Protein AF-A0A819ADG0-F1 (afdb_monomer_lite)

Foldseek 3Di:
DDDDDPPDPDDDDDPQLVVLQVLLCVLLVNVGDDQPDFVVVSPDDVNSLVSSVVVCCVPPAVPDDSVLCVVQRGSVSSSVSCVVRNVVPPPPDPPPPDDDPQLEAEDAQEAEDEQEAEAQWDQDPVRDIDGAHAAHAHNEYEEHNEYAHHCFHHHALEYEYHVEYTDNVNHDNDHQWYWFFVPTDTDPDGPPPPPPPPVPPVPPPDPDPVVVVLLVVLLVVLVCVLCVLVVPDDPVVSLVVLLVVLLVLLVVLPPPPDPDQKAAPDRNPDPSNSSSVSSLVCCQVPVFVVPAQDPVLVVSLVSNQAAEEACETHRGNQQEVRSNQEYYEYQEYADALHHEEQWDQDSNMIGGAHEYHYELEYHDHNEYHYHLEYEPYLEYEYHVEYDDHNHYHDYNWYWDTTDTDTDD

Structure (mmCIF, N/CA/C/O backbone):
data_AF-A0A819ADG0-F1
#
_entry.id   AF-A0A819ADG0-F1
#
loop_
_atom_site.group_PDB
_atom_site.id
_atom_site.type_symbol
_atom_site.label_atom_id
_atom_site.label_alt_id
_atom_site.label_comp_id
_atom_site.label_asym_id
_atom_site.label_entity_id
_atom_site.label_seq_id
_atom_site.pdbx_PDB_ins_code
_atom_site.Cartn_x
_atom_site.Cartn_y
_atom_site.Cartn_z
_atom_site.occupancy
_atom_site.B_iso_or_equiv
_atom_site.auth_seq_id
_atom_site.auth_comp_id
_atom_site.auth_asym_id
_atom_site.auth_atom_id
_atom_site.pdbx_PDB_model_num
ATOM 1 N N . MET A 1 1 ? 52.823 -15.948 -71.869 1.00 34.47 1 MET A N 1
ATOM 2 C CA . MET A 1 1 ? 52.557 -14.508 -72.041 1.00 34.47 1 MET A CA 1
ATOM 3 C C . MET A 1 1 ? 51.142 -14.263 -71.578 1.00 34.47 1 MET A C 1
ATOM 5 O O . MET A 1 1 ? 50.235 -14.921 -72.066 1.00 34.47 1 MET A O 1
ATOM 9 N N . LEU A 1 2 ? 51.031 -13.433 -70.546 1.00 35.59 2 LEU A N 1
ATOM 10 C CA . LEU A 1 2 ? 49.797 -12.909 -69.977 1.00 35.59 2 LEU A CA 1
ATOM 11 C C . LEU A 1 2 ? 49.056 -12.072 -71.021 1.00 35.59 2 LEU A C 1
ATOM 13 O O . LEU A 1 2 ? 49.707 -11.311 -71.734 1.00 35.59 2 LEU A O 1
ATOM 17 N N . ASN A 1 3 ? 47.736 -12.214 -71.078 1.00 30.67 3 ASN A N 1
ATOM 18 C CA . ASN A 1 3 ? 46.770 -11.114 -71.036 1.00 30.67 3 ASN A CA 1
ATOM 19 C C . ASN A 1 3 ? 45.404 -11.669 -71.416 1.00 30.67 3 ASN A C 1
ATOM 21 O O . ASN A 1 3 ? 45.211 -12.023 -72.568 1.00 30.67 3 ASN A O 1
ATOM 25 N N . ASP A 1 4 ? 44.504 -11.749 -70.439 1.00 34.53 4 ASP A N 1
ATOM 26 C CA . ASP A 1 4 ? 43.068 -11.536 -70.630 1.00 34.53 4 ASP A CA 1
ATOM 27 C C . ASP A 1 4 ? 42.390 -11.588 -69.259 1.00 34.53 4 ASP A C 1
ATOM 29 O O . ASP A 1 4 ? 42.002 -12.653 -68.798 1.00 34.53 4 ASP A O 1
ATOM 33 N N . THR A 1 5 ? 42.333 -10.433 -68.590 1.00 33.94 5 THR A N 1
ATOM 34 C CA . THR A 1 5 ? 41.220 -9.963 -67.739 1.00 33.94 5 THR A CA 1
ATOM 35 C C . THR A 1 5 ? 41.628 -8.617 -67.145 1.00 33.94 5 THR A C 1
ATOM 37 O O . THR A 1 5 ? 42.074 -8.545 -66.003 1.00 33.94 5 THR A O 1
ATOM 40 N N . ASP A 1 6 ? 41.507 -7.549 -67.927 1.00 38.16 6 ASP A N 1
ATOM 41 C CA . ASP A 1 6 ? 41.667 -6.184 -67.423 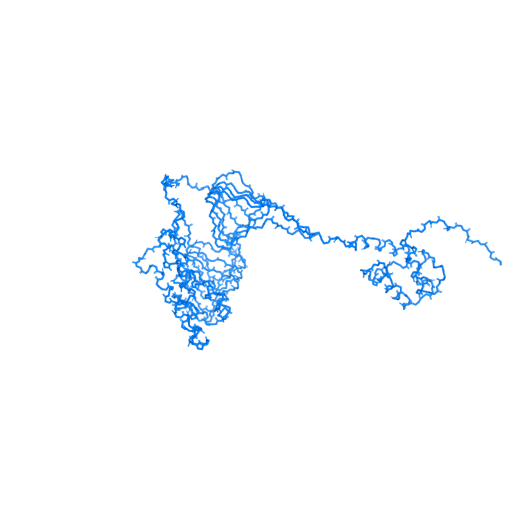1.00 38.16 6 ASP A CA 1
ATOM 42 C C . ASP A 1 6 ? 40.557 -5.323 -68.038 1.00 38.16 6 ASP A C 1
ATOM 44 O O . ASP A 1 6 ? 40.731 -4.724 -69.095 1.00 38.16 6 ASP A O 1
ATOM 48 N N . ASN A 1 7 ? 39.351 -5.397 -67.453 1.00 37.69 7 ASN A N 1
ATOM 49 C CA . ASN A 1 7 ? 38.287 -4.395 -67.629 1.00 37.69 7 ASN A CA 1
ATOM 50 C C . ASN A 1 7 ? 37.068 -4.650 -66.719 1.00 37.69 7 ASN A C 1
ATOM 52 O O . ASN A 1 7 ? 35.964 -4.942 -67.180 1.00 37.69 7 ASN A O 1
ATOM 56 N N . SER A 1 8 ? 37.239 -4.509 -65.401 1.00 38.22 8 SER A N 1
ATOM 57 C CA . SER A 1 8 ? 36.089 -4.301 -64.502 1.00 38.22 8 SER A CA 1
ATOM 58 C C . SER A 1 8 ? 36.382 -3.426 -63.276 1.00 38.22 8 SER A C 1
ATOM 60 O O . SER A 1 8 ? 35.664 -3.525 -62.284 1.00 38.22 8 SER A O 1
ATOM 62 N N . ASP A 1 9 ? 37.400 -2.562 -63.323 1.00 44.41 9 ASP A N 1
ATOM 63 C CA . ASP A 1 9 ? 37.755 -1.667 -62.212 1.00 44.41 9 ASP A CA 1
ATOM 64 C C . ASP A 1 9 ? 37.524 -0.194 -62.581 1.00 44.41 9 ASP A C 1
ATOM 66 O O . ASP A 1 9 ? 38.439 0.581 -62.843 1.00 44.41 9 ASP A O 1
ATOM 70 N N . SER A 1 10 ? 36.256 0.221 -62.563 1.00 46.66 10 SER A N 1
ATOM 71 C CA . SER A 1 10 ? 35.903 1.631 -62.345 1.00 46.66 10 SER A CA 1
ATOM 72 C C . SER A 1 10 ? 34.588 1.775 -61.569 1.00 46.66 10 SER A C 1
ATOM 74 O O . SER A 1 10 ? 33.711 2.559 -61.930 1.00 46.66 10 SER A O 1
ATOM 76 N N . MET A 1 11 ? 34.418 1.006 -60.490 1.00 57.78 11 MET A N 1
ATOM 77 C CA . MET A 1 11 ? 33.435 1.372 -59.468 1.00 57.78 11 MET A CA 1
ATOM 78 C C . MET A 1 11 ? 34.104 2.305 -58.463 1.00 57.78 11 MET A C 1
ATOM 80 O O . MET A 1 11 ? 35.020 1.902 -57.751 1.00 57.78 11 MET A O 1
ATOM 84 N N . THR A 1 12 ? 33.645 3.555 -58.422 1.00 72.56 12 THR A N 1
ATOM 85 C CA . THR A 1 12 ? 34.018 4.542 -57.403 1.00 72.56 12 THR A CA 1
ATOM 86 C C . THR A 1 12 ? 33.858 3.937 -56.012 1.00 72.56 12 THR A C 1
ATOM 88 O O . THR A 1 12 ? 32.757 3.529 -55.639 1.00 72.56 12 THR A O 1
ATOM 91 N N . LEU A 1 13 ? 34.957 3.863 -55.264 1.00 79.00 13 LEU A N 1
ATOM 92 C CA . LEU A 1 13 ? 34.956 3.381 -53.887 1.00 79.00 13 LEU A CA 1
ATOM 93 C C . LEU A 1 13 ? 34.221 4.375 -52.994 1.00 79.00 13 LEU A C 1
ATOM 95 O O . LEU A 1 13 ? 34.388 5.588 -53.121 1.00 79.00 13 LEU A O 1
ATOM 99 N N . THR A 1 14 ? 33.418 3.863 -52.070 1.00 87.19 14 THR A N 1
ATOM 100 C CA . THR A 1 14 ? 32.825 4.705 -51.030 1.00 87.19 14 THR A CA 1
ATOM 101 C C . THR A 1 14 ? 33.889 5.116 -49.999 1.00 87.19 14 THR A C 1
ATOM 103 O O . THR A 1 14 ? 34.841 4.364 -49.763 1.00 87.19 14 THR A O 1
ATOM 106 N N . PRO A 1 15 ? 33.723 6.256 -49.300 1.00 86.06 15 PRO A N 1
ATOM 107 C CA . PRO A 1 15 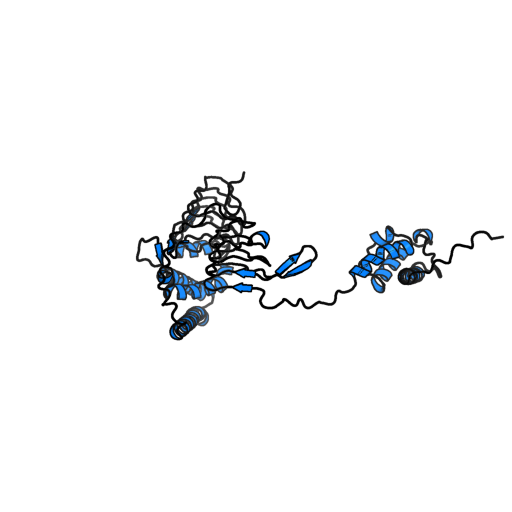? 34.666 6.684 -48.260 1.00 86.06 15 PRO A CA 1
ATOM 108 C C . PRO A 1 15 ? 34.867 5.646 -47.141 1.00 86.06 15 PRO A C 1
ATOM 110 O O . PRO A 1 15 ? 35.938 5.563 -46.538 1.00 86.06 15 PRO A O 1
ATOM 113 N N . LEU A 1 16 ? 33.841 4.834 -46.850 1.00 88.00 16 LEU A N 1
ATOM 114 C CA . LEU A 1 16 ? 33.926 3.751 -45.870 1.00 88.00 16 LEU A CA 1
ATOM 115 C C . LEU A 1 16 ? 34.746 2.566 -46.398 1.00 88.00 16 LEU A C 1
ATOM 117 O O . LEU A 1 16 ? 35.612 2.063 -45.681 1.00 88.00 16 LEU A O 1
ATOM 121 N N . GLU A 1 17 ? 34.519 2.151 -47.648 1.00 90.06 17 GLU A N 1
ATOM 122 C CA . GLU A 1 17 ? 35.314 1.102 -48.299 1.00 90.06 17 GLU A CA 1
ATOM 123 C C . GLU A 1 17 ? 36.797 1.492 -48.370 1.00 90.06 17 GLU A C 1
ATOM 125 O O . GLU A 1 17 ? 37.653 0.653 -48.102 1.00 90.06 17 GLU A O 1
ATOM 130 N N . GLU A 1 18 ? 37.129 2.758 -48.648 1.00 89.00 18 GLU A N 1
ATOM 131 C CA . GLU A 1 18 ? 38.523 3.226 -48.658 1.00 89.00 18 GLU A CA 1
ATOM 132 C C . GLU A 1 18 ? 39.193 3.124 -47.285 1.00 89.00 18 GLU A C 1
ATOM 134 O O . GLU A 1 18 ? 40.336 2.665 -47.182 1.00 89.00 18 GLU A O 1
ATOM 139 N N . ARG A 1 19 ? 38.476 3.498 -46.219 1.00 89.88 19 ARG A N 1
ATOM 140 C CA . ARG A 1 19 ? 38.974 3.389 -44.840 1.00 89.88 19 ARG A CA 1
ATOM 141 C C . ARG A 1 19 ? 39.201 1.935 -44.446 1.00 89.88 19 ARG A C 1
ATOM 143 O O . ARG A 1 19 ? 40.277 1.614 -43.941 1.00 89.88 19 ARG A O 1
ATOM 150 N N . ILE A 1 20 ? 38.248 1.046 -44.724 1.00 89.75 20 ILE A N 1
ATOM 151 C CA . ILE A 1 20 ? 38.396 -0.390 -44.437 1.00 89.75 20 ILE A CA 1
ATOM 152 C C . ILE A 1 20 ? 39.538 -0.985 -45.271 1.00 89.75 20 ILE A C 1
ATOM 154 O O . ILE A 1 20 ? 40.381 -1.696 -44.726 1.00 89.75 20 ILE A O 1
ATOM 158 N N . ARG A 1 21 ? 39.644 -0.625 -46.556 1.00 90.69 21 ARG A N 1
ATOM 159 C CA . ARG A 1 21 ? 40.744 -1.042 -47.439 1.00 90.69 21 ARG A CA 1
ATOM 160 C C . ARG A 1 21 ? 42.108 -0.626 -46.889 1.00 90.69 21 ARG A C 1
ATOM 162 O O . ARG A 1 21 ? 43.039 -1.422 -46.930 1.00 90.69 21 ARG A O 1
ATOM 169 N N . SER A 1 22 ? 42.224 0.578 -46.322 1.00 88.69 22 SER A N 1
ATOM 170 C CA . SER A 1 22 ? 43.467 1.052 -45.693 1.00 88.69 22 SER A CA 1
ATOM 171 C C . SER A 1 22 ? 43.853 0.251 -44.442 1.00 88.69 22 SER A C 1
ATOM 173 O O . SER A 1 22 ? 45.036 0.023 -44.190 1.00 88.69 22 SER A O 1
ATOM 175 N N . ILE A 1 23 ? 42.863 -0.210 -43.670 1.00 89.88 23 ILE A N 1
ATOM 176 C CA . ILE A 1 23 ? 43.079 -1.066 -42.498 1.00 89.88 23 ILE A CA 1
ATOM 177 C C . ILE A 1 23 ? 43.500 -2.464 -42.945 1.00 89.88 23 ILE A C 1
ATOM 179 O O . ILE A 1 23 ? 44.455 -3.014 -42.402 1.00 89.88 23 ILE A O 1
ATOM 183 N N . TYR A 1 24 ? 42.837 -3.010 -43.964 1.00 87.31 24 TYR A N 1
ATOM 184 C CA . TYR A 1 24 ? 43.177 -4.312 -44.532 1.00 87.31 24 TYR A CA 1
ATOM 185 C C . TYR A 1 24 ? 44.579 -4.304 -45.144 1.00 87.31 24 TYR A C 1
ATOM 187 O O . TYR A 1 24 ? 45.334 -5.243 -44.929 1.00 87.31 24 TYR A O 1
ATOM 195 N N . ALA A 1 25 ? 44.974 -3.223 -45.820 1.00 87.81 25 ALA A N 1
ATOM 196 C CA . ALA A 1 25 ? 46.323 -3.087 -46.363 1.00 87.81 25 ALA A CA 1
ATOM 197 C C . ALA A 1 25 ? 47.402 -3.170 -45.268 1.00 87.81 25 ALA A C 1
ATOM 199 O O . ALA A 1 25 ? 48.441 -3.802 -45.453 1.00 87.81 25 ALA A O 1
ATOM 200 N N . LYS A 1 26 ? 47.126 -2.580 -44.096 1.00 85.44 26 LYS A N 1
ATOM 201 C CA . LYS A 1 26 ? 48.015 -2.630 -42.926 1.00 85.44 26 LYS A CA 1
ATOM 202 C C . LYS A 1 26 ? 48.019 -3.993 -42.234 1.00 85.44 26 LYS A C 1
ATOM 204 O O . LYS A 1 26 ? 49.077 -4.424 -41.797 1.00 85.44 26 LYS A O 1
ATOM 209 N N . ALA A 1 27 ? 46.856 -4.629 -42.098 1.00 86.31 27 ALA A N 1
ATOM 210 C CA . ALA A 1 27 ? 46.709 -5.888 -41.367 1.00 86.31 27 ALA A CA 1
ATOM 211 C C . ALA A 1 27 ? 47.174 -7.108 -42.176 1.00 86.31 27 ALA A C 1
ATOM 213 O O . ALA A 1 27 ? 47.784 -8.003 -41.617 1.00 86.31 27 ALA A O 1
ATOM 214 N N . PHE A 1 28 ? 46.923 -7.127 -43.487 1.00 84.44 28 PHE A N 1
ATOM 215 C CA . PHE A 1 28 ? 47.256 -8.248 -44.375 1.00 84.44 28 PHE A CA 1
ATOM 216 C C . PHE A 1 28 ? 48.547 -8.023 -45.180 1.00 84.44 28 PHE A C 1
ATOM 218 O O . PHE A 1 28 ? 48.828 -8.781 -46.103 1.00 84.44 28 PHE A O 1
ATOM 225 N N . HIS A 1 29 ? 49.311 -6.966 -44.870 1.00 81.25 29 HIS A N 1
ATOM 226 C CA . HIS A 1 29 ? 50.566 -6.610 -45.547 1.00 81.25 29 HIS A CA 1
ATOM 227 C C . HIS A 1 29 ? 50.462 -6.565 -47.086 1.00 81.25 29 HIS A C 1
ATOM 229 O O . HIS A 1 29 ? 51.395 -6.930 -47.798 1.00 81.25 29 HIS A O 1
ATOM 235 N N . ASN A 1 30 ? 49.318 -6.111 -47.603 1.00 78.06 30 ASN A N 1
ATOM 236 C CA . ASN A 1 30 ? 49.023 -6.048 -49.032 1.00 78.06 30 ASN A CA 1
ATOM 237 C C . ASN A 1 30 ? 48.837 -4.586 -49.457 1.00 78.06 30 ASN A C 1
ATOM 239 O O . ASN A 1 30 ? 47.991 -3.887 -48.906 1.00 78.06 30 ASN A O 1
ATOM 243 N N . GLU A 1 31 ? 49.603 -4.115 -50.443 1.00 69.56 31 GLU A N 1
ATOM 244 C CA . GLU A 1 31 ? 49.590 -2.705 -50.858 1.00 69.56 31 GLU A CA 1
ATOM 245 C C . GLU A 1 31 ? 48.244 -2.257 -51.452 1.00 69.56 31 GLU A C 1
ATOM 247 O O . GLU A 1 31 ? 47.874 -1.086 -51.321 1.00 69.56 31 GLU A O 1
ATOM 252 N N . ARG A 1 32 ? 47.488 -3.166 -52.091 1.00 77.75 32 ARG A N 1
ATOM 253 C CA . ARG A 1 32 ? 46.190 -2.864 -52.725 1.00 77.75 32 ARG A CA 1
ATOM 254 C C . ARG A 1 32 ? 45.212 -4.046 -52.630 1.00 77.75 32 ARG A C 1
ATOM 256 O O . ARG A 1 32 ? 44.998 -4.744 -53.621 1.00 77.75 32 ARG A O 1
ATOM 263 N N . PRO A 1 33 ? 44.575 -4.273 -51.467 1.00 81.38 33 PRO A N 1
ATOM 264 C CA . PRO A 1 33 ? 43.619 -5.362 -51.321 1.00 81.38 33 PRO A CA 1
ATOM 265 C C . PRO A 1 33 ? 42.364 -5.111 -52.171 1.00 81.38 33 PRO A C 1
ATOM 267 O O . PRO A 1 33 ? 41.777 -4.024 -52.138 1.00 81.38 33 PRO A O 1
ATOM 270 N N . ASN A 1 34 ? 41.958 -6.128 -52.938 1.00 83.81 34 ASN A N 1
ATOM 271 C CA . ASN A 1 34 ? 40.769 -6.075 -53.788 1.00 83.81 34 ASN A CA 1
ATOM 272 C C . ASN A 1 34 ? 39.504 -6.080 -52.921 1.00 83.81 34 ASN A C 1
ATOM 274 O O . ASN A 1 34 ? 39.329 -6.940 -52.061 1.00 83.81 34 ASN A O 1
ATOM 278 N N . VAL A 1 35 ? 38.602 -5.129 -53.163 1.00 83.88 35 VAL A N 1
ATOM 279 C CA . VAL A 1 35 ? 37.441 -4.911 -52.293 1.00 83.88 35 VAL A CA 1
ATOM 280 C C . VAL A 1 35 ? 36.362 -5.990 -52.368 1.00 83.88 35 VAL A C 1
ATOM 282 O O . VAL A 1 35 ? 35.558 -6.091 -51.442 1.00 83.88 35 VAL A O 1
ATOM 285 N N . ASN A 1 36 ? 36.348 -6.790 -53.437 1.00 84.56 36 ASN A N 1
ATOM 286 C CA . ASN A 1 36 ? 35.389 -7.881 -53.635 1.00 84.56 36 ASN A CA 1
ATOM 287 C C . ASN A 1 36 ? 35.949 -9.248 -53.216 1.00 84.56 36 ASN A C 1
ATOM 289 O O . ASN A 1 36 ? 35.209 -10.226 -53.189 1.00 84.56 36 ASN A O 1
ATOM 293 N N . VAL A 1 37 ? 37.247 -9.335 -52.914 1.00 84.25 37 VAL A N 1
ATOM 294 C CA . VAL A 1 37 ? 37.891 -10.598 -52.543 1.00 84.25 37 VAL A CA 1
ATOM 295 C C . VAL A 1 37 ? 37.744 -10.818 -51.041 1.00 84.25 37 VAL A C 1
ATOM 297 O O . VAL A 1 37 ? 37.918 -9.897 -50.243 1.00 84.25 37 VAL A O 1
ATOM 300 N N . ALA A 1 38 ? 37.411 -12.046 -50.652 1.00 83.50 38 ALA A N 1
ATOM 301 C CA . ALA A 1 38 ? 37.348 -12.451 -49.255 1.00 83.50 38 ALA A CA 1
ATOM 302 C C . ALA A 1 38 ? 38.752 -12.452 -48.625 1.00 83.50 38 ALA A C 1
ATOM 304 O O . ALA A 1 38 ? 39.690 -12.961 -49.236 1.00 83.50 38 ALA A O 1
ATOM 305 N N . PHE A 1 39 ? 38.917 -11.980 -47.384 1.00 77.88 39 PHE A N 1
ATOM 306 C CA . PHE A 1 39 ? 40.242 -11.944 -46.739 1.00 77.88 39 PHE A CA 1
ATOM 307 C C . PHE A 1 39 ? 40.906 -13.328 -46.617 1.00 77.88 39 PHE A C 1
ATOM 309 O O . PHE A 1 39 ? 42.127 -13.432 -46.705 1.00 77.88 39 PHE A O 1
ATOM 316 N N . GLY A 1 40 ? 40.122 -14.408 -46.501 1.00 75.56 40 GLY A N 1
ATOM 317 C CA . GLY A 1 40 ? 40.648 -15.782 -46.500 1.00 75.56 40 GLY A CA 1
ATOM 318 C C . GLY A 1 40 ? 41.298 -16.192 -47.828 1.00 75.56 40 GLY A C 1
ATOM 319 O O . GLY A 1 40 ? 42.159 -17.064 -47.854 1.00 75.56 40 GLY A O 1
ATOM 320 N N . GLN A 1 41 ? 40.929 -15.533 -48.928 1.00 76.62 41 GLN A N 1
ATOM 321 C CA . GLN A 1 41 ? 41.527 -15.718 -50.253 1.00 76.62 41 GLN A CA 1
ATOM 322 C C . GLN A 1 41 ? 42.682 -14.738 -50.515 1.00 76.62 41 GLN A C 1
ATOM 324 O O . GLN A 1 41 ? 43.397 -14.892 -51.500 1.00 76.62 41 GLN A O 1
ATOM 329 N N . MET A 1 42 ? 42.903 -13.756 -49.631 1.00 72.31 42 MET A N 1
ATOM 330 C CA . MET A 1 42 ? 44.022 -12.807 -49.714 1.00 72.31 42 MET A CA 1
ATOM 331 C C . MET A 1 42 ? 45.337 -13.372 -49.149 1.00 72.31 42 MET A C 1
ATOM 333 O O . MET A 1 42 ? 46.329 -12.652 -49.098 1.00 72.31 42 MET A O 1
ATOM 337 N N . GLY A 1 43 ? 45.354 -14.640 -48.717 1.00 68.00 43 GLY A N 1
ATOM 338 C CA . GLY A 1 43 ? 46.531 -15.289 -48.125 1.00 68.00 43 GLY A CA 1
ATOM 339 C C . GLY A 1 43 ? 46.782 -14.934 -46.655 1.00 68.00 43 GLY A C 1
ATOM 340 O O . GLY A 1 43 ? 47.852 -15.236 -46.137 1.00 68.00 43 GLY A O 1
ATOM 341 N N . GLY A 1 44 ? 45.814 -14.297 -45.989 1.00 68.56 44 GLY A N 1
ATOM 342 C CA . GLY A 1 44 ? 45.903 -13.904 -44.584 1.00 68.56 44 GLY A CA 1
ATOM 343 C C . GLY A 1 44 ? 45.597 -15.028 -43.595 1.00 68.56 44 GLY A C 1
ATOM 344 O O . GLY A 1 44 ? 44.846 -15.960 -43.882 1.00 68.56 44 GLY A O 1
ATOM 345 N N . THR A 1 45 ? 46.143 -14.903 -42.392 1.00 79.50 45 THR A N 1
ATOM 346 C CA . THR A 1 45 ? 45.856 -15.766 -41.245 1.00 79.50 45 THR A CA 1
ATOM 347 C C . THR A 1 45 ? 44.668 -15.243 -40.430 1.00 79.50 45 THR A C 1
ATOM 349 O O . THR A 1 45 ? 44.265 -14.082 -40.530 1.00 79.50 45 THR A O 1
ATOM 352 N N . SER A 1 46 ? 44.121 -16.078 -39.540 1.00 78.75 46 SER A N 1
ATOM 353 C CA . SER A 1 46 ? 43.112 -15.632 -38.568 1.00 78.75 46 SER A CA 1
ATOM 354 C C . SER A 1 46 ? 43.631 -14.522 -37.643 1.00 78.75 46 SER A C 1
ATOM 356 O O . SER A 1 46 ? 42.831 -13.744 -37.130 1.00 78.75 46 SER A O 1
ATOM 358 N N . LEU A 1 47 ? 44.952 -14.419 -37.436 1.00 81.94 47 LEU A N 1
ATOM 359 C CA . LEU A 1 47 ? 45.560 -13.350 -36.641 1.00 81.94 47 LEU A CA 1
ATOM 360 C C . LEU A 1 47 ? 45.421 -11.991 -37.344 1.00 81.94 47 LEU A C 1
ATOM 362 O O . LEU A 1 47 ? 45.030 -11.017 -36.702 1.00 81.94 47 LEU A O 1
ATOM 366 N N . ASP A 1 48 ? 45.626 -11.956 -38.660 1.00 85.00 48 ASP A N 1
ATOM 367 C CA . ASP A 1 48 ? 45.495 -10.746 -39.484 1.00 85.00 48 ASP A CA 1
ATOM 368 C C . ASP A 1 48 ? 44.041 -10.252 -39.511 1.00 85.00 48 ASP A C 1
ATOM 370 O O . ASP A 1 48 ? 43.769 -9.056 -39.388 1.00 85.00 48 ASP A O 1
ATOM 374 N N . ALA A 1 49 ? 43.080 -11.183 -39.558 1.00 85.00 49 ALA A N 1
ATOM 375 C CA . ALA A 1 49 ? 41.655 -10.871 -39.454 1.00 85.00 49 ALA A CA 1
ATOM 376 C C . ALA A 1 49 ? 41.295 -10.247 -38.091 1.00 85.00 49 ALA A C 1
ATOM 378 O O . ALA A 1 49 ? 40.574 -9.250 -38.025 1.00 85.00 49 ALA A O 1
ATOM 379 N N . ILE A 1 50 ? 41.835 -10.779 -36.990 1.00 87.12 50 ILE A N 1
ATOM 380 C CA . ILE A 1 50 ? 41.623 -10.215 -35.648 1.00 87.12 50 ILE A CA 1
ATOM 381 C C . ILE A 1 50 ? 42.327 -8.858 -35.486 1.00 87.12 50 ILE A C 1
ATOM 383 O O . ILE A 1 50 ? 41.783 -7.951 -34.848 1.00 87.12 50 ILE A O 1
ATOM 387 N N . GLN A 1 51 ? 43.493 -8.665 -36.103 1.00 86.62 51 GLN A N 1
ATOM 388 C CA . GLN A 1 51 ? 44.179 -7.374 -36.125 1.00 86.62 51 GLN A CA 1
ATOM 389 C C . GLN A 1 51 ? 43.382 -6.328 -36.919 1.00 86.62 51 GLN A C 1
ATOM 391 O O . GLN A 1 51 ? 43.201 -5.204 -36.442 1.00 86.62 51 GLN A O 1
ATOM 396 N N . ALA A 1 52 ? 42.825 -6.707 -38.073 1.00 88.12 52 ALA A N 1
ATOM 397 C CA . ALA A 1 52 ? 41.910 -5.866 -38.838 1.00 88.12 52 ALA A CA 1
ATOM 398 C C . ALA A 1 52 ? 40.656 -5.512 -38.021 1.00 88.12 52 ALA A C 1
ATOM 400 O O . ALA A 1 52 ? 40.275 -4.342 -37.975 1.00 88.12 52 ALA A O 1
ATOM 401 N N . LEU A 1 53 ? 40.061 -6.478 -37.306 1.00 90.19 53 LEU A N 1
ATOM 402 C CA . LEU A 1 53 ? 38.925 -6.237 -36.406 1.00 90.19 53 LEU A CA 1
ATOM 403 C C . LEU A 1 53 ? 39.258 -5.205 -35.323 1.00 90.19 53 LEU A C 1
ATOM 405 O O . LEU A 1 53 ? 38.475 -4.290 -35.071 1.00 90.19 53 LEU A O 1
ATOM 409 N N . SER A 1 54 ? 40.422 -5.343 -34.686 1.00 88.88 54 SER A N 1
ATOM 410 C CA . SER A 1 54 ? 40.888 -4.421 -33.646 1.00 88.88 54 SER A CA 1
ATOM 411 C C . SER A 1 54 ? 41.033 -2.995 -34.187 1.00 88.88 54 SER A C 1
ATOM 413 O O . SER A 1 54 ? 40.517 -2.042 -33.599 1.00 88.88 54 SER A O 1
ATOM 415 N N . LEU A 1 55 ? 41.648 -2.845 -35.362 1.00 88.94 55 LEU A N 1
ATOM 416 C CA . LEU A 1 55 ? 41.819 -1.550 -36.020 1.00 88.94 55 LEU A CA 1
ATOM 417 C C . LEU A 1 55 ? 40.483 -0.948 -36.481 1.00 88.94 55 LEU A C 1
ATOM 419 O O . LEU A 1 55 ? 40.278 0.255 -36.333 1.00 88.94 55 LEU A O 1
ATOM 423 N N . ILE A 1 56 ? 39.544 -1.765 -36.969 1.00 90.06 56 ILE A N 1
ATOM 424 C CA . ILE A 1 56 ? 38.183 -1.325 -37.317 1.00 90.06 56 ILE A CA 1
ATOM 425 C C . ILE A 1 56 ? 37.450 -0.810 -36.078 1.00 90.06 56 ILE A C 1
ATOM 427 O O . ILE A 1 56 ? 36.834 0.255 -36.137 1.00 90.06 56 ILE A O 1
ATOM 431 N N . ARG A 1 57 ? 37.555 -1.507 -34.941 1.00 88.12 57 ARG A N 1
ATOM 432 C CA . ARG A 1 57 ? 36.960 -1.061 -33.672 1.00 88.12 57 ARG A CA 1
ATOM 433 C C . ARG A 1 57 ? 37.528 0.268 -33.190 1.00 88.12 57 ARG A C 1
ATOM 435 O O . ARG A 1 57 ? 36.785 1.086 -32.655 1.00 88.12 57 ARG A O 1
ATOM 442 N N . GLN A 1 58 ? 38.830 0.479 -33.376 1.00 85.75 58 GLN A N 1
ATOM 443 C CA . GLN A 1 58 ? 39.513 1.707 -32.969 1.00 85.75 58 GLN A CA 1
ATOM 444 C C . GLN A 1 58 ? 39.209 2.890 -33.890 1.00 85.75 58 GLN A C 1
ATOM 446 O O . GLN A 1 58 ? 39.039 4.007 -33.409 1.00 85.75 58 GLN A O 1
ATOM 451 N N . GLN A 1 59 ? 39.174 2.660 -35.204 1.00 87.12 59 GLN A N 1
ATOM 452 C CA . GLN A 1 59 ? 39.212 3.739 -36.194 1.00 87.12 59 GLN A CA 1
ATOM 453 C C . GLN A 1 59 ? 37.885 3.976 -36.903 1.00 87.12 59 GLN A C 1
ATOM 455 O O . GLN A 1 59 ? 37.735 5.024 -37.527 1.00 87.12 59 GLN A O 1
ATOM 460 N N . ILE A 1 60 ? 36.954 3.019 -36.879 1.00 87.62 60 ILE A N 1
ATOM 461 C CA . ILE A 1 60 ? 35.709 3.081 -37.653 1.00 87.62 60 ILE A CA 1
ATOM 462 C C . ILE A 1 60 ? 34.500 2.896 -36.744 1.00 87.62 60 ILE A C 1
ATOM 464 O O . ILE A 1 60 ? 33.732 3.838 -36.593 1.00 87.62 60 ILE A O 1
ATOM 468 N N . CYS A 1 61 ? 34.320 1.713 -36.153 1.00 83.31 61 CYS A N 1
ATOM 469 C CA . CYS A 1 61 ? 33.093 1.377 -35.439 1.00 83.31 61 CYS A CA 1
ATOM 470 C C . CYS A 1 61 ? 33.348 0.427 -34.261 1.00 83.31 61 CYS A C 1
ATOM 472 O O . CYS A 1 61 ? 33.639 -0.755 -34.447 1.00 83.31 61 CYS A O 1
ATOM 474 N N . LYS A 1 62 ? 33.213 0.934 -33.025 1.00 83.75 62 LYS A N 1
ATOM 475 C CA . LYS A 1 62 ? 33.460 0.158 -31.786 1.00 83.75 62 LYS A CA 1
ATOM 476 C C . LYS A 1 62 ? 32.571 -1.087 -31.619 1.00 83.75 62 LYS A C 1
ATOM 478 O O . LYS A 1 62 ? 32.979 -2.014 -30.928 1.00 83.75 62 LYS A O 1
ATOM 483 N N . SER A 1 63 ? 31.373 -1.106 -32.206 1.00 80.88 63 SER A N 1
ATOM 484 C CA . SER A 1 63 ? 30.363 -2.161 -32.012 1.00 80.88 63 SER A CA 1
ATOM 485 C C . SER A 1 63 ? 30.498 -3.354 -32.963 1.00 80.88 63 SER A C 1
ATOM 487 O O . SER A 1 63 ? 29.701 -4.283 -32.880 1.00 80.88 63 SER A O 1
ATOM 489 N N . VAL A 1 64 ? 31.500 -3.370 -33.846 1.00 85.75 64 VAL A N 1
ATOM 490 C CA . VAL A 1 64 ? 31.732 -4.505 -34.751 1.00 85.75 64 VAL A CA 1
ATOM 491 C C . VAL A 1 64 ? 32.265 -5.696 -33.958 1.00 85.75 64 VAL A C 1
ATOM 493 O O . VAL A 1 64 ? 33.274 -5.587 -33.259 1.00 85.75 64 VAL A O 1
ATOM 496 N N . ASP A 1 65 ? 31.612 -6.850 -34.054 1.00 86.81 65 ASP A N 1
ATOM 497 C CA . ASP A 1 65 ? 32.081 -8.104 -33.469 1.00 86.81 65 ASP A CA 1
ATOM 498 C C . ASP A 1 65 ? 32.767 -9.021 -34.493 1.00 86.81 65 ASP A C 1
ATOM 500 O O . ASP A 1 65 ? 32.789 -8.753 -35.696 1.00 86.81 65 ASP A O 1
ATOM 504 N N . ALA A 1 66 ? 33.404 -10.085 -33.997 1.00 85.56 66 ALA A N 1
ATOM 505 C CA . ALA A 1 66 ? 34.099 -11.040 -34.855 1.00 85.56 66 ALA A CA 1
ATOM 506 C C . ALA A 1 66 ? 33.124 -11.771 -35.788 1.00 85.56 66 ALA A C 1
ATOM 508 O O . ALA A 1 66 ? 33.466 -12.040 -36.935 1.00 85.56 66 ALA A O 1
ATOM 509 N N . THR A 1 67 ? 31.899 -12.039 -35.334 1.00 88.62 67 THR A N 1
ATOM 510 C CA . THR A 1 67 ? 30.864 -12.703 -36.131 1.00 88.62 67 THR A CA 1
ATOM 511 C C . THR A 1 67 ? 30.534 -11.902 -37.386 1.00 88.62 67 THR A C 1
ATOM 513 O O . THR A 1 67 ? 30.477 -12.472 -38.473 1.00 88.62 67 THR A O 1
ATOM 516 N N . ILE A 1 68 ? 30.395 -10.579 -37.266 1.00 86.81 68 ILE A N 1
ATOM 517 C CA . ILE A 1 68 ? 30.142 -9.679 -38.397 1.00 86.81 68 ILE A CA 1
ATOM 518 C C . ILE A 1 68 ? 31.305 -9.703 -39.392 1.00 86.81 68 ILE A C 1
ATOM 520 O O . ILE A 1 68 ? 31.063 -9.743 -40.598 1.00 86.81 68 ILE A O 1
ATOM 524 N N . LEU A 1 69 ? 32.551 -9.719 -38.907 1.00 87.12 69 LEU A N 1
ATOM 525 C CA . LEU A 1 69 ? 33.735 -9.804 -39.766 1.00 87.12 69 LEU A CA 1
ATOM 526 C C . LEU A 1 69 ? 33.772 -11.119 -40.559 1.00 87.12 69 LEU A C 1
ATOM 528 O O . LEU A 1 69 ? 33.980 -11.101 -41.768 1.00 87.12 69 LEU A O 1
ATOM 532 N N . PHE A 1 70 ? 33.562 -12.258 -39.895 1.00 87.00 70 PHE A N 1
ATOM 533 C CA . PHE A 1 70 ? 33.626 -13.570 -40.547 1.00 87.00 70 PHE A CA 1
ATOM 534 C C . PHE A 1 70 ? 32.422 -13.848 -41.458 1.00 87.00 70 PHE A C 1
ATOM 536 O O . PHE A 1 70 ? 32.567 -14.559 -42.449 1.00 87.00 70 PHE A O 1
ATOM 543 N N . ALA A 1 71 ? 31.254 -13.270 -41.162 1.00 87.12 71 ALA A N 1
ATOM 544 C CA . ALA A 1 71 ? 30.067 -13.374 -42.009 1.00 87.12 71 ALA A CA 1
ATOM 545 C C . ALA A 1 71 ? 30.138 -12.495 -43.273 1.00 87.12 71 ALA A C 1
ATOM 547 O O . ALA A 1 71 ? 29.408 -12.755 -44.225 1.00 87.12 71 ALA A O 1
ATOM 548 N N . ASN A 1 72 ? 31.001 -11.472 -43.288 1.00 90.31 72 ASN A N 1
ATOM 549 C CA . ASN A 1 72 ? 31.145 -10.515 -44.389 1.00 90.31 72 ASN A CA 1
ATOM 550 C C . ASN A 1 72 ? 32.625 -10.411 -44.800 1.00 90.31 72 ASN A C 1
ATOM 552 O O . ASN A 1 72 ? 33.300 -9.440 -44.447 1.00 90.31 72 ASN A O 1
ATOM 556 N N . PRO A 1 73 ? 33.163 -11.429 -45.491 1.00 83.00 73 PRO A N 1
ATOM 557 C CA . PRO A 1 73 ? 34.602 -11.606 -45.630 1.00 83.00 73 PRO A CA 1
ATOM 558 C C . PRO A 1 73 ? 35.267 -10.664 -46.645 1.00 83.00 73 PRO A C 1
ATOM 560 O O . PRO A 1 73 ? 36.496 -10.565 -46.647 1.00 83.00 73 PRO A O 1
ATOM 563 N N . SER A 1 74 ? 34.512 -9.984 -47.514 1.00 88.50 74 SER A N 1
ATOM 564 C CA . SER A 1 74 ? 35.054 -8.953 -48.411 1.00 88.50 74 SER A CA 1
ATOM 565 C C . SER A 1 74 ? 34.923 -7.542 -47.822 1.00 88.50 74 SER A C 1
ATOM 567 O O . SER A 1 74 ? 34.012 -7.249 -47.047 1.00 88.50 74 SER A O 1
ATOM 569 N N . ILE A 1 75 ? 35.808 -6.624 -48.229 1.00 88.44 75 ILE A N 1
ATOM 570 C CA . ILE A 1 75 ? 35.786 -5.218 -47.774 1.00 88.44 75 ILE A CA 1
ATOM 571 C C . ILE A 1 75 ? 34.436 -4.561 -48.089 1.00 88.44 75 ILE A C 1
ATOM 573 O O . ILE A 1 75 ? 33.910 -3.805 -47.272 1.00 88.44 75 ILE A O 1
ATOM 577 N N . ARG A 1 76 ? 33.862 -4.859 -49.259 1.00 90.00 76 ARG A N 1
ATOM 578 C CA . ARG A 1 76 ? 32.577 -4.309 -49.703 1.00 90.00 76 ARG A CA 1
ATOM 579 C C . ARG A 1 76 ? 31.395 -4.832 -48.890 1.00 90.00 76 ARG A C 1
ATOM 581 O O . ARG A 1 76 ? 30.520 -4.051 -48.517 1.00 90.00 76 ARG A O 1
ATOM 588 N N . GLU A 1 77 ? 31.348 -6.130 -48.607 1.00 88.19 77 GLU A N 1
ATOM 589 C CA . GLU A 1 77 ? 30.302 -6.710 -47.753 1.00 88.19 77 GLU A CA 1
ATOM 590 C C . GLU A 1 77 ? 30.410 -6.174 -46.328 1.00 88.19 77 GLU A C 1
ATOM 592 O O . GLU A 1 77 ? 29.409 -5.760 -45.740 1.00 88.19 77 GLU A O 1
ATOM 597 N N . LEU A 1 78 ? 31.634 -6.083 -45.807 1.00 89.00 78 LEU A N 1
ATOM 598 C CA . LEU A 1 78 ? 31.885 -5.546 -44.481 1.00 89.00 78 LEU A CA 1
ATOM 599 C C . LEU A 1 78 ? 31.494 -4.067 -44.382 1.00 89.00 78 LEU A C 1
ATOM 601 O O . LEU A 1 78 ? 30.860 -3.667 -43.410 1.00 89.00 78 LEU A O 1
ATOM 605 N N . ALA A 1 79 ? 31.797 -3.256 -45.401 1.00 89.88 79 ALA A N 1
ATOM 606 C CA . ALA A 1 79 ? 31.362 -1.863 -45.462 1.00 89.88 79 ALA A CA 1
ATOM 607 C C . ALA A 1 79 ? 29.830 -1.747 -45.406 1.00 89.88 79 ALA A C 1
ATOM 609 O O . ALA A 1 79 ? 29.308 -0.949 -44.628 1.00 89.88 79 ALA A O 1
ATOM 610 N N . ARG A 1 80 ? 29.098 -2.584 -46.158 1.00 89.00 80 ARG A N 1
ATOM 611 C CA . ARG A 1 80 ? 27.624 -2.611 -46.112 1.00 89.00 80 ARG A CA 1
ATOM 612 C C . ARG A 1 80 ? 27.087 -3.034 -44.746 1.00 89.00 80 ARG A C 1
ATOM 614 O O . ARG A 1 80 ? 26.099 -2.462 -44.298 1.00 89.00 80 ARG A O 1
ATOM 621 N N . ALA A 1 81 ? 27.726 -4.001 -44.090 1.00 87.62 81 ALA A N 1
ATOM 622 C CA . ALA A 1 81 ? 27.324 -4.472 -42.766 1.00 87.62 81 ALA A CA 1
ATOM 623 C C . ALA A 1 81 ? 27.608 -3.440 -41.657 1.00 87.62 81 ALA A C 1
ATOM 625 O O . ALA A 1 81 ? 26.834 -3.320 -40.709 1.00 87.62 81 ALA A O 1
ATOM 626 N N . ILE A 1 82 ? 28.690 -2.665 -41.785 1.00 89.38 82 ILE A N 1
ATOM 627 C CA . ILE A 1 82 ? 29.091 -1.637 -40.812 1.00 89.38 82 ILE A CA 1
ATOM 628 C C . ILE A 1 82 ? 28.315 -0.326 -41.002 1.00 89.38 82 ILE A C 1
ATOM 630 O O . ILE A 1 82 ? 28.057 0.371 -40.021 1.00 89.38 82 ILE A O 1
ATOM 634 N N . GLN A 1 83 ? 27.901 0.013 -42.226 1.00 87.38 83 GLN A N 1
ATOM 635 C CA . GLN A 1 83 ? 27.168 1.248 -42.534 1.00 87.38 83 GLN A CA 1
ATOM 636 C C . GLN A 1 83 ? 25.981 1.541 -41.582 1.00 87.38 83 GLN A C 1
ATOM 638 O O . GLN A 1 83 ? 25.922 2.652 -41.052 1.00 87.38 83 GLN A O 1
ATOM 643 N N . PRO A 1 84 ? 25.057 0.599 -41.294 1.00 83.31 84 PRO A N 1
ATOM 644 C CA . PRO A 1 84 ? 23.969 0.843 -40.342 1.00 83.31 84 PRO A CA 1
ATOM 645 C C . PRO A 1 84 ? 24.443 0.962 -38.884 1.00 83.31 84 PRO A C 1
ATOM 647 O O . PRO A 1 84 ? 23.814 1.664 -38.097 1.00 83.31 84 PRO A O 1
ATOM 650 N N . LEU A 1 85 ? 25.558 0.324 -38.509 1.00 83.12 85 LEU A N 1
ATOM 651 C CA . LEU A 1 85 ? 26.126 0.422 -37.157 1.00 83.12 85 LEU A CA 1
ATOM 652 C C . LEU A 1 85 ? 26.747 1.797 -36.893 1.00 83.12 85 LEU A C 1
ATOM 654 O O . LEU A 1 85 ? 26.686 2.286 -35.768 1.00 83.12 85 LEU A O 1
ATOM 658 N N . LEU A 1 86 ? 27.301 2.436 -37.926 1.00 79.00 86 LEU A N 1
ATOM 659 C CA . LEU A 1 86 ? 27.814 3.806 -37.846 1.00 79.00 86 LEU A CA 1
ATOM 660 C C . LEU A 1 86 ? 26.694 4.823 -37.605 1.00 79.00 86 LEU A C 1
ATOM 662 O O . LEU A 1 86 ? 26.872 5.726 -36.795 1.00 79.00 86 LEU A O 1
ATOM 666 N N . ALA A 1 87 ? 25.527 4.637 -38.228 1.00 71.94 87 ALA A N 1
ATOM 667 C CA . ALA A 1 87 ? 24.353 5.483 -37.988 1.00 71.94 87 ALA A CA 1
ATOM 668 C C . ALA A 1 87 ? 23.814 5.361 -36.548 1.00 71.94 87 ALA A C 1
ATOM 670 O O . ALA A 1 87 ? 23.233 6.301 -36.021 1.00 71.94 87 ALA A O 1
ATOM 671 N N . LEU A 1 88 ? 24.028 4.214 -35.895 1.00 67.31 88 LEU A N 1
ATOM 672 C CA . LEU A 1 88 ? 23.683 3.993 -34.485 1.00 67.31 88 LEU A CA 1
ATOM 673 C C . LEU A 1 88 ? 24.756 4.513 -33.509 1.00 67.31 88 LEU A C 1
ATOM 675 O O . LEU A 1 88 ? 24.493 4.595 -32.312 1.00 67.31 88 LEU A O 1
ATOM 679 N N . GLN A 1 89 ? 25.963 4.818 -34.002 1.00 62.34 89 GLN A N 1
ATOM 680 C CA . GLN A 1 89 ? 27.078 5.372 -33.228 1.00 62.34 89 GLN A CA 1
ATOM 681 C C . GLN A 1 89 ? 27.199 6.889 -33.309 1.00 62.34 89 GLN A C 1
ATOM 683 O O . GLN A 1 89 ? 28.043 7.441 -32.601 1.00 62.34 89 GLN A O 1
ATOM 688 N N . GLU A 1 90 ? 26.388 7.564 -34.127 1.00 57.72 90 GLU A N 1
ATOM 689 C CA . GLU A 1 90 ? 26.186 8.994 -33.935 1.00 57.72 90 GLU A CA 1
ATOM 690 C C . GLU A 1 90 ? 25.710 9.182 -32.495 1.00 57.72 90 GLU A C 1
ATOM 692 O O . GLU A 1 90 ? 24.602 8.786 -32.131 1.00 57.72 90 GLU A O 1
ATOM 697 N N . GLU A 1 91 ? 26.603 9.705 -31.649 1.00 51.88 91 GLU A N 1
ATOM 698 C CA . GLU A 1 91 ? 26.256 10.175 -30.320 1.00 51.88 91 GLU A CA 1
ATOM 699 C C . GLU A 1 91 ? 25.120 11.167 -30.524 1.00 51.88 91 GLU A C 1
ATOM 701 O O . GLU A 1 91 ? 25.343 12.308 -30.930 1.00 51.88 91 GLU A O 1
ATOM 706 N N . VAL A 1 92 ? 23.884 10.718 -30.287 1.00 55.38 92 VAL A N 1
ATOM 707 C CA . VAL A 1 92 ? 22.760 11.625 -30.124 1.00 55.38 92 VAL A CA 1
ATOM 708 C C . VAL A 1 92 ? 23.232 12.559 -29.017 1.00 55.38 92 VAL A C 1
ATOM 710 O O . VAL A 1 92 ? 23.469 12.069 -27.905 1.00 55.38 92 VAL A O 1
ATOM 713 N N . PRO A 1 93 ? 23.473 13.855 -29.305 1.00 53.16 93 PRO A N 1
ATOM 714 C CA . PRO A 1 93 ? 23.968 14.771 -28.293 1.00 53.16 93 PRO A CA 1
ATOM 715 C C . PRO A 1 93 ? 23.057 14.618 -27.086 1.00 53.16 93 PRO A C 1
ATOM 717 O O . PRO A 1 93 ? 21.851 14.479 -27.292 1.00 53.16 93 PRO A O 1
ATOM 720 N N . LEU A 1 94 ? 23.624 14.575 -25.871 1.00 50.38 94 LEU A N 1
ATOM 721 C CA . LEU A 1 94 ? 22.881 14.505 -24.608 1.00 50.38 94 LEU A CA 1
ATOM 722 C C . LEU A 1 94 ? 21.796 15.586 -24.627 1.00 50.38 94 LEU A C 1
ATOM 724 O O . LEU A 1 94 ? 22.014 16.734 -24.237 1.00 50.38 94 LEU A O 1
ATOM 728 N N . ALA A 1 95 ? 20.633 15.229 -25.159 1.00 57.47 95 ALA A N 1
ATOM 729 C CA . ALA A 1 95 ? 19.532 16.134 -25.324 1.00 57.47 95 ALA A CA 1
ATOM 730 C C . ALA A 1 95 ? 19.011 16.290 -23.914 1.00 57.47 95 ALA A C 1
ATOM 732 O O . ALA A 1 95 ? 18.449 15.356 -23.343 1.00 57.47 95 ALA A O 1
ATOM 733 N N . ILE A 1 96 ? 19.275 17.452 -23.320 1.00 58.00 96 ILE A N 1
ATOM 734 C CA . ILE A 1 96 ? 18.652 17.831 -22.061 1.00 58.00 96 ILE A CA 1
ATOM 735 C C . ILE A 1 96 ? 17.152 17.661 -22.290 1.00 58.00 96 ILE A C 1
ATOM 737 O O . ILE A 1 96 ? 16.555 18.415 -23.061 1.00 58.00 96 ILE A O 1
ATOM 741 N N . ILE A 1 97 ? 16.565 16.633 -21.671 1.00 62.91 97 ILE A N 1
ATOM 742 C CA . ILE A 1 97 ? 15.138 16.351 -21.776 1.00 62.91 97 ILE A CA 1
ATOM 743 C C . ILE A 1 97 ? 14.430 17.529 -21.115 1.00 62.91 97 ILE A C 1
ATOM 745 O O . ILE A 1 97 ? 14.365 17.639 -19.891 1.00 62.91 97 ILE A O 1
ATOM 749 N N . ARG A 1 98 ? 13.947 18.462 -21.937 1.00 66.88 98 ARG A N 1
ATOM 750 C CA . ARG A 1 98 ? 13.140 19.584 -21.471 1.00 66.88 98 ARG A CA 1
ATOM 751 C C . ARG A 1 98 ? 11.702 19.110 -21.375 1.00 66.88 98 ARG A C 1
ATOM 753 O O . ARG A 1 98 ? 11.020 18.967 -22.386 1.00 66.88 98 ARG A O 1
ATOM 760 N N . PHE A 1 99 ? 11.249 18.872 -20.151 1.00 74.94 99 PHE A N 1
ATOM 761 C CA . PHE A 1 99 ? 9.832 18.664 -19.903 1.00 74.94 99 PHE A CA 1
ATOM 762 C C . PHE A 1 99 ? 9.093 19.994 -20.086 1.00 74.94 99 PHE A C 1
ATOM 764 O O . PHE A 1 99 ? 9.546 21.015 -19.558 1.00 74.94 99 PHE A O 1
ATOM 771 N N . PRO A 1 100 ? 7.977 20.017 -20.831 1.00 77.62 100 PRO A N 1
ATOM 772 C CA . PRO A 1 100 ? 7.120 21.191 -20.861 1.00 77.62 100 PRO A CA 1
ATOM 773 C C . PRO A 1 100 ? 6.600 21.485 -19.447 1.00 77.62 100 PRO A C 1
ATOM 775 O O . PRO A 1 100 ? 6.379 20.578 -18.640 1.00 77.62 100 PRO A O 1
ATOM 778 N N . SER A 1 101 ? 6.430 22.766 -19.130 1.00 81.81 101 SER A N 1
ATOM 779 C CA . SER A 1 101 ? 5.822 23.185 -17.870 1.00 81.81 101 SER A CA 1
ATOM 780 C C . SER A 1 101 ? 4.326 22.845 -17.846 1.00 81.81 101 SER A C 1
ATOM 782 O O . SER A 1 101 ? 3.697 22.665 -18.887 1.00 81.81 101 SER A O 1
ATOM 784 N N . ASN A 1 102 ? 3.745 22.781 -16.644 1.00 86.00 102 ASN A N 1
ATOM 785 C CA . ASN A 1 102 ? 2.297 22.654 -16.426 1.00 86.00 102 ASN A CA 1
ATOM 786 C C . ASN A 1 102 ? 1.645 21.375 -16.982 1.00 86.00 102 ASN A C 1
ATOM 788 O O . ASN A 1 102 ? 0.484 21.387 -17.379 1.00 86.00 102 ASN A O 1
ATOM 792 N N . LEU A 1 103 ? 2.355 20.245 -16.938 1.00 90.25 103 LEU A N 1
ATOM 793 C CA . LEU A 1 103 ? 1.816 18.936 -17.328 1.00 90.25 103 LEU A CA 1
ATOM 794 C C . LEU A 1 103 ? 0.748 18.365 -16.372 1.00 90.25 103 LEU A C 1
ATOM 796 O O . LEU A 1 103 ? 0.254 17.265 -16.606 1.00 90.25 103 LEU A O 1
ATOM 800 N N . LEU A 1 104 ? 0.395 19.076 -15.301 1.00 93.19 104 LEU A N 1
ATOM 801 C CA . LEU A 1 104 ? -0.617 18.663 -14.334 1.00 93.19 104 LEU A CA 1
ATOM 802 C C . LEU A 1 104 ? -1.563 19.832 -14.053 1.00 93.19 104 LEU A C 1
ATOM 804 O O . LEU A 1 104 ? -1.152 20.850 -13.497 1.00 93.19 104 LEU A O 1
ATOM 808 N N . LYS A 1 105 ? -2.834 19.672 -14.426 1.00 92.25 105 LYS A N 1
ATOM 809 C CA . LYS A 1 105 ? -3.922 20.609 -14.134 1.00 92.25 105 LYS A CA 1
ATOM 810 C C . LYS A 1 105 ? -4.898 19.971 -13.158 1.00 92.25 105 LYS A C 1
ATOM 812 O O . LYS A 1 105 ? -5.530 18.966 -13.476 1.00 92.25 105 LYS A O 1
ATOM 817 N N . ILE A 1 106 ? -5.031 20.573 -11.982 1.00 92.50 106 ILE A N 1
ATOM 818 C CA . ILE A 1 106 ? -5.919 20.112 -10.914 1.00 92.50 106 ILE A CA 1
ATOM 819 C C . ILE A 1 106 ? -6.949 21.205 -10.650 1.00 92.50 106 ILE A C 1
ATOM 821 O O . ILE A 1 106 ? -6.585 22.327 -10.301 1.00 92.50 106 ILE A O 1
ATOM 825 N N . GLU A 1 107 ? -8.227 20.893 -10.841 1.00 92.06 107 GLU A N 1
ATOM 826 C CA . GLU A 1 107 ? -9.320 21.808 -10.517 1.00 92.06 107 GLU A CA 1
ATOM 827 C C . GLU A 1 107 ? -9.662 21.811 -9.018 1.00 92.06 107 GLU A C 1
ATOM 829 O O . GLU A 1 107 ? -9.156 21.027 -8.215 1.00 92.06 107 GLU A O 1
ATOM 834 N N . TYR A 1 108 ? -10.558 22.717 -8.625 1.00 86.31 108 TYR A N 1
ATOM 835 C CA . TYR A 1 108 ? -10.980 22.870 -7.239 1.00 86.31 108 TYR A CA 1
ATOM 836 C C . TYR A 1 108 ? -11.645 21.604 -6.668 1.00 86.31 108 TYR A C 1
ATOM 838 O O . TYR A 1 108 ? -12.485 20.967 -7.308 1.00 86.31 108 TYR A O 1
ATOM 846 N N . GLY A 1 109 ? -11.317 21.278 -5.416 1.00 78.00 109 GLY A N 1
ATOM 847 C CA . GLY A 1 109 ? -11.974 20.210 -4.659 1.00 78.00 109 GLY A CA 1
ATOM 848 C C . GLY A 1 109 ? -11.544 18.791 -5.036 1.00 78.00 109 GLY A C 1
ATOM 849 O O . GLY A 1 109 ? -12.229 17.846 -4.654 1.00 78.00 109 GLY A O 1
ATOM 850 N N . VAL A 1 110 ? -10.448 18.623 -5.783 1.00 84.94 110 VAL A N 1
ATOM 851 C CA . VAL A 1 110 ? -9.844 17.302 -6.002 1.00 84.94 110 VAL A CA 1
ATOM 852 C C . VAL A 1 110 ? -9.276 16.776 -4.684 1.00 84.94 110 VAL A C 1
ATOM 854 O O . VAL A 1 110 ? -8.513 17.472 -4.014 1.00 84.94 110 VAL A O 1
ATOM 857 N N . THR A 1 111 ? -9.636 15.548 -4.317 1.00 84.44 111 THR A N 1
ATOM 858 C CA . THR A 1 111 ? -9.092 14.859 -3.144 1.00 84.44 111 THR A CA 1
ATOM 859 C C . THR A 1 111 ? -8.185 13.712 -3.574 1.00 84.44 111 THR A C 1
ATOM 861 O O . THR A 1 111 ? -8.445 13.000 -4.547 1.00 84.44 111 THR A O 1
ATOM 864 N N . ALA A 1 112 ? -7.092 13.556 -2.840 1.00 81.38 112 ALA A N 1
ATOM 865 C CA . ALA A 1 112 ? -6.048 12.582 -3.094 1.00 81.38 112 ALA A CA 1
ATOM 866 C C . ALA A 1 112 ? -5.764 11.826 -1.793 1.00 81.38 112 ALA A C 1
ATOM 868 O O . ALA A 1 112 ? -5.547 12.452 -0.754 1.00 81.38 112 ALA A O 1
ATOM 869 N N . PHE A 1 113 ? -5.783 10.496 -1.848 1.00 81.62 113 PHE A N 1
ATOM 870 C CA . PHE A 1 113 ? -5.381 9.637 -0.737 1.00 81.62 113 PHE A CA 1
ATOM 871 C C . PHE A 1 113 ? -3.942 9.100 -0.926 1.00 81.62 113 PHE A C 1
ATOM 873 O O . PHE A 1 113 ? -3.190 9.559 -1.787 1.00 81.62 113 PHE A O 1
ATOM 880 N N . GLY A 1 114 ? -3.500 8.180 -0.069 1.00 79.69 114 GLY A N 1
ATOM 881 C CA . GLY A 1 114 ? -2.099 7.759 0.017 1.00 79.69 114 GLY A CA 1
ATOM 882 C C . GLY A 1 114 ? -1.574 7.057 -1.242 1.00 79.69 114 GLY A C 1
ATOM 883 O O . GLY A 1 114 ? -2.233 6.190 -1.815 1.00 79.69 114 GLY A O 1
ATOM 884 N N . GLY A 1 115 ? -0.348 7.397 -1.652 1.00 81.62 115 GLY A N 1
ATOM 885 C CA . GLY A 1 115 ? 0.402 6.643 -2.667 1.00 81.62 115 GLY A CA 1
ATOM 886 C C . GLY A 1 115 ? -0.008 6.875 -4.126 1.00 81.62 115 GLY A C 1
ATOM 887 O O . GLY A 1 115 ? 0.338 6.061 -4.978 1.00 81.62 115 GLY A O 1
ATOM 888 N N . ILE A 1 116 ? -0.739 7.950 -4.437 1.00 89.69 116 ILE A N 1
ATOM 889 C CA . ILE A 1 116 ? -1.116 8.290 -5.820 1.00 89.69 116 ILE A CA 1
ATOM 890 C C . ILE A 1 116 ? 0.112 8.685 -6.639 1.00 89.69 116 ILE A C 1
ATOM 892 O O . ILE A 1 116 ? 0.939 9.483 -6.195 1.00 89.69 116 ILE A O 1
ATOM 896 N N . MET A 1 117 ? 0.189 8.180 -7.870 1.00 90.94 117 MET A N 1
ATOM 897 C CA . MET A 1 117 ? 1.251 8.514 -8.813 1.00 90.94 117 MET A CA 1
ATOM 898 C C . MET A 1 117 ? 0.689 9.258 -10.027 1.00 90.94 117 MET A C 1
ATOM 900 O O . MET A 1 117 ? -0.083 8.702 -10.807 1.00 90.94 117 MET A O 1
ATOM 904 N N . PHE A 1 118 ? 1.116 10.508 -10.214 1.00 91.44 118 PHE A N 1
ATOM 905 C CA . PHE A 1 118 ? 0.878 11.271 -11.441 1.00 91.44 118 PHE A CA 1
ATOM 906 C C . PHE A 1 118 ? 2.088 11.128 -12.360 1.00 91.44 118 PHE A C 1
ATOM 908 O O . PHE A 1 118 ? 3.125 11.754 -12.136 1.00 91.44 118 PHE A O 1
ATOM 915 N N . THR A 1 119 ? 1.975 10.296 -13.390 1.00 89.25 119 THR A N 1
ATOM 916 C CA . THR A 1 119 ? 3.046 10.099 -14.369 1.00 89.25 119 THR A CA 1
ATOM 917 C C . THR A 1 119 ? 2.775 10.994 -15.566 1.00 89.25 119 THR A C 1
ATOM 919 O O . THR A 1 119 ? 2.072 10.605 -16.488 1.00 89.25 119 THR A O 1
ATOM 922 N N . SER A 1 120 ? 3.300 12.218 -15.557 1.00 83.44 120 SER A N 1
ATOM 923 C CA . SER A 1 120 ? 3.183 13.160 -16.685 1.00 83.44 120 SER A CA 1
ATOM 924 C C . SER A 1 120 ? 4.059 12.791 -17.892 1.00 83.44 120 SER A C 1
ATOM 926 O O . SER A 1 120 ? 4.006 13.444 -18.939 1.00 83.44 120 SER A O 1
ATOM 928 N N . PHE A 1 121 ? 4.853 11.727 -17.757 1.00 87.06 121 PHE A N 1
ATOM 929 C CA . PHE A 1 121 ? 5.642 11.133 -18.822 1.00 87.06 121 PHE A CA 1
ATOM 930 C C . PHE A 1 121 ? 5.669 9.602 -18.733 1.00 87.06 121 PHE A C 1
ATOM 932 O O . PHE A 1 121 ? 5.490 9.030 -17.659 1.00 87.06 121 PHE A O 1
ATOM 939 N N . GLU A 1 122 ? 5.921 8.949 -19.866 1.00 87.25 122 GLU A N 1
ATOM 940 C CA . GLU A 1 122 ? 6.170 7.512 -19.974 1.00 87.25 122 GLU A CA 1
ATOM 941 C C . GLU A 1 122 ? 7.363 7.247 -20.902 1.00 87.25 122 GLU A C 1
ATOM 943 O O . GLU A 1 122 ? 7.576 7.962 -21.884 1.00 87.25 122 GLU A O 1
ATOM 948 N N . MET A 1 123 ? 8.153 6.214 -20.603 1.00 84.81 123 MET A N 1
ATOM 949 C CA . MET A 1 123 ? 9.193 5.729 -21.509 1.00 84.81 123 MET A CA 1
ATOM 950 C C . MET A 1 123 ? 8.641 4.580 -22.345 1.00 84.81 123 MET A C 1
ATOM 952 O O . MET A 1 123 ? 8.186 3.568 -21.818 1.00 84.81 123 MET A O 1
ATOM 956 N N . THR A 1 124 ? 8.706 4.724 -23.663 1.00 79.50 124 THR A N 1
ATOM 957 C CA . THR A 1 124 ? 8.373 3.639 -24.587 1.00 79.50 124 THR A CA 1
ATOM 958 C C . THR A 1 124 ? 9.478 2.573 -24.582 1.00 79.50 124 THR A C 1
ATOM 960 O O . THR A 1 124 ? 10.637 2.895 -24.306 1.00 79.50 124 THR A O 1
ATOM 963 N N . PRO A 1 125 ? 9.188 1.321 -24.988 1.00 77.12 125 PRO A N 1
ATOM 964 C CA . PRO A 1 125 ? 10.210 0.275 -25.132 1.00 77.12 125 PRO A CA 1
ATOM 965 C C . PRO A 1 125 ? 11.359 0.637 -26.085 1.00 77.12 125 PRO A C 1
ATOM 967 O O . PRO A 1 125 ? 12.431 0.049 -26.019 1.00 77.12 125 PRO A O 1
ATOM 970 N N . LYS A 1 126 ? 11.146 1.618 -26.971 1.00 79.06 126 LYS A N 1
ATOM 971 C CA . LYS A 1 126 ? 12.158 2.154 -27.894 1.00 79.06 126 LYS A CA 1
ATOM 972 C C . LYS A 1 126 ? 13.041 3.239 -27.260 1.00 79.06 126 LYS A C 1
ATOM 974 O O . LYS A 1 126 ? 13.804 3.885 -27.967 1.00 79.06 126 LYS A O 1
ATOM 979 N N . GLY A 1 127 ? 12.892 3.496 -25.960 1.00 74.75 127 GLY A N 1
ATOM 980 C CA . GLY A 1 127 ? 13.621 4.539 -25.236 1.00 74.75 127 GLY A CA 1
ATOM 981 C C . GLY A 1 127 ? 13.104 5.963 -25.471 1.00 74.75 127 GLY A C 1
ATOM 982 O O . GLY A 1 127 ? 13.677 6.903 -24.930 1.00 74.75 127 GLY A O 1
ATOM 983 N N . LEU A 1 128 ? 12.020 6.154 -26.237 1.00 79.50 128 LEU A N 1
ATOM 984 C CA . LEU A 1 128 ? 11.415 7.479 -26.422 1.00 79.50 128 LEU A CA 1
ATOM 985 C C . LEU A 1 128 ? 10.623 7.874 -25.175 1.00 79.50 128 LEU A C 1
ATOM 987 O O . LEU A 1 128 ? 9.776 7.102 -24.724 1.00 79.50 128 LEU A O 1
ATOM 991 N N . CYS A 1 129 ? 10.865 9.079 -24.661 1.00 81.62 129 CYS A N 1
ATOM 992 C CA . CYS A 1 129 ? 10.072 9.688 -23.598 1.00 81.62 129 CYS A CA 1
ATOM 993 C C . CYS A 1 129 ? 8.868 10.411 -24.211 1.00 81.62 129 CYS A C 1
ATOM 995 O O . CYS A 1 129 ? 9.031 11.344 -25.000 1.00 81.62 129 CYS A O 1
ATOM 997 N N . ARG A 1 130 ? 7.659 9.983 -23.853 1.00 82.94 130 ARG A N 1
ATOM 998 C CA . ARG A 1 130 ? 6.412 10.645 -24.228 1.00 82.94 130 ARG A CA 1
ATOM 999 C C . ARG A 1 130 ? 5.894 11.422 -23.031 1.00 82.94 130 ARG A C 1
ATOM 1001 O O . ARG A 1 130 ? 5.768 10.871 -21.945 1.00 82.94 130 ARG A O 1
ATOM 1008 N N . THR A 1 131 ? 5.553 12.684 -23.241 1.00 88.00 131 THR A N 1
ATOM 1009 C CA . THR A 1 131 ? 4.929 13.545 -22.233 1.00 88.00 131 THR A CA 1
ATOM 1010 C C . THR A 1 131 ? 3.524 13.904 -22.688 1.00 88.00 131 THR A C 1
ATOM 1012 O O . THR A 1 131 ? 3.260 13.968 -23.887 1.00 88.00 131 THR A O 1
ATOM 1015 N N . ASN A 1 132 ? 2.608 14.095 -21.744 1.00 88.69 132 ASN A N 1
ATOM 1016 C CA . ASN A 1 132 ? 1.277 14.623 -22.021 1.00 88.69 132 ASN A CA 1
ATOM 1017 C C . ASN A 1 132 ? 0.677 15.215 -20.746 1.00 88.69 132 ASN A C 1
ATOM 1019 O O . ASN A 1 132 ? 0.968 14.770 -19.637 1.00 88.69 132 ASN A O 1
ATOM 1023 N N . GLU A 1 133 ? -0.191 16.205 -20.924 1.00 91.62 133 GLU A N 1
ATOM 1024 C CA . GLU A 1 133 ? -0.890 16.861 -19.822 1.00 91.62 133 GLU A CA 1
ATOM 1025 C C . GLU A 1 133 ? -1.901 15.916 -19.153 1.00 91.62 133 GLU A C 1
ATOM 1027 O O . GLU A 1 133 ? -2.662 15.225 -19.835 1.00 91.62 133 GLU A O 1
ATOM 1032 N N . ILE A 1 134 ? -1.921 15.920 -17.821 1.00 94.00 134 ILE A N 1
ATOM 1033 C CA . ILE A 1 134 ? -2.943 15.293 -16.981 1.00 94.00 134 ILE A CA 1
ATOM 1034 C C . ILE A 1 134 ? -3.912 16.378 -16.513 1.00 94.00 134 ILE A C 1
ATOM 1036 O O . ILE A 1 134 ? -3.481 17.408 -15.989 1.00 94.00 134 ILE A O 1
ATOM 1040 N N . HIS A 1 135 ? -5.215 16.137 -16.650 1.00 94.19 135 HIS A N 1
ATOM 1041 C CA . HIS A 1 135 ? -6.261 17.057 -16.193 1.00 94.19 135 HIS A CA 1
ATOM 1042 C C . HIS A 1 135 ? -7.251 16.350 -15.264 1.00 94.19 135 HIS A C 1
ATOM 1044 O O . HIS A 1 135 ? -7.835 15.328 -15.626 1.00 94.19 135 HIS A O 1
ATOM 1050 N N . LEU A 1 136 ? -7.433 16.903 -14.064 1.00 94.25 136 LEU A N 1
ATOM 1051 C CA . LEU A 1 136 ? -8.368 16.422 -13.050 1.00 94.25 136 LEU A CA 1
ATOM 1052 C C . LEU A 1 136 ? -9.489 17.443 -12.854 1.00 94.25 136 LEU A C 1
ATOM 1054 O O . LEU A 1 136 ? -9.243 18.547 -12.362 1.00 94.25 136 LEU A O 1
ATOM 1058 N N . GLY A 1 137 ? -10.711 17.060 -13.215 1.00 91.56 137 GLY A N 1
ATOM 1059 C CA . GLY A 1 137 ? -11.906 17.875 -13.043 1.00 91.56 137 GLY A CA 1
ATOM 1060 C C . GLY A 1 137 ? -12.292 18.078 -11.577 1.00 91.56 137 GLY A C 1
ATOM 1061 O O . GLY A 1 137 ? -11.938 17.290 -10.695 1.00 91.56 137 GLY A O 1
ATOM 1062 N N . SER A 1 138 ? -13.052 19.136 -11.316 1.00 88.31 138 SER A N 1
ATOM 1063 C CA . SER A 1 138 ? -13.435 19.562 -9.967 1.00 88.31 138 SER A CA 1
ATOM 1064 C C . SER A 1 138 ? -14.164 18.479 -9.167 1.00 88.31 138 SER A C 1
ATO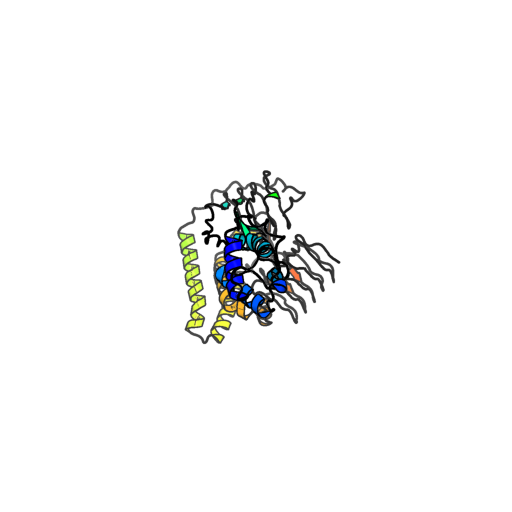M 1066 O O . SER A 1 138 ? -15.001 17.739 -9.686 1.00 88.31 138 SER A O 1
ATOM 1068 N N . GLY A 1 139 ? -13.852 18.367 -7.875 1.00 82.56 139 GLY A N 1
ATOM 1069 C CA . GLY A 1 139 ? -14.480 17.378 -6.989 1.00 82.56 139 GLY A CA 1
ATOM 1070 C C . GLY A 1 139 ? -14.101 15.913 -7.257 1.00 82.56 139 GLY A C 1
ATOM 1071 O O . GLY A 1 139 ? -14.807 15.024 -6.780 1.00 82.56 139 GLY A O 1
ATOM 1072 N N . THR A 1 140 ? -13.055 15.641 -8.047 1.00 88.69 140 THR A N 1
ATOM 1073 C CA . THR A 1 140 ? -12.564 14.274 -8.310 1.00 88.69 140 THR A CA 1
ATOM 1074 C C . THR A 1 140 ? -11.937 13.668 -7.054 1.00 88.69 140 THR A C 1
ATOM 1076 O O . THR A 1 140 ? -11.164 14.336 -6.376 1.00 88.69 140 THR A O 1
ATOM 1079 N N . ASN A 1 141 ? -12.231 12.402 -6.753 1.00 88.88 141 ASN A N 1
ATOM 1080 C CA . ASN A 1 141 ? -11.628 11.669 -5.637 1.00 88.88 141 ASN A CA 1
ATOM 1081 C C . ASN A 1 141 ? -10.723 10.558 -6.176 1.00 88.88 141 ASN A C 1
ATOM 1083 O O . ASN A 1 141 ? -11.186 9.683 -6.911 1.00 88.88 141 ASN A O 1
ATOM 1087 N N . LEU A 1 142 ? -9.447 10.585 -5.805 1.00 90.12 142 LEU A N 1
ATOM 1088 C CA . LEU A 1 142 ? -8.448 9.613 -6.238 1.00 90.12 142 LEU A CA 1
ATOM 1089 C C . LEU A 1 142 ? -8.119 8.643 -5.108 1.00 90.12 142 LEU A C 1
ATOM 1091 O O . LEU A 1 142 ? -7.545 9.050 -4.102 1.00 90.12 142 LEU A O 1
ATOM 1095 N N . GLY A 1 143 ? -8.485 7.374 -5.273 1.00 87.06 143 GLY A N 1
ATOM 1096 C CA . GLY A 1 143 ? -8.217 6.306 -4.315 1.00 87.06 143 GLY A CA 1
ATOM 1097 C C . GLY A 1 143 ? -6.730 5.987 -4.148 1.00 87.06 143 GLY A C 1
ATOM 1098 O O . GLY A 1 143 ? -5.888 6.359 -4.966 1.00 87.06 143 GLY A O 1
ATOM 1099 N N . ASN A 1 144 ? -6.414 5.265 -3.071 1.00 87.12 144 ASN A N 1
ATOM 1100 C CA . ASN A 1 144 ? -5.042 4.890 -2.734 1.00 87.12 144 ASN A CA 1
ATOM 1101 C C . ASN A 1 144 ? -4.340 4.167 -3.893 1.00 87.12 144 ASN A C 1
ATOM 1103 O O . ASN A 1 144 ? -4.929 3.304 -4.547 1.00 87.12 144 ASN A O 1
ATOM 1107 N N . TRP A 1 145 ? -3.061 4.477 -4.105 1.00 88.50 145 TRP A N 1
ATOM 1108 C CA . TRP A 1 145 ? -2.205 3.786 -5.078 1.00 88.50 145 TRP A CA 1
ATOM 1109 C C . TRP A 1 145 ? -2.716 3.780 -6.526 1.00 88.50 145 TRP A C 1
ATOM 1111 O O . TRP A 1 145 ? -2.324 2.915 -7.312 1.00 88.50 145 TRP A O 1
ATOM 1121 N N . CYS A 1 146 ? -3.590 4.717 -6.909 1.00 92.06 146 CYS A N 1
ATOM 1122 C CA . CYS A 1 146 ? -3.952 4.868 -8.312 1.00 92.06 146 CYS A CA 1
ATOM 1123 C C . CYS A 1 146 ? -2.797 5.497 -9.103 1.00 92.06 146 CYS A C 1
ATOM 1125 O O . CYS A 1 146 ? -2.062 6.355 -8.599 1.00 92.06 146 CYS A O 1
ATOM 1127 N N . VAL A 1 147 ? -2.671 5.096 -10.364 1.00 92.38 147 VAL A N 1
ATOM 1128 C CA . VAL A 1 147 ? -1.674 5.636 -11.292 1.00 92.38 147 VAL A CA 1
ATOM 1129 C C . VAL A 1 147 ? -2.410 6.370 -12.399 1.00 92.38 147 VAL A C 1
ATOM 1131 O O . VAL A 1 147 ? -3.278 5.794 -13.054 1.00 92.38 147 VAL A O 1
ATOM 1134 N N . VAL A 1 148 ? -2.069 7.639 -12.604 1.00 93.88 148 VAL A N 1
ATOM 1135 C CA . VAL A 1 148 ? -2.649 8.485 -13.647 1.00 93.88 148 VAL A CA 1
ATOM 1136 C C . VAL A 1 148 ? -1.598 8.729 -14.723 1.00 93.88 148 VAL A C 1
ATOM 1138 O O . VAL A 1 148 ? -0.626 9.452 -14.498 1.00 93.88 148 VAL A O 1
ATOM 1141 N N . MET A 1 149 ? -1.801 8.095 -15.879 1.00 93.81 149 MET A N 1
ATOM 1142 C CA . MET A 1 149 ? -0.880 8.094 -17.017 1.00 93.81 149 MET A CA 1
ATOM 1143 C C . MET A 1 149 ? -0.917 9.408 -17.817 1.00 93.81 149 MET A C 1
ATOM 1145 O O . MET A 1 149 ? -1.907 10.147 -17.748 1.00 93.81 149 MET A O 1
ATOM 1149 N N . PRO A 1 150 ? 0.122 9.701 -18.626 1.00 91.50 150 PRO A N 1
ATOM 1150 C CA . PRO A 1 150 ? 0.166 10.921 -19.424 1.00 91.50 150 PRO A CA 1
ATOM 1151 C C . PRO A 1 150 ? -1.036 11.007 -20.375 1.00 91.50 150 PRO A C 1
ATOM 1153 O O . PRO A 1 150 ? -1.337 10.062 -21.106 1.00 91.50 150 PRO A O 1
ATOM 1156 N N . GLY A 1 151 ? -1.707 12.161 -20.421 1.00 89.94 151 GLY A N 1
ATOM 1157 C CA . GLY A 1 151 ? -2.863 12.383 -21.303 1.00 89.94 151 GLY A CA 1
ATOM 1158 C C . GLY A 1 151 ? -4.210 11.968 -20.711 1.00 89.94 151 GLY A C 1
ATOM 1159 O O . GLY A 1 151 ? -5.230 12.097 -21.395 1.00 89.94 151 GLY A O 1
ATOM 1160 N N . ALA A 1 152 ? -4.223 11.487 -19.465 1.00 92.88 152 ALA A N 1
ATOM 1161 C CA . ALA A 1 152 ? -5.444 11.222 -18.721 1.00 92.88 152 ALA A CA 1
ATOM 1162 C C . ALA A 1 152 ? -6.220 12.522 -18.438 1.00 92.88 152 ALA A C 1
ATOM 1164 O O . ALA A 1 152 ? -5.667 13.508 -17.943 1.00 92.88 152 ALA A O 1
ATOM 1165 N N . ARG A 1 153 ? -7.520 12.509 -18.731 1.00 93.69 153 ARG A N 1
ATOM 1166 C CA . ARG A 1 153 ? -8.463 13.605 -18.493 1.00 93.69 153 ARG A CA 1
ATOM 1167 C C . ARG A 1 153 ? -9.687 13.061 -17.775 1.00 93.69 153 ARG A C 1
ATOM 1169 O O . ARG A 1 153 ? -10.460 12.312 -18.369 1.00 93.69 153 ARG A O 1
ATOM 1176 N N . LEU A 1 154 ? -9.835 13.437 -16.508 1.00 93.50 154 LEU A N 1
ATOM 1177 C CA . LEU A 1 154 ? -10.950 13.028 -15.663 1.00 93.50 154 LEU A CA 1
ATOM 1178 C C . LEU A 1 154 ? -11.981 14.152 -15.561 1.00 93.50 154 LEU A C 1
ATOM 1180 O O . LEU A 1 154 ? -11.639 15.262 -15.157 1.00 93.50 154 LEU A O 1
ATOM 1184 N N . ALA A 1 155 ? -13.242 13.870 -15.885 1.00 91.12 155 ALA A N 1
ATOM 1185 C CA . ALA A 1 155 ? -14.333 14.829 -15.707 1.00 91.12 155 ALA A CA 1
ATOM 1186 C C . ALA A 1 155 ? -14.626 15.107 -14.219 1.00 91.12 155 ALA A C 1
ATOM 1188 O O . ALA A 1 155 ? -14.196 14.374 -13.324 1.00 91.12 155 ALA A O 1
ATOM 1189 N N . ALA A 1 156 ? -15.407 16.154 -13.947 1.00 89.06 156 ALA A N 1
ATOM 1190 C CA . ALA A 1 156 ? -15.780 16.542 -12.589 1.00 89.06 156 ALA A CA 1
ATOM 1191 C C . ALA A 1 156 ? -16.468 15.405 -11.805 1.00 89.06 156 ALA A C 1
ATOM 1193 O O . ALA A 1 156 ? -17.224 14.600 -12.355 1.00 89.06 156 ALA A O 1
ATOM 1194 N N . LYS A 1 157 ? -16.244 15.366 -10.487 1.00 87.25 157 LYS A N 1
ATOM 1195 C CA . LYS A 1 157 ? -16.817 14.384 -9.548 1.00 87.25 157 LYS A CA 1
ATOM 1196 C C . LYS A 1 157 ? -16.493 12.920 -9.886 1.00 87.25 157 LYS A C 1
ATOM 1198 O O . LYS A 1 157 ? -17.220 12.027 -9.458 1.00 87.25 157 LYS A O 1
ATOM 1203 N N . THR A 1 158 ? -15.431 12.659 -10.650 1.00 89.75 158 THR A N 1
ATOM 1204 C CA . THR A 1 158 ? -14.984 11.287 -10.933 1.00 89.75 158 THR A CA 1
ATOM 1205 C C . THR A 1 158 ? -14.430 10.642 -9.661 1.00 89.75 158 THR A C 1
ATOM 1207 O O . THR A 1 158 ? -13.747 11.296 -8.875 1.00 89.75 158 THR A O 1
ATOM 1210 N N . ILE A 1 159 ? -14.712 9.360 -9.441 1.00 89.38 159 ILE A N 1
ATOM 1211 C CA . ILE A 1 159 ? -14.123 8.572 -8.353 1.00 89.38 159 ILE A CA 1
ATOM 1212 C C . ILE A 1 159 ? -13.223 7.511 -8.975 1.00 89.38 159 ILE A C 1
ATOM 1214 O O . ILE A 1 159 ? -13.692 6.661 -9.728 1.00 89.38 159 ILE A O 1
ATOM 1218 N N . VAL A 1 160 ? -11.936 7.553 -8.651 1.00 90.88 160 VAL A N 1
ATOM 1219 C CA . VAL A 1 160 ? -10.956 6.547 -9.067 1.00 90.88 160 VAL A CA 1
ATOM 1220 C C . VAL A 1 160 ? -10.722 5.596 -7.901 1.00 90.88 160 VAL A C 1
ATOM 1222 O O . VAL A 1 160 ? -10.410 6.027 -6.794 1.00 90.88 160 VAL A O 1
ATOM 1225 N N . GLY A 1 161 ? -10.904 4.301 -8.137 1.00 88.62 161 GLY A N 1
ATOM 1226 C CA . GLY A 1 161 ? -10.721 3.259 -7.135 1.00 88.62 161 GLY A CA 1
ATOM 1227 C C . GLY A 1 161 ? -9.265 3.047 -6.717 1.00 88.62 161 GLY A C 1
ATOM 1228 O O . GLY A 1 161 ? -8.323 3.538 -7.340 1.00 88.62 161 GLY A O 1
ATOM 1229 N N . VAL A 1 162 ? -9.080 2.245 -5.669 1.00 88.19 162 VAL A N 1
ATOM 1230 C CA . VAL A 1 162 ? -7.752 1.807 -5.209 1.00 88.19 162 VAL A CA 1
ATOM 1231 C C . VAL A 1 162 ? -7.050 1.004 -6.314 1.00 88.19 162 VAL A C 1
ATOM 1233 O O . VAL A 1 162 ? -7.713 0.282 -7.062 1.00 88.19 162 VAL A O 1
ATOM 1236 N N . TYR A 1 163 ? -5.728 1.154 -6.452 1.00 90.19 163 TYR A N 1
ATOM 1237 C CA . TYR A 1 163 ? -4.893 0.497 -7.480 1.00 90.19 163 TYR A CA 1
ATOM 1238 C C . TYR A 1 163 ? -5.325 0.702 -8.935 1.00 90.19 163 TYR A C 1
ATOM 1240 O O . TYR A 1 163 ? -4.915 -0.027 -9.835 1.00 90.19 163 TYR A O 1
ATOM 1248 N N . THR A 1 164 ? -6.170 1.689 -9.197 1.00 91.75 164 THR A N 1
ATOM 1249 C CA . THR A 1 164 ? -6.746 1.855 -10.525 1.00 91.75 164 THR A CA 1
ATOM 1250 C C . THR A 1 164 ? -5.749 2.544 -11.458 1.00 91.75 164 THR A C 1
ATOM 1252 O O . THR A 1 164 ? -5.161 3.567 -11.102 1.00 91.75 164 THR A O 1
ATOM 1255 N N . LEU A 1 165 ? -5.550 1.977 -12.652 1.00 92.50 165 LEU A N 1
ATOM 1256 C CA . LEU A 1 165 ? -4.669 2.534 -13.683 1.00 92.50 165 LEU A CA 1
ATOM 1257 C C . LEU A 1 165 ? -5.493 3.365 -14.668 1.00 92.50 165 LEU A C 1
ATOM 1259 O O . LEU A 1 165 ? -6.196 2.811 -15.515 1.00 92.50 165 LEU A O 1
ATOM 1263 N N . VAL A 1 166 ? -5.386 4.685 -14.564 1.00 92.88 166 VAL A N 1
ATOM 1264 C CA . VAL A 1 166 ? -6.060 5.646 -15.441 1.00 92.88 166 VAL A CA 1
ATOM 1265 C C . VAL A 1 166 ? -5.160 5.949 -16.635 1.00 92.88 166 VAL A C 1
ATOM 1267 O O . VAL A 1 166 ? -4.033 6.414 -16.470 1.00 92.88 166 VAL A O 1
ATOM 1270 N N . THR A 1 167 ? -5.665 5.709 -17.841 1.00 91.50 167 THR A N 1
ATOM 1271 C CA . THR A 1 167 ? -4.968 5.956 -19.112 1.00 91.50 167 THR A CA 1
ATOM 1272 C C . THR A 1 167 ? -5.741 6.932 -19.995 1.00 91.50 167 THR A C 1
ATOM 1274 O O . THR A 1 167 ? -6.894 7.260 -19.717 1.00 91.50 167 THR A O 1
ATOM 1277 N N . GLN A 1 168 ? -5.135 7.369 -21.101 1.00 88.38 168 GLN A N 1
ATOM 1278 C CA . GLN A 1 168 ? -5.814 8.205 -22.097 1.00 88.38 168 GLN A CA 1
ATOM 1279 C C . GLN A 1 168 ? -7.085 7.542 -22.673 1.00 88.38 168 GLN A C 1
ATOM 1281 O O . GLN A 1 168 ? -8.025 8.238 -23.047 1.00 88.38 168 GLN A O 1
ATOM 1286 N N . GLU A 1 169 ? -7.144 6.208 -22.717 1.00 86.19 169 GLU A N 1
ATOM 1287 C CA . GLU A 1 169 ? -8.324 5.451 -23.173 1.00 86.19 169 GLU A CA 1
ATOM 1288 C C . GLU A 1 169 ? -9.502 5.554 -22.196 1.00 86.19 169 GLU A C 1
ATOM 1290 O O . GLU A 1 169 ? -10.650 5.327 -22.567 1.00 86.19 169 GLU A O 1
ATOM 1295 N N . THR A 1 170 ? -9.218 5.914 -20.945 1.00 85.12 170 THR A N 1
ATOM 1296 C CA . THR A 1 170 ? -10.207 6.020 -19.863 1.00 85.12 170 THR A CA 1
ATOM 1297 C C . THR A 1 170 ? -10.715 7.443 -19.666 1.00 85.12 170 THR A C 1
ATOM 1299 O O . THR A 1 170 ? -11.472 7.707 -18.733 1.00 85.12 170 THR A O 1
ATOM 1302 N N . ASN A 1 171 ? -10.317 8.352 -20.563 1.00 87.81 171 ASN A N 1
ATOM 1303 C CA . ASN A 1 171 ? -10.784 9.728 -20.577 1.00 87.81 171 ASN A CA 1
ATOM 1304 C C . ASN A 1 171 ? -12.306 9.769 -20.680 1.00 87.81 171 ASN A C 1
ATOM 1306 O O . ASN A 1 171 ? -12.910 9.133 -21.544 1.00 87.81 171 ASN A O 1
ATOM 1310 N N . ASN A 1 172 ? -12.921 10.560 -19.812 1.00 81.44 172 ASN A N 1
ATOM 1311 C CA . ASN A 1 172 ? -14.362 10.720 -19.756 1.00 81.44 172 ASN A CA 1
ATOM 1312 C C . ASN A 1 172 ? -14.757 12.187 -19.898 1.00 81.44 172 ASN A C 1
ATOM 1314 O O . ASN A 1 172 ? -14.063 13.093 -19.443 1.00 81.44 172 ASN A O 1
ATOM 1318 N N . CYS A 1 173 ? -15.926 12.401 -20.495 1.00 74.38 173 CYS A N 1
ATOM 1319 C CA . CYS A 1 173 ? -16.617 13.688 -20.466 1.00 74.38 173 CYS A CA 1
ATOM 1320 C C . CYS A 1 173 ? -17.765 13.691 -19.442 1.00 74.38 173 CYS A C 1
ATOM 1322 O O . CYS A 1 173 ? -18.163 14.754 -18.972 1.00 74.38 173 CYS A O 1
ATOM 1324 N N . ASP A 1 174 ? -18.268 12.510 -19.066 1.00 76.75 174 ASP A N 1
ATOM 1325 C CA . ASP A 1 174 ? -19.372 12.357 -18.118 1.00 76.75 174 ASP A CA 1
ATOM 1326 C C . ASP A 1 174 ? -18.902 12.586 -16.678 1.00 76.75 174 ASP A C 1
ATOM 1328 O O . ASP A 1 174 ? -18.004 11.891 -16.191 1.00 76.75 174 ASP A O 1
ATOM 1332 N N . ALA A 1 175 ? -19.552 13.511 -15.974 1.00 78.25 175 ALA A N 1
ATOM 1333 C CA . ALA A 1 175 ? -19.314 13.741 -14.554 1.00 78.25 175 ALA A CA 1
ATOM 1334 C C . ALA A 1 175 ? -19.882 12.605 -13.681 1.00 78.25 175 ALA A C 1
ATOM 1336 O O . ALA A 1 175 ? -20.895 11.991 -14.016 1.00 78.25 175 ALA A O 1
ATOM 1337 N N . GLY A 1 176 ? -19.265 12.364 -12.520 1.00 78.75 176 GLY A N 1
ATOM 1338 C CA . GLY A 1 176 ? -19.815 11.455 -11.503 1.00 78.75 176 GLY A CA 1
ATOM 1339 C C . GLY A 1 176 ? -19.621 9.958 -11.770 1.00 78.75 176 GLY A C 1
ATOM 1340 O O . GLY A 1 176 ? -20.337 9.142 -11.188 1.00 78.75 176 GLY A O 1
ATOM 1341 N N . ILE A 1 177 ? -18.689 9.578 -12.649 1.00 86.25 177 ILE A N 1
ATOM 1342 C CA . ILE A 1 177 ? -18.394 8.164 -12.912 1.00 86.25 177 ILE A CA 1
ATOM 1343 C C . ILE A 1 177 ? -17.476 7.566 -11.844 1.00 86.25 177 ILE A C 1
ATOM 1345 O O . ILE A 1 177 ? -16.658 8.264 -11.243 1.00 86.25 177 ILE A O 1
ATOM 1349 N N . VAL A 1 178 ? -17.565 6.248 -11.672 1.00 87.69 178 VAL A N 1
ATOM 1350 C CA . VAL A 1 178 ? -16.633 5.469 -10.851 1.00 87.69 178 VAL A CA 1
ATOM 1351 C C . VAL A 1 178 ? -15.768 4.608 -11.769 1.00 87.69 178 VAL A C 1
ATOM 1353 O O . VAL A 1 178 ? -16.294 3.839 -12.577 1.00 87.69 178 VAL A O 1
ATOM 1356 N N . LEU A 1 179 ? -14.449 4.753 -11.655 1.00 89.69 179 LEU A N 1
ATOM 1357 C CA . LEU A 1 179 ? -13.440 4.001 -12.397 1.00 89.69 179 LEU A CA 1
ATOM 1358 C C . LEU A 1 179 ? -12.749 3.004 -11.469 1.00 89.69 179 LEU A C 1
ATOM 1360 O O . LEU A 1 179 ? -12.324 3.378 -10.377 1.00 89.69 179 LEU A O 1
ATOM 1364 N N . LEU A 1 180 ? -12.604 1.752 -11.907 1.00 89.19 180 LEU A N 1
ATOM 1365 C CA . LEU A 1 180 ? -11.898 0.728 -11.137 1.00 89.19 180 LEU A CA 1
ATOM 1366 C C . LEU A 1 180 ? -11.129 -0.247 -12.040 1.00 89.19 180 LEU A C 1
ATOM 1368 O O . LEU A 1 180 ? -11.589 -0.581 -13.134 1.00 89.19 180 LEU A O 1
ATOM 1372 N N . GLY A 1 181 ? -9.978 -0.720 -11.560 1.00 86.44 181 GLY A N 1
ATOM 1373 C CA . GLY A 1 181 ? -9.213 -1.816 -12.159 1.00 86.44 181 GLY A CA 1
ATOM 1374 C C . GLY A 1 181 ? -7.987 -1.401 -12.975 1.00 86.44 181 GLY A C 1
ATOM 1375 O O . GLY A 1 181 ? -7.619 -0.227 -13.048 1.00 86.44 181 GLY A O 1
ATOM 1376 N N . ILE A 1 182 ? -7.330 -2.402 -13.566 1.00 89.00 182 ILE A N 1
ATOM 1377 C CA . ILE A 1 182 ? -6.111 -2.254 -14.371 1.00 89.00 182 ILE A CA 1
ATOM 1378 C C . ILE A 1 182 ? -6.312 -2.999 -15.708 1.00 89.00 182 ILE A C 1
ATOM 1380 O O . ILE A 1 182 ? -6.278 -4.231 -15.715 1.00 89.00 182 ILE A O 1
ATOM 1384 N N . PRO A 1 183 ? -6.536 -2.294 -16.837 1.00 87.94 183 PRO A N 1
ATOM 1385 C CA . PRO A 1 183 ? -6.770 -0.848 -16.937 1.00 87.94 183 PRO A CA 1
ATOM 1386 C C . PRO A 1 183 ? -8.119 -0.435 -16.320 1.00 87.94 183 PRO A C 1
ATOM 1388 O O . PRO A 1 183 ? -9.017 -1.269 -16.168 1.00 87.94 183 PRO A O 1
ATOM 1391 N N . ALA A 1 184 ? -8.265 0.849 -15.979 1.00 90.88 184 ALA A N 1
ATOM 1392 C CA . ALA A 1 184 ? -9.495 1.398 -15.412 1.00 90.88 184 ALA A CA 1
ATOM 1393 C C . ALA A 1 184 ? -10.709 1.155 -16.322 1.00 90.88 184 ALA A C 1
ATOM 1395 O O . ALA A 1 184 ? -10.672 1.402 -17.527 1.00 90.88 184 ALA A O 1
ATOM 1396 N N . ARG A 1 185 ? -11.821 0.704 -15.733 1.00 89.00 185 ARG A N 1
ATOM 1397 C CA . ARG A 1 185 ? -13.114 0.544 -16.412 1.00 89.00 185 ARG A CA 1
ATOM 1398 C C . ARG A 1 185 ? -14.215 1.263 -15.644 1.00 89.00 185 ARG A C 1
ATOM 1400 O O . ARG A 1 185 ? -14.198 1.302 -14.414 1.00 89.00 185 ARG A O 1
ATOM 1407 N N . LYS A 1 186 ? -15.187 1.810 -16.380 1.00 86.94 186 LYS A N 1
ATOM 1408 C CA . LYS A 1 186 ? -16.392 2.429 -15.811 1.00 86.94 186 LYS A CA 1
ATOM 1409 C C . LYS A 1 186 ? -17.233 1.354 -15.122 1.00 86.94 186 LYS A C 1
ATOM 1411 O O . LYS A 1 186 ? -17.556 0.334 -15.731 1.00 86.94 186 LYS A O 1
ATOM 1416 N N . MET A 1 187 ? -17.585 1.585 -13.862 1.00 81.06 187 MET A N 1
ATOM 1417 C CA . MET A 1 187 ? -18.532 0.739 -13.138 1.00 81.06 187 MET A CA 1
ATOM 141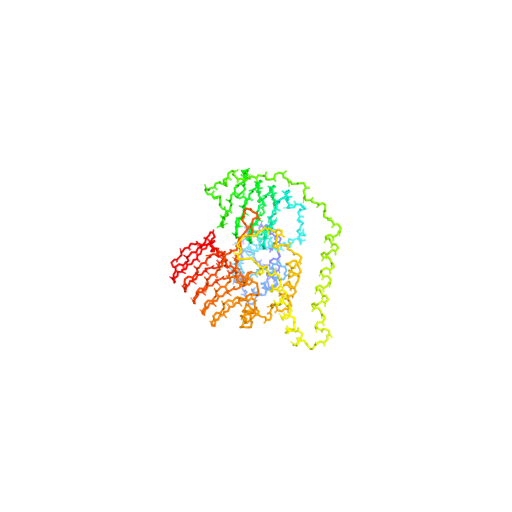8 C C . MET A 1 187 ? -19.933 0.842 -13.773 1.00 81.06 187 MET A C 1
ATOM 1420 O O . MET A 1 187 ? -20.331 1.928 -14.199 1.00 81.06 187 MET A O 1
ATOM 1424 N N . PRO A 1 188 ? -20.704 -0.260 -13.821 1.00 64.88 188 PRO A N 1
ATOM 1425 C CA . PRO A 1 188 ? -22.028 -0.292 -14.447 1.00 64.88 188 PRO A CA 1
ATOM 1426 C C . PRO A 1 188 ? -23.112 0.462 -13.659 1.00 64.88 188 PRO A C 1
ATOM 1428 O O . PRO A 1 188 ? -24.210 0.650 -14.174 1.00 64.88 188 PRO A O 1
ATOM 1431 N N . PHE A 1 189 ? -22.828 0.906 -12.431 1.00 64.75 189 PHE A N 1
ATOM 1432 C CA . PHE A 1 189 ? -23.739 1.722 -11.635 1.00 64.75 189 PHE A CA 1
ATOM 1433 C C . PHE A 1 189 ? -23.269 3.179 -11.583 1.00 64.75 189 PHE A C 1
ATOM 1435 O O . PHE A 1 189 ? -22.088 3.477 -11.398 1.00 64.75 189 PHE A O 1
ATOM 1442 N N . VAL A 1 190 ? -24.225 4.091 -11.743 1.00 55.53 190 VAL A N 1
ATOM 1443 C CA . VAL A 1 190 ? -24.046 5.529 -11.528 1.00 55.53 190 VAL A CA 1
ATOM 1444 C C . VAL A 1 190 ? -24.345 5.813 -10.059 1.00 55.53 190 VAL A C 1
ATOM 1446 O O . VAL A 1 190 ? -25.257 5.212 -9.489 1.00 55.53 190 VAL A O 1
ATOM 1449 N N . MET A 1 191 ? -23.575 6.704 -9.431 1.00 54.81 191 MET A N 1
ATOM 1450 C CA . MET A 1 191 ? -23.841 7.126 -8.054 1.00 54.81 191 MET A CA 1
ATOM 1451 C C . MET A 1 191 ? -25.304 7.588 -7.923 1.00 54.81 191 MET A C 1
ATOM 1453 O O . MET A 1 191 ? -25.767 8.356 -8.769 1.00 54.81 191 MET A O 1
ATOM 1457 N N . PRO A 1 192 ? -26.052 7.154 -6.894 1.00 51.03 192 PRO A N 1
ATOM 1458 C CA . PRO A 1 192 ? -27.406 7.645 -6.683 1.00 51.03 192 PRO A CA 1
ATOM 1459 C C . PRO A 1 192 ? -27.388 9.171 -6.506 1.00 51.03 192 PRO A C 1
ATOM 1461 O O . PRO A 1 192 ? -26.571 9.705 -5.757 1.00 51.03 192 PRO A O 1
ATOM 1464 N N . ASN A 1 193 ? -28.314 9.870 -7.171 1.00 51.06 193 ASN A N 1
ATOM 1465 C CA . ASN A 1 193 ? -28.421 11.340 -7.192 1.00 51.06 193 ASN A CA 1
ATOM 1466 C C . ASN A 1 193 ? -28.633 11.995 -5.809 1.00 51.06 193 ASN A C 1
ATOM 1468 O O . ASN A 1 193 ? -28.603 13.220 -5.701 1.00 51.06 193 ASN A O 1
ATOM 1472 N N . ASN A 1 194 ? -28.811 11.212 -4.743 1.00 43.91 194 ASN A N 1
ATOM 1473 C CA . ASN A 1 194 ? -28.959 11.709 -3.379 1.00 43.91 194 ASN A CA 1
ATOM 1474 C C . ASN A 1 194 ? -27.598 11.979 -2.729 1.00 43.91 194 ASN A C 1
ATOM 1476 O O . ASN A 1 194 ? -27.224 11.369 -1.729 1.00 43.91 194 ASN A O 1
ATOM 1480 N N . ILE A 1 195 ? -26.869 12.947 -3.274 1.00 45.47 195 ILE A N 1
ATOM 1481 C CA . ILE A 1 195 ? -25.940 13.729 -2.467 1.00 45.47 195 ILE A CA 1
ATOM 1482 C C . ILE A 1 195 ? -26.686 15.024 -2.189 1.00 45.47 195 ILE A C 1
ATOM 1484 O O . ILE A 1 195 ? -26.711 15.915 -3.036 1.00 45.47 195 ILE A O 1
ATOM 1488 N N . HIS A 1 196 ? -27.313 15.134 -1.015 1.00 38.22 196 HIS A N 1
ATOM 1489 C CA . HIS A 1 196 ? -27.648 16.452 -0.496 1.00 38.22 196 HIS A CA 1
ATOM 1490 C C . HIS A 1 196 ? -26.341 17.244 -0.465 1.00 38.22 196 HIS A C 1
ATOM 1492 O O . HIS A 1 196 ? -25.465 17.003 0.366 1.00 38.22 196 HIS A O 1
ATOM 1498 N N . SER A 1 197 ? -26.179 18.165 -1.412 1.00 38.91 197 SER A N 1
ATOM 1499 C CA . SER A 1 197 ? -25.233 19.248 -1.258 1.00 38.91 197 SER A CA 1
ATOM 1500 C C . SER A 1 197 ? -25.740 20.042 -0.066 1.00 38.91 197 SER A C 1
ATOM 1502 O O . SER A 1 197 ? -26.640 20.867 -0.205 1.00 38.91 197 SER A O 1
ATOM 1504 N N . THR A 1 198 ? -25.207 19.779 1.122 1.00 37.69 198 THR A N 1
ATOM 1505 C CA . THR A 1 198 ? -25.204 20.801 2.158 1.00 37.69 198 THR A CA 1
ATOM 1506 C C . THR A 1 198 ? -24.381 21.951 1.589 1.00 37.69 198 THR A C 1
ATOM 1508 O O . THR A 1 198 ? -23.154 21.969 1.638 1.00 37.69 198 THR A O 1
ATOM 1511 N N . SER A 1 199 ? -25.083 22.879 0.944 1.00 36.12 199 SER A N 1
ATOM 1512 C CA . SER A 1 199 ? -24.581 24.095 0.312 1.00 36.12 199 SER A CA 1
ATOM 1513 C C . SER A 1 199 ? -24.202 25.157 1.343 1.00 36.12 199 SER A C 1
ATOM 1515 O O . SER A 1 199 ? -24.275 26.344 1.058 1.00 36.12 199 SER A O 1
ATOM 1517 N N . ASN A 1 200 ? -23.767 24.742 2.530 1.00 34.22 200 ASN A N 1
ATOM 1518 C CA . ASN A 1 200 ? -23.145 25.632 3.497 1.00 34.22 200 ASN A CA 1
ATOM 1519 C C . ASN A 1 200 ? -21.641 25.405 3.418 1.00 34.22 200 ASN A C 1
ATOM 1521 O O . ASN A 1 200 ? -21.016 24.850 4.313 1.00 34.22 200 ASN A O 1
ATOM 1525 N N . MET A 1 201 ? -21.076 25.799 2.278 1.00 39.81 201 MET A N 1
ATOM 1526 C CA . MET A 1 201 ? -19.633 25.836 2.052 1.00 39.81 201 MET A CA 1
ATOM 1527 C C . MET A 1 201 ? -19.091 27.247 2.329 1.00 39.81 201 MET A C 1
ATOM 1529 O O . MET A 1 201 ? -18.243 27.755 1.605 1.00 39.81 201 MET A O 1
ATOM 1533 N N . SER A 1 202 ? -19.608 27.895 3.377 1.00 34.19 202 SER A N 1
ATOM 1534 C CA . SER A 1 202 ? -19.169 29.214 3.850 1.00 34.19 202 SER A CA 1
ATOM 1535 C C . SER A 1 202 ? -18.073 29.136 4.920 1.00 34.19 202 SER A C 1
ATOM 1537 O O . SER A 1 202 ? -17.779 30.137 5.561 1.00 34.19 202 SER A O 1
ATOM 1539 N N . SER A 1 203 ? -17.477 27.964 5.139 1.00 39.69 203 SER A N 1
ATOM 1540 C CA . SER A 1 203 ? -16.503 27.727 6.212 1.00 39.69 203 SER A CA 1
ATOM 1541 C C . SER A 1 203 ? -15.298 26.896 5.762 1.00 39.69 203 SER A C 1
ATOM 1543 O O . SER A 1 203 ? -14.728 26.141 6.541 1.00 39.69 203 SER A O 1
ATOM 1545 N N . PHE A 1 204 ? -14.843 27.064 4.516 1.00 45.09 204 PHE A N 1
ATOM 1546 C CA . PHE A 1 204 ? -13.395 27.000 4.292 1.00 45.09 204 PHE A CA 1
ATOM 1547 C C . PHE A 1 204 ? -12.851 28.377 4.654 1.00 45.09 204 PHE A C 1
ATOM 1549 O O . PHE A 1 204 ? -12.635 29.236 3.801 1.00 45.09 204 PHE A O 1
ATOM 1556 N N . GLU A 1 205 ? -12.760 28.602 5.966 1.00 47.38 205 GLU A N 1
ATOM 1557 C CA . GLU A 1 205 ? -12.069 29.743 6.540 1.00 47.38 205 GLU A CA 1
ATOM 1558 C C . GLU A 1 205 ? -10.693 29.841 5.882 1.00 47.38 205 GLU A C 1
ATOM 1560 O O . GLU A 1 205 ? -10.010 28.831 5.679 1.00 47.38 205 GLU A O 1
ATOM 1565 N N . ALA A 1 206 ? -10.318 31.065 5.503 1.00 46.81 206 ALA A N 1
ATOM 1566 C CA . ALA A 1 206 ? -8.962 31.403 5.107 1.00 46.81 206 ALA A CA 1
ATOM 1567 C C . ALA A 1 206 ? -7.990 30.653 6.017 1.00 46.81 206 ALA A C 1
ATOM 1569 O O . ALA A 1 206 ? -8.172 30.705 7.231 1.00 46.81 206 ALA A O 1
ATOM 1570 N N . LEU A 1 207 ? -7.017 29.941 5.435 1.00 54.53 207 LEU A N 1
ATOM 1571 C CA . LEU A 1 207 ? -5.968 29.226 6.159 1.00 54.53 207 LEU A CA 1
ATOM 1572 C C . LEU A 1 207 ? -5.428 30.156 7.250 1.00 54.53 207 LEU A C 1
ATOM 1574 O O . LEU A 1 207 ? -4.652 31.070 6.967 1.00 54.53 207 LEU A O 1
ATOM 1578 N N . SER A 1 208 ? -5.939 30.000 8.471 1.00 65.94 208 SER A N 1
ATOM 1579 C CA . SER A 1 208 ? -5.712 31.010 9.487 1.00 65.94 208 SER A CA 1
ATOM 1580 C C . SER A 1 208 ? -4.241 30.931 9.839 1.00 65.94 208 SER A C 1
ATOM 1582 O O . SER A 1 208 ? -3.697 29.842 10.043 1.00 65.94 208 SER A O 1
ATOM 1584 N N . ILE A 1 209 ? -3.582 32.083 9.927 1.00 75.94 209 ILE A N 1
ATOM 1585 C CA . ILE A 1 209 ? -2.193 32.164 10.388 1.00 75.94 209 ILE A CA 1
ATOM 1586 C C . ILE A 1 209 ? -2.041 31.404 11.720 1.00 75.94 209 ILE A C 1
ATOM 1588 O O . ILE A 1 209 ? -1.012 30.773 11.955 1.00 75.94 209 ILE A O 1
ATOM 1592 N N . SER A 1 210 ? -3.096 31.362 12.548 1.00 74.88 210 SER A N 1
ATOM 1593 C CA . SER A 1 210 ? -3.129 30.565 13.778 1.00 74.88 210 SER A CA 1
ATOM 1594 C C . SER A 1 210 ? -2.971 29.057 13.544 1.00 74.88 210 SER A C 1
ATOM 1596 O O . SER A 1 210 ? -2.224 28.418 14.278 1.00 74.88 210 SER A O 1
ATOM 1598 N N . THR A 1 211 ? -3.607 28.478 12.522 1.00 77.12 211 THR A N 1
ATOM 1599 C CA . THR A 1 211 ? -3.502 27.046 12.194 1.00 77.12 211 THR A CA 1
ATOM 1600 C C . THR A 1 211 ? -2.096 26.692 11.719 1.00 77.12 211 THR A C 1
ATOM 1602 O O . THR A 1 211 ? -1.545 25.667 12.128 1.00 77.12 211 THR A O 1
ATOM 1605 N N . ILE A 1 212 ? -1.483 27.557 10.902 1.00 80.50 212 ILE A N 1
ATOM 1606 C CA . ILE A 1 212 ? -0.095 27.380 10.452 1.00 80.50 212 ILE A CA 1
ATOM 1607 C C . ILE A 1 212 ? 0.859 27.436 11.647 1.00 80.50 212 ILE A C 1
ATOM 1609 O O . ILE A 1 212 ? 1.701 26.550 11.802 1.00 80.50 212 ILE A O 1
ATOM 1613 N N . LEU A 1 213 ? 0.721 28.455 12.502 1.00 83.75 213 LEU A N 1
ATOM 1614 C CA . LEU A 1 213 ? 1.556 28.618 13.693 1.00 83.75 213 LEU A CA 1
ATOM 1615 C C . LEU A 1 213 ? 1.413 27.428 14.643 1.00 83.75 213 LEU A C 1
ATOM 1617 O O . LEU A 1 213 ? 2.423 26.889 15.089 1.00 83.75 213 LEU A O 1
ATOM 1621 N N . PHE A 1 214 ? 0.182 26.983 14.903 1.00 82.31 214 PHE A N 1
ATOM 1622 C CA . PHE A 1 214 ? -0.083 25.820 15.746 1.00 82.31 214 PHE A CA 1
ATOM 1623 C C . PHE A 1 214 ? 0.585 24.560 15.186 1.00 82.31 214 PHE A C 1
ATOM 1625 O O . PHE A 1 214 ? 1.348 23.909 15.892 1.00 82.31 214 PHE A O 1
ATOM 1632 N N . THR A 1 215 ? 0.387 24.269 13.896 1.00 80.38 215 THR A N 1
ATOM 1633 C CA . THR A 1 215 ? 0.997 23.105 13.229 1.00 80.38 215 THR A CA 1
ATOM 1634 C C . THR A 1 215 ? 2.526 23.167 13.271 1.00 80.38 215 THR A C 1
ATOM 1636 O O . THR A 1 215 ? 3.186 22.167 13.553 1.00 80.38 215 THR A O 1
ATOM 1639 N N . SER A 1 216 ? 3.100 24.353 13.045 1.00 84.06 216 SER A N 1
ATOM 1640 C CA . SER A 1 216 ? 4.553 24.567 13.068 1.00 84.06 216 SER A CA 1
ATOM 1641 C C . SER A 1 216 ? 5.136 24.367 14.468 1.00 84.06 216 SER A C 1
ATOM 1643 O O . SER A 1 216 ? 6.182 23.737 14.626 1.00 84.06 216 SER A O 1
ATOM 1645 N N . LEU A 1 217 ? 4.446 24.861 15.500 1.00 86.44 217 LEU A N 1
ATOM 1646 C CA . LEU A 1 217 ? 4.851 24.678 16.889 1.00 86.44 217 LEU A CA 1
ATOM 1647 C C . LEU A 1 217 ? 4.731 23.209 17.315 1.00 86.44 217 LEU A C 1
ATOM 1649 O O . LEU A 1 217 ? 5.666 22.674 17.906 1.00 86.44 217 LEU A O 1
ATOM 1653 N N . SER A 1 218 ? 3.629 22.536 16.967 1.00 83.06 218 SER A N 1
ATOM 1654 C CA . SER A 1 218 ? 3.453 21.096 17.191 1.00 83.06 218 SER A CA 1
ATOM 1655 C C . SER A 1 218 ? 4.560 20.278 16.528 1.00 83.06 218 SER A C 1
ATOM 1657 O O . SER A 1 218 ? 5.084 19.355 17.149 1.00 83.06 218 SER A O 1
ATOM 1659 N N . PHE A 1 219 ? 4.965 20.644 15.310 1.00 85.88 219 PHE A N 1
ATOM 1660 C CA . PHE A 1 219 ? 6.098 20.027 14.629 1.00 85.88 219 PHE A CA 1
ATOM 1661 C C . PHE A 1 219 ? 7.410 20.227 15.385 1.00 85.88 219 PHE A C 1
ATOM 1663 O O . PHE A 1 219 ? 8.105 19.249 15.655 1.00 85.88 219 PHE A O 1
ATOM 1670 N N . LEU A 1 220 ? 7.731 21.459 15.786 1.00 88.44 220 LEU A N 1
ATOM 1671 C CA . LEU A 1 220 ? 8.964 21.742 16.521 1.00 88.44 220 LEU A CA 1
ATOM 1672 C C . LEU A 1 220 ? 9.014 20.990 17.860 1.00 88.44 220 LEU A C 1
ATOM 1674 O O . LEU A 1 220 ? 10.023 20.363 18.177 1.00 88.44 220 LEU A O 1
ATOM 1678 N N . ILE A 1 221 ? 7.913 21.002 18.616 1.00 87.38 221 ILE A N 1
ATOM 1679 C CA . ILE A 1 221 ? 7.788 20.267 19.881 1.00 87.38 221 ILE A CA 1
ATOM 1680 C C . ILE A 1 221 ? 7.956 18.762 19.644 1.00 87.38 221 ILE A C 1
ATOM 1682 O O . ILE A 1 221 ? 8.727 18.119 20.356 1.00 87.38 221 ILE A O 1
ATOM 1686 N N . GLY A 1 222 ? 7.290 18.207 18.626 1.00 84.56 222 GLY A N 1
ATOM 1687 C CA . GLY A 1 222 ? 7.422 16.797 18.252 1.00 84.56 222 GLY A CA 1
ATOM 1688 C C . GLY A 1 222 ? 8.874 16.410 17.958 1.00 84.56 222 GLY A C 1
ATOM 1689 O O . GLY A 1 222 ? 9.364 15.418 18.493 1.00 84.56 222 GLY A O 1
ATOM 1690 N N . LYS A 1 223 ? 9.606 17.243 17.204 1.00 86.88 223 LYS A N 1
ATOM 1691 C CA . LYS A 1 223 ? 11.033 17.024 16.908 1.00 86.88 223 LYS A CA 1
ATOM 1692 C C . LYS A 1 223 ? 11.919 17.092 18.144 1.00 86.88 223 LYS A C 1
ATOM 1694 O O . LYS A 1 223 ? 12.828 16.279 18.277 1.00 86.88 223 LYS A O 1
ATOM 1699 N N . ILE A 1 224 ? 11.656 18.024 19.057 1.00 87.50 224 ILE A N 1
ATOM 1700 C CA . ILE A 1 224 ? 12.409 18.116 20.313 1.00 87.50 224 ILE A CA 1
ATOM 1701 C C . ILE A 1 224 ? 12.195 16.851 21.150 1.00 87.50 224 ILE A C 1
ATOM 1703 O O . ILE A 1 224 ? 13.169 16.267 21.619 1.00 87.50 224 ILE A O 1
ATOM 1707 N N . ILE A 1 225 ? 10.947 16.388 21.286 1.00 85.69 225 ILE A N 1
ATOM 1708 C CA . ILE A 1 225 ? 10.623 15.147 22.009 1.00 85.69 225 ILE A CA 1
ATOM 1709 C C . ILE A 1 225 ? 11.278 13.935 21.337 1.00 85.69 225 ILE A C 1
ATOM 1711 O O . ILE A 1 225 ? 11.763 13.048 22.033 1.00 85.69 225 ILE A O 1
ATOM 1715 N N . PHE A 1 226 ? 11.323 13.902 20.004 1.00 83.94 226 PHE A N 1
ATOM 1716 C CA . PHE A 1 226 ? 11.979 12.834 19.254 1.00 83.94 226 PHE A CA 1
ATOM 1717 C C . PHE A 1 226 ? 13.498 12.803 19.486 1.00 83.94 226 PHE A C 1
ATOM 1719 O O . PHE A 1 226 ? 14.068 11.739 19.711 1.00 83.94 226 PHE A O 1
ATOM 1726 N N . ILE A 1 227 ? 14.163 13.962 19.436 1.00 85.56 227 ILE A N 1
ATOM 1727 C CA . ILE A 1 227 ? 15.629 14.066 19.504 1.00 85.56 227 ILE A CA 1
ATOM 1728 C C . ILE A 1 227 ? 16.141 13.925 20.944 1.00 85.56 227 ILE A C 1
ATOM 1730 O O . ILE A 1 227 ? 17.193 13.323 21.156 1.00 85.56 227 ILE A O 1
ATOM 1734 N N . ALA A 1 228 ? 15.410 14.441 21.937 1.00 88.00 228 ALA A N 1
ATOM 1735 C CA . ALA A 1 228 ? 15.872 14.508 23.323 1.00 88.00 228 ALA A CA 1
ATOM 1736 C C . ALA A 1 228 ? 16.337 13.153 23.906 1.00 88.00 228 ALA A C 1
ATOM 1738 O O . ALA A 1 228 ? 17.425 13.107 24.474 1.00 88.00 228 ALA A O 1
ATOM 1739 N N . PRO A 1 229 ? 15.632 12.015 23.748 1.00 86.69 229 PRO A N 1
ATOM 1740 C CA . PRO A 1 229 ? 16.127 10.729 24.243 1.00 86.69 229 PRO A CA 1
ATOM 1741 C C . PRO A 1 229 ? 17.535 10.384 23.740 1.00 86.69 229 PRO A C 1
ATOM 1743 O O . PRO A 1 229 ? 18.342 9.868 24.506 1.00 86.69 229 PRO A O 1
ATOM 1746 N N . TYR A 1 230 ? 17.864 10.728 22.493 1.00 86.56 230 TYR A N 1
ATOM 1747 C CA . TYR A 1 230 ? 19.166 10.433 21.887 1.00 86.56 230 TYR A CA 1
ATOM 1748 C C . TYR A 1 230 ? 20.290 11.368 22.344 1.00 86.56 230 TYR A C 1
ATOM 1750 O O . TYR A 1 230 ? 21.457 11.043 22.142 1.00 86.56 230 TYR A O 1
ATOM 1758 N N . THR A 1 231 ? 19.974 12.511 22.961 1.00 87.12 231 THR A N 1
ATOM 1759 C CA . THR A 1 231 ? 21.002 13.404 23.519 1.00 87.12 231 THR A CA 1
ATOM 1760 C C . THR A 1 231 ? 21.396 13.025 24.945 1.00 87.12 231 THR A C 1
ATOM 1762 O O . THR A 1 231 ? 22.518 13.309 25.352 1.00 87.12 231 THR A O 1
ATOM 1765 N N . TRP A 1 232 ? 20.492 12.400 25.708 1.00 87.44 232 TRP A N 1
ATOM 1766 C CA . TRP A 1 232 ? 20.690 12.117 27.140 1.00 87.44 232 TRP A CA 1
ATOM 1767 C C . TRP A 1 232 ? 20.889 10.632 27.468 1.00 87.44 232 TRP A C 1
ATOM 1769 O O . TRP A 1 232 ? 21.397 10.316 28.543 1.00 87.44 232 TRP A O 1
ATOM 1779 N N . LEU A 1 233 ? 20.491 9.716 26.581 1.00 89.44 233 LEU A N 1
ATOM 1780 C CA . LEU A 1 233 ? 20.581 8.271 26.801 1.00 89.44 233 LEU A CA 1
ATOM 1781 C C . LEU A 1 233 ? 21.516 7.611 25.778 1.00 89.44 233 LEU A C 1
ATOM 1783 O O . LEU A 1 233 ? 21.616 8.074 24.641 1.00 89.44 233 LEU A O 1
ATOM 1787 N N . PRO A 1 234 ? 22.148 6.475 26.128 1.00 89.31 234 PRO A N 1
ATOM 1788 C CA . PRO A 1 234 ? 22.775 5.607 25.137 1.00 89.31 234 PRO A CA 1
ATOM 1789 C C . PRO A 1 234 ? 21.772 5.216 24.044 1.00 89.31 234 PRO A C 1
ATOM 1791 O O . PRO A 1 234 ? 20.597 4.981 24.344 1.00 89.31 234 PRO A O 1
ATOM 1794 N N . CYS A 1 235 ? 22.235 5.075 22.796 1.00 83.94 235 CYS A N 1
ATOM 1795 C CA . CYS A 1 235 ? 21.366 4.826 21.637 1.00 83.94 235 CYS A CA 1
ATOM 1796 C C . CYS A 1 235 ? 20.376 3.668 21.844 1.00 83.94 235 CYS A C 1
ATOM 1798 O O . CYS A 1 235 ? 19.227 3.757 21.422 1.00 83.94 235 CYS A O 1
ATOM 1800 N N . THR A 1 236 ? 20.787 2.596 22.527 1.00 83.81 236 THR A N 1
ATOM 1801 C CA . THR A 1 236 ? 19.925 1.439 22.809 1.00 83.81 236 THR A CA 1
ATOM 1802 C C . THR A 1 236 ? 18.762 1.786 23.736 1.00 83.81 236 THR A C 1
ATOM 1804 O O . THR A 1 236 ? 17.623 1.443 23.437 1.00 83.81 236 THR A O 1
ATOM 1807 N N . ALA A 1 237 ? 19.012 2.506 24.832 1.00 86.94 237 ALA A N 1
ATOM 1808 C CA . ALA A 1 237 ? 17.968 2.940 25.759 1.00 86.94 237 ALA A CA 1
ATOM 1809 C C . ALA A 1 237 ? 17.045 3.995 25.125 1.00 86.94 237 ALA A C 1
ATOM 1811 O O . ALA A 1 237 ? 15.829 3.939 25.315 1.00 86.94 237 ALA A O 1
ATOM 1812 N N . ALA A 1 238 ? 17.603 4.905 24.319 1.00 86.94 238 ALA A N 1
ATOM 1813 C CA . ALA A 1 238 ? 16.835 5.909 23.586 1.00 86.94 238 ALA A CA 1
ATOM 1814 C C . ALA A 1 238 ? 15.792 5.273 22.648 1.00 86.94 238 ALA A C 1
ATOM 1816 O O . ALA A 1 238 ? 14.649 5.727 22.614 1.00 86.94 238 ALA A O 1
ATOM 1817 N N . LEU A 1 239 ? 16.141 4.178 21.958 1.00 85.06 239 LEU A N 1
ATOM 1818 C CA . LEU A 1 239 ? 15.218 3.438 21.086 1.00 85.06 239 LEU A CA 1
ATOM 1819 C C . LEU A 1 239 ? 14.018 2.855 21.851 1.00 85.06 239 LEU A C 1
ATOM 1821 O O . LEU A 1 239 ? 12.883 2.955 21.377 1.00 85.06 239 LEU A O 1
ATOM 1825 N N . PHE A 1 240 ? 14.239 2.279 23.039 1.00 88.00 240 PHE A N 1
ATOM 1826 C CA . PHE A 1 240 ? 13.150 1.746 23.869 1.00 88.00 240 PHE A CA 1
ATOM 1827 C C . PHE A 1 240 ? 12.231 2.852 24.389 1.00 88.00 240 PHE A C 1
ATOM 1829 O O . PHE A 1 240 ? 11.011 2.724 24.291 1.00 88.00 240 PHE A O 1
ATOM 1836 N N . VAL A 1 241 ? 12.803 3.955 24.886 1.00 89.00 241 VAL A N 1
ATOM 1837 C CA . VAL A 1 241 ? 12.028 5.121 25.338 1.00 89.00 241 VAL A CA 1
ATOM 1838 C C . VAL A 1 241 ? 11.209 5.692 24.187 1.00 89.00 241 VAL A C 1
ATOM 1840 O O . VAL A 1 241 ? 10.016 5.938 24.341 1.00 89.00 241 VAL A O 1
ATOM 1843 N N . HIS A 1 242 ? 11.818 5.844 23.012 1.00 86.50 242 HIS A N 1
ATOM 1844 C CA . HIS A 1 242 ? 11.127 6.369 21.846 1.00 86.50 242 HIS A CA 1
ATOM 1845 C C . HIS A 1 242 ? 9.999 5.439 21.368 1.00 86.50 242 HIS A C 1
ATOM 1847 O O . HIS A 1 242 ? 8.908 5.907 21.054 1.00 86.50 242 HIS A O 1
ATOM 1853 N N . THR A 1 243 ? 10.209 4.120 21.406 1.00 88.50 243 THR A N 1
ATOM 1854 C CA . THR A 1 243 ? 9.154 3.135 21.113 1.00 88.50 243 THR A CA 1
ATOM 1855 C C . THR A 1 243 ? 8.002 3.219 22.116 1.00 88.50 243 THR A C 1
ATOM 1857 O O . THR A 1 243 ? 6.839 3.204 21.718 1.00 88.50 243 THR A O 1
ATOM 1860 N N . ALA A 1 244 ? 8.296 3.383 23.408 1.00 89.44 244 ALA A N 1
ATOM 1861 C CA . ALA A 1 244 ? 7.273 3.564 24.435 1.00 89.44 244 ALA A CA 1
ATOM 1862 C C . ALA A 1 244 ? 6.485 4.874 24.253 1.00 89.44 244 ALA A C 1
ATOM 1864 O O . ALA A 1 244 ? 5.258 4.874 24.376 1.00 89.44 244 ALA A O 1
ATOM 1865 N N . LEU A 1 245 ? 7.168 5.975 23.914 1.00 88.00 245 LEU A N 1
ATOM 1866 C CA . LEU A 1 245 ? 6.532 7.254 23.584 1.00 88.00 245 LEU A CA 1
ATOM 1867 C C . LEU A 1 245 ? 5.618 7.120 22.364 1.00 88.00 245 LEU A C 1
ATOM 1869 O O . LEU A 1 245 ? 4.481 7.579 22.418 1.00 88.00 245 LEU A O 1
ATOM 1873 N N . PHE A 1 246 ? 6.076 6.447 21.306 1.00 88.69 246 PHE A N 1
ATOM 1874 C CA . PHE A 1 246 ? 5.280 6.190 20.107 1.00 88.69 246 PHE A CA 1
ATOM 1875 C C . PHE A 1 246 ? 4.013 5.381 20.421 1.00 88.69 246 PHE A C 1
ATOM 1877 O O . PHE A 1 246 ? 2.917 5.803 20.053 1.00 88.69 246 PHE A O 1
ATOM 1884 N N . CYS A 1 247 ? 4.131 4.273 21.161 1.00 89.50 247 CYS A N 1
ATOM 1885 C CA . CYS A 1 247 ? 2.973 3.476 21.575 1.00 89.50 247 CYS A CA 1
ATOM 1886 C C . CYS A 1 247 ? 2.003 4.285 22.447 1.00 89.50 247 CYS A C 1
ATOM 1888 O O . CYS A 1 247 ? 0.792 4.217 22.256 1.00 89.50 247 CYS A O 1
ATOM 1890 N N . THR A 1 248 ? 2.521 5.084 23.383 1.00 87.88 248 THR A N 1
ATOM 1891 C CA . THR A 1 248 ? 1.690 5.934 24.249 1.00 87.88 248 THR A CA 1
ATOM 1892 C C . THR A 1 248 ? 0.953 6.993 23.431 1.00 87.88 248 THR A C 1
ATOM 1894 O O . THR A 1 248 ? -0.257 7.148 23.575 1.00 87.88 248 THR A O 1
ATOM 1897 N N . ALA A 1 249 ? 1.656 7.678 22.525 1.00 85.50 249 ALA A N 1
ATOM 1898 C CA . ALA A 1 249 ? 1.068 8.666 21.627 1.00 85.50 249 ALA A CA 1
ATOM 1899 C C . ALA A 1 249 ? -0.020 8.046 20.739 1.00 85.50 249 ALA A C 1
ATOM 1901 O O . ALA A 1 249 ? -1.081 8.648 20.577 1.00 85.50 249 ALA A O 1
ATOM 1902 N N . TYR A 1 250 ? 0.202 6.829 20.231 1.00 86.06 250 TYR A N 1
ATOM 1903 C CA . TYR A 1 250 ? -0.802 6.082 19.476 1.00 86.06 250 TYR A CA 1
ATOM 1904 C C . TYR A 1 250 ? -2.067 5.828 20.304 1.00 86.06 250 TYR A C 1
ATOM 1906 O O . TYR A 1 250 ? -3.160 6.209 19.886 1.00 86.06 250 TYR A O 1
ATOM 1914 N N . HIS A 1 251 ? -1.933 5.272 21.511 1.00 84.69 251 HIS A N 1
ATOM 1915 C CA . HIS A 1 251 ? -3.078 5.001 22.393 1.00 84.69 251 HIS A CA 1
ATOM 1916 C C . HIS A 1 251 ? -3.824 6.270 22.816 1.00 84.69 251 HIS A C 1
ATOM 1918 O O . HIS A 1 251 ? -5.047 6.254 22.920 1.00 84.69 251 HIS A O 1
ATOM 1924 N N . CYS A 1 252 ? -3.117 7.387 23.007 1.00 81.44 252 CYS A N 1
ATOM 1925 C CA . CYS A 1 252 ? -3.740 8.684 23.273 1.00 81.44 252 CYS A CA 1
ATOM 1926 C C . CYS A 1 252 ? -4.440 9.286 22.042 1.00 81.44 252 CYS A C 1
ATOM 1928 O O . CYS A 1 252 ? -5.365 10.081 22.209 1.00 81.44 252 CYS A O 1
ATOM 1930 N N . SER A 1 253 ? -3.995 8.945 20.827 1.00 77.56 253 SER A N 1
ATOM 1931 C CA . SER A 1 253 ? -4.582 9.438 19.573 1.00 77.56 253 SER A CA 1
ATOM 1932 C C . SER A 1 253 ? -5.875 8.715 19.193 1.00 77.56 253 SER A C 1
ATOM 1934 O O . SER A 1 253 ? -6.768 9.326 18.604 1.00 77.56 253 SER A O 1
ATOM 1936 N N . ILE A 1 254 ? -6.013 7.439 19.571 1.00 73.69 254 ILE A N 1
ATOM 1937 C CA . ILE A 1 254 ? -7.230 6.675 19.304 1.00 73.69 254 ILE A CA 1
ATOM 1938 C C . ILE A 1 254 ? -8.373 7.254 20.152 1.00 73.69 254 ILE A C 1
ATOM 1940 O O . ILE A 1 254 ? -8.251 7.332 21.378 1.00 73.69 254 ILE A O 1
ATOM 1944 N N . PRO A 1 255 ? -9.525 7.602 19.550 1.00 64.19 255 PRO A N 1
ATOM 1945 C CA . PRO A 1 255 ? -10.707 8.014 20.294 1.00 64.19 255 PRO A CA 1
ATOM 1946 C C . PRO A 1 255 ? -11.298 6.813 21.055 1.00 64.19 255 PRO A C 1
ATOM 1948 O O . PRO A 1 255 ? -12.274 6.197 20.645 1.00 64.19 255 PRO A O 1
ATOM 1951 N N . HIS A 1 256 ? -10.720 6.480 22.211 1.00 52.00 256 HIS A N 1
ATOM 1952 C CA . HIS A 1 256 ? -11.103 5.357 23.080 1.00 52.00 256 HIS A CA 1
ATOM 1953 C C . HIS A 1 256 ? -12.518 5.460 23.683 1.00 52.00 256 HIS A C 1
ATOM 1955 O O . HIS A 1 256 ? -12.937 4.585 24.438 1.00 52.00 256 HIS A O 1
ATOM 1961 N N . LYS A 1 257 ? -13.261 6.536 23.406 1.00 46.88 257 LYS A N 1
ATOM 1962 C CA . LYS A 1 257 ? -14.462 6.891 24.172 1.00 46.88 257 LYS A CA 1
ATOM 1963 C C . LYS A 1 257 ? -15.788 6.477 23.552 1.00 46.88 257 LYS A C 1
ATOM 1965 O O . LYS A 1 257 ? -16.790 6.512 24.258 1.00 46.88 257 LYS A O 1
ATOM 1970 N N . GLU A 1 258 ? -15.836 6.039 22.298 1.00 52.09 258 GLU A N 1
ATOM 1971 C CA . GLU A 1 258 ? -17.116 5.730 21.662 1.00 52.09 258 GLU A CA 1
ATOM 1972 C C . GLU A 1 258 ? -17.040 4.405 20.898 1.00 52.09 258 GLU A C 1
ATOM 1974 O O . GLU A 1 258 ? -16.235 4.255 19.987 1.00 52.09 258 GLU A O 1
ATOM 1979 N N . LYS A 1 259 ? -17.918 3.443 21.229 1.00 59.38 259 LYS A N 1
ATOM 1980 C CA . LYS A 1 259 ? -18.152 2.190 20.468 1.00 59.38 259 LYS A CA 1
ATOM 1981 C C . LYS A 1 259 ? -18.764 2.454 19.076 1.00 59.38 259 LYS A C 1
ATOM 1983 O O . LYS A 1 259 ? -19.591 1.685 18.591 1.00 59.38 259 LYS A O 1
ATOM 1988 N N . ARG A 1 260 ? -18.448 3.596 18.472 1.00 66.00 260 ARG A N 1
ATOM 1989 C CA . ARG A 1 260 ? -18.951 4.034 17.178 1.00 66.00 260 ARG A CA 1
ATOM 1990 C C . ARG A 1 260 ? -18.010 3.526 16.096 1.00 66.00 260 ARG A C 1
ATOM 1992 O O . ARG A 1 260 ? -16.802 3.470 16.277 1.00 66.00 260 ARG A O 1
ATOM 1999 N N . THR A 1 261 ? -18.590 3.146 14.968 1.00 68.94 261 THR A N 1
ATOM 2000 C CA . THR A 1 261 ? -17.868 2.667 13.779 1.00 68.94 261 THR A CA 1
ATOM 2001 C C . THR A 1 261 ? -17.812 3.721 12.673 1.00 68.94 261 THR A C 1
ATOM 2003 O O . THR A 1 261 ? -17.217 3.482 11.628 1.00 68.94 261 THR A O 1
ATOM 2006 N N . HIS A 1 262 ? -18.442 4.878 12.889 1.00 72.06 262 HIS A N 1
ATOM 2007 C CA . HIS A 1 262 ? -18.577 5.963 11.923 1.00 72.06 262 HIS A CA 1
ATOM 2008 C C . HIS A 1 262 ? -18.107 7.263 12.568 1.00 72.06 262 HIS A C 1
ATOM 2010 O O . HIS A 1 262 ? -18.622 7.635 13.621 1.00 72.06 262 HIS A O 1
ATOM 2016 N N . PHE A 1 263 ? -17.165 7.939 11.918 1.00 69.38 263 PHE A N 1
ATOM 2017 C CA . PHE A 1 263 ? -16.578 9.191 12.387 1.00 69.38 263 PHE A CA 1
ATOM 2018 C C . PHE A 1 263 ? -16.570 10.219 11.262 1.00 69.38 263 PHE A C 1
ATOM 2020 O O . PHE A 1 263 ? -16.416 9.867 10.090 1.00 69.38 263 PHE A O 1
ATOM 2027 N N . THR A 1 264 ? -16.714 11.499 11.583 1.00 68.75 264 THR A N 1
ATOM 2028 C CA . THR A 1 264 ? -16.486 12.561 10.595 1.00 68.75 264 THR A CA 1
ATOM 2029 C C . THR A 1 264 ? -14.986 12.796 10.404 1.00 68.75 264 THR A C 1
ATOM 2031 O O . THR A 1 264 ? -14.180 12.564 11.303 1.00 68.75 264 THR A O 1
ATOM 2034 N N . TYR A 1 265 ? -14.572 13.273 9.225 1.00 65.12 265 TYR A N 1
ATOM 2035 C CA . TYR A 1 265 ? -13.152 13.557 8.961 1.00 65.12 265 TYR A CA 1
ATOM 2036 C C . TYR A 1 265 ? -12.540 14.527 9.988 1.00 65.12 265 TYR A C 1
ATOM 2038 O O . TYR A 1 265 ? -11.416 14.324 10.438 1.00 65.12 265 TYR A O 1
ATOM 2046 N N . SER A 1 266 ? -13.298 15.547 10.399 1.00 64.38 266 SER A N 1
ATOM 2047 C CA . SER A 1 266 ? -12.896 16.529 11.413 1.00 64.38 266 SER A CA 1
ATOM 2048 C C . SER A 1 266 ? -12.761 15.946 12.821 1.00 64.38 266 SER A C 1
ATOM 2050 O O . SER A 1 266 ? -11.961 16.446 13.602 1.00 64.38 266 SER A O 1
ATOM 2052 N N . GLU A 1 267 ? -13.520 14.900 13.160 1.00 64.94 267 GLU A N 1
ATOM 2053 C CA . GLU A 1 267 ? -13.377 14.202 14.448 1.00 64.94 267 GLU A CA 1
ATOM 2054 C C . GLU A 1 267 ? -12.085 13.384 14.503 1.00 64.94 267 GLU A C 1
ATOM 2056 O O . GLU A 1 267 ? -11.422 13.325 15.542 1.00 64.94 267 GLU A O 1
ATOM 2061 N N . VAL A 1 268 ? -11.729 12.762 13.375 1.00 63.75 268 VAL A N 1
ATOM 2062 C CA . VAL A 1 268 ? -10.541 11.909 13.254 1.00 63.75 268 VAL A CA 1
ATOM 2063 C C . VAL A 1 268 ? -9.279 12.758 13.169 1.00 63.75 268 VAL A C 1
ATOM 2065 O O . VAL A 1 268 ? -8.305 12.485 13.865 1.00 63.75 268 VAL A O 1
ATOM 2068 N N . ILE A 1 269 ? -9.289 13.814 12.351 1.00 64.00 269 ILE A N 1
ATOM 2069 C CA . ILE A 1 269 ? -8.184 14.774 12.280 1.00 64.00 269 ILE A CA 1
ATOM 2070 C C . ILE A 1 269 ? -8.359 15.817 13.378 1.00 64.00 269 ILE A C 1
ATOM 2072 O O . ILE A 1 269 ? -8.671 16.982 13.141 1.00 64.00 269 ILE A O 1
ATOM 2076 N N . ASN A 1 270 ? -8.134 15.370 14.606 1.00 67.50 270 ASN A N 1
ATOM 2077 C CA . ASN A 1 270 ? -7.953 16.248 15.748 1.00 67.50 270 ASN A CA 1
ATOM 2078 C C . ASN A 1 270 ? -6.458 16.571 15.942 1.00 67.50 270 ASN A C 1
ATOM 2080 O O . ASN A 1 270 ? -5.574 15.979 15.312 1.00 67.50 270 ASN A O 1
ATOM 2084 N N . SER A 1 271 ? -6.155 17.508 16.842 1.00 59.84 271 SER A N 1
ATOM 2085 C CA . SER A 1 271 ? -4.772 17.898 17.145 1.00 59.84 271 SER A CA 1
ATOM 2086 C C . SER A 1 271 ? -3.898 16.724 17.611 1.00 59.84 271 SER A C 1
ATOM 2088 O O . SER A 1 271 ? -2.702 16.720 17.336 1.00 59.84 271 SER A O 1
ATOM 2090 N N . ALA A 1 272 ? -4.471 15.711 18.273 1.00 63.25 272 ALA A N 1
ATOM 2091 C CA . ALA A 1 272 ? -3.729 14.534 18.726 1.00 63.25 272 ALA A CA 1
ATOM 2092 C C . ALA A 1 272 ? -3.329 13.617 17.557 1.00 63.25 272 ALA A C 1
ATOM 2094 O O . ALA A 1 272 ? -2.196 13.145 17.518 1.00 63.25 272 ALA A O 1
ATOM 2095 N N . GLN A 1 273 ? -4.204 13.430 16.567 1.00 70.31 273 GLN A N 1
ATOM 2096 C CA . GLN A 1 273 ? -3.909 12.651 15.362 1.00 70.31 273 GLN A CA 1
ATOM 2097 C C . GLN A 1 273 ? -2.884 13.353 14.465 1.00 70.31 273 GLN A C 1
ATOM 2099 O O . GLN A 1 273 ? -1.994 12.707 13.908 1.00 70.31 273 GLN A O 1
ATOM 2104 N N . GLN A 1 274 ? -2.963 14.685 14.354 1.00 70.38 274 GLN A N 1
ATOM 2105 C CA . GLN A 1 274 ? -1.935 15.478 13.673 1.00 70.38 274 GLN A CA 1
ATOM 2106 C C . GLN A 1 274 ? -0.578 15.328 14.362 1.00 70.38 274 GLN A C 1
ATOM 2108 O O . GLN A 1 274 ? 0.429 15.109 13.695 1.00 70.38 274 GLN A O 1
ATOM 2113 N N . PHE A 1 275 ? -0.554 15.386 15.695 1.00 68.94 275 PHE A N 1
ATOM 2114 C CA . PHE A 1 275 ? 0.667 15.192 16.465 1.00 68.94 275 PHE A CA 1
ATOM 2115 C C . PHE A 1 275 ? 1.227 13.777 16.277 1.00 68.94 275 PHE A C 1
ATOM 2117 O O . PHE A 1 275 ? 2.392 13.627 15.921 1.00 68.94 275 PHE A O 1
ATOM 2124 N N . PHE A 1 276 ? 0.392 12.741 16.397 1.00 79.50 276 PHE A N 1
ATOM 2125 C CA . PHE A 1 276 ? 0.783 11.355 16.132 1.00 79.50 276 PHE A CA 1
ATOM 2126 C C . PHE A 1 276 ? 1.339 11.162 14.711 1.00 79.50 276 PHE A C 1
ATOM 2128 O O . PHE A 1 276 ? 2.333 10.460 14.531 1.00 79.50 276 PHE A O 1
ATOM 2135 N N . SER A 1 277 ? 0.773 11.854 13.716 1.00 76.75 277 SER A N 1
ATOM 2136 C CA . SER A 1 277 ? 1.247 11.815 12.324 1.00 76.75 277 SER A CA 1
ATOM 2137 C C . SER A 1 277 ? 2.685 12.328 12.150 1.00 76.75 277 SER A C 1
ATOM 2139 O O . SER A 1 277 ? 3.354 11.970 11.185 1.00 76.75 277 SER A O 1
ATOM 2141 N N . ILE A 1 278 ? 3.199 13.136 13.077 1.00 78.94 278 ILE A N 1
ATOM 2142 C CA . ILE A 1 278 ? 4.599 13.585 13.068 1.00 78.94 278 ILE A CA 1
ATOM 2143 C C . ILE A 1 278 ? 5.499 12.487 13.647 1.00 78.94 278 ILE A C 1
ATOM 2145 O O . ILE A 1 278 ? 6.509 12.129 13.043 1.00 78.94 278 ILE A O 1
ATOM 2149 N N . PHE A 1 279 ? 5.090 11.891 14.772 1.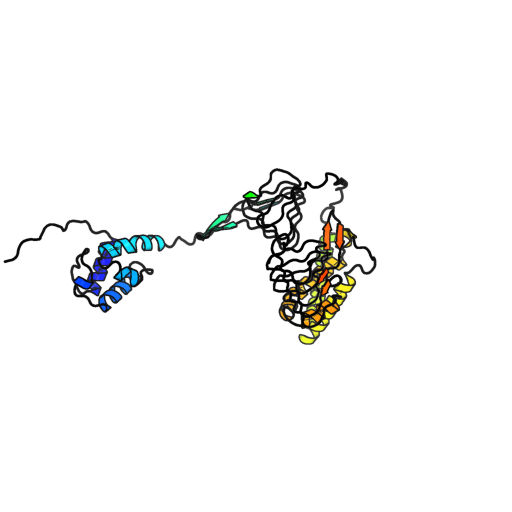00 80.50 279 PHE A N 1
ATOM 2150 C CA . PHE A 1 279 ? 5.825 10.794 15.412 1.00 80.50 279 PHE A CA 1
ATOM 2151 C C . PHE A 1 279 ? 5.898 9.551 14.534 1.00 80.50 279 PHE A C 1
ATOM 2153 O O . PHE A 1 279 ? 6.946 8.912 14.474 1.00 80.50 279 PHE A O 1
ATOM 2160 N N . ILE A 1 280 ? 4.805 9.204 13.847 1.00 85.00 280 ILE A N 1
ATOM 2161 C CA . ILE A 1 280 ? 4.768 8.019 12.992 1.00 85.00 280 ILE A CA 1
ATOM 2162 C C . ILE A 1 280 ? 5.793 8.126 11.866 1.00 85.00 280 ILE A C 1
ATOM 2164 O O . ILE A 1 280 ? 6.523 7.166 11.647 1.00 85.00 280 ILE A O 1
ATOM 2168 N N . VAL A 1 281 ? 5.915 9.290 11.221 1.00 83.38 281 VAL A N 1
ATOM 2169 C CA . VAL A 1 281 ? 6.894 9.529 10.154 1.00 83.38 281 VAL A CA 1
ATOM 2170 C C . VAL A 1 281 ? 8.305 9.301 10.683 1.00 83.38 281 VAL A C 1
ATOM 2172 O O . VAL A 1 281 ? 9.037 8.473 10.144 1.00 83.38 281 VAL A O 1
ATOM 2175 N N . ASP A 1 282 ? 8.669 9.957 11.781 1.00 84.12 282 ASP A N 1
ATOM 2176 C CA . ASP A 1 282 ? 10.026 9.856 12.318 1.00 84.12 282 ASP A CA 1
ATOM 2177 C C . ASP A 1 282 ? 10.348 8.444 12.816 1.00 84.12 282 ASP A C 1
ATOM 2179 O O . ASP A 1 282 ? 11.430 7.912 12.559 1.00 84.12 282 ASP A O 1
ATOM 2183 N N . PHE A 1 283 ? 9.382 7.788 13.461 1.00 86.56 283 PHE A N 1
ATOM 2184 C CA . PHE A 1 283 ? 9.505 6.392 13.861 1.00 86.56 283 PHE A CA 1
ATOM 2185 C C . PHE A 1 283 ? 9.713 5.477 12.645 1.00 86.56 283 PHE A C 1
ATOM 2187 O O . PHE A 1 283 ? 10.605 4.628 12.659 1.00 86.56 283 PHE A O 1
ATOM 2194 N N . HIS A 1 284 ? 8.940 5.667 11.573 1.00 87.31 284 HIS A N 1
ATOM 2195 C CA . HIS A 1 284 ? 9.037 4.861 10.355 1.00 87.31 284 HIS A CA 1
ATOM 2196 C C . HIS A 1 284 ? 10.378 5.040 9.645 1.00 87.31 284 HIS A C 1
ATOM 2198 O O . HIS A 1 284 ? 10.921 4.053 9.163 1.00 87.31 284 HIS A O 1
ATOM 2204 N N . TYR A 1 285 ? 10.927 6.256 9.598 1.00 84.69 285 TYR A N 1
ATOM 2205 C CA . TYR A 1 285 ? 12.207 6.510 8.933 1.00 84.69 285 TYR A CA 1
ATOM 2206 C C . TYR A 1 285 ? 13.416 6.086 9.772 1.00 84.69 285 TYR A C 1
ATOM 2208 O O . TYR A 1 285 ? 14.381 5.558 9.223 1.00 84.69 285 TYR A O 1
ATOM 2216 N N . CYS A 1 286 ? 13.384 6.297 11.090 1.00 83.38 286 CYS A N 1
ATOM 2217 C CA . CYS A 1 286 ? 14.549 6.047 11.941 1.00 83.38 286 CYS A CA 1
ATOM 2218 C C . CYS A 1 286 ? 14.574 4.644 12.553 1.00 83.38 286 CYS A C 1
ATOM 2220 O O . CYS A 1 286 ? 15.649 4.074 12.705 1.00 83.38 286 CYS A O 1
ATOM 2222 N N . ILE A 1 287 ? 13.416 4.089 12.923 1.00 84.69 287 ILE A N 1
ATOM 2223 C CA . ILE A 1 287 ? 13.313 2.790 13.613 1.00 84.69 287 ILE A CA 1
ATOM 2224 C C . ILE A 1 287 ? 12.746 1.718 12.683 1.00 84.69 287 ILE A C 1
ATOM 2226 O O . ILE A 1 287 ? 13.200 0.573 12.711 1.00 84.69 287 ILE A O 1
ATOM 2230 N N . GLY A 1 288 ? 11.801 2.094 11.819 1.00 85.12 288 GLY A N 1
ATOM 2231 C CA . GLY A 1 288 ? 11.147 1.201 10.865 1.00 85.12 288 GLY A CA 1
ATOM 2232 C C . GLY A 1 288 ? 12.094 0.268 10.097 1.00 85.12 288 GLY A C 1
ATOM 2233 O O . GLY A 1 288 ? 11.808 -0.932 10.074 1.00 85.12 288 GLY A O 1
ATOM 2234 N N . PRO A 1 289 ? 13.235 0.730 9.541 1.00 85.56 289 PRO A N 1
ATOM 2235 C CA . PRO A 1 289 ? 14.144 -0.134 8.784 1.00 85.56 289 PRO A CA 1
ATOM 2236 C C . PRO A 1 289 ? 14.765 -1.264 9.612 1.00 85.56 289 PRO A C 1
ATOM 2238 O O . PRO A 1 289 ? 15.084 -2.312 9.063 1.00 85.56 289 PRO A O 1
ATOM 2241 N N . PHE A 1 290 ? 14.917 -1.076 10.927 1.00 86.50 290 PHE A N 1
ATOM 2242 C CA . PHE A 1 290 ? 15.502 -2.080 11.822 1.00 86.50 290 PHE A CA 1
ATOM 2243 C C . PHE A 1 290 ? 14.482 -3.113 12.312 1.00 86.50 290 PHE A C 1
ATOM 2245 O O . PHE A 1 290 ? 14.863 -4.216 12.699 1.00 86.50 290 PHE A O 1
ATOM 2252 N N . LEU A 1 291 ? 13.192 -2.762 12.320 1.00 89.75 291 LEU A N 1
ATOM 2253 C CA . LEU A 1 291 ? 12.114 -3.660 12.748 1.00 89.75 291 LEU A CA 1
ATOM 2254 C C . LEU A 1 291 ? 11.505 -4.442 11.581 1.00 89.75 291 LEU A C 1
ATOM 2256 O O . LEU A 1 291 ? 11.063 -5.576 11.775 1.00 89.75 291 LEU A O 1
ATOM 2260 N N . SER A 1 292 ? 11.482 -3.844 10.392 1.00 89.38 292 SER A N 1
ATOM 2261 C CA . SER A 1 292 ? 10.907 -4.413 9.169 1.00 89.38 292 SER A CA 1
ATOM 2262 C C . SER A 1 292 ? 11.459 -5.817 8.884 1.00 89.38 292 SER A C 1
ATOM 2264 O O . SER A 1 292 ? 12.668 -6.037 8.904 1.00 89.38 292 SER A O 1
ATOM 2266 N N . GLY A 1 293 ? 10.570 -6.792 8.679 1.00 87.00 293 GLY A N 1
ATOM 2267 C CA . GLY A 1 293 ? 10.924 -8.190 8.409 1.00 87.00 293 GLY A CA 1
ATOM 2268 C C . GLY A 1 293 ? 11.361 -9.006 9.631 1.00 87.00 293 GLY A C 1
ATOM 2269 O O . GLY A 1 293 ? 11.658 -10.192 9.491 1.00 87.00 293 GLY A O 1
ATOM 2270 N N . THR A 1 294 ? 11.383 -8.418 10.831 1.00 91.69 294 THR A N 1
ATOM 2271 C CA . THR A 1 294 ? 11.802 -9.103 12.064 1.00 91.69 294 THR A CA 1
ATOM 2272 C C . THR A 1 294 ? 10.617 -9.503 12.945 1.00 91.69 294 THR A C 1
ATOM 2274 O O . THR A 1 294 ? 9.533 -8.924 12.883 1.00 91.69 294 THR A O 1
ATOM 2277 N N . GLN A 1 295 ? 10.849 -10.445 13.863 1.00 90.00 295 GLN A N 1
ATOM 2278 C CA . GLN A 1 295 ? 9.870 -10.797 14.900 1.00 90.00 295 GLN A CA 1
ATOM 2279 C C . GLN A 1 295 ? 9.621 -9.652 15.903 1.00 90.00 295 GLN A C 1
ATOM 2281 O O . GLN A 1 295 ? 8.593 -9.643 16.581 1.00 90.00 295 GLN A O 1
ATOM 2286 N N . TYR A 1 296 ? 10.516 -8.658 15.983 1.00 90.56 296 TYR A N 1
ATOM 2287 C CA . TYR A 1 296 ? 10.340 -7.495 16.858 1.00 90.56 296 TYR A CA 1
ATOM 2288 C C . TYR A 1 296 ? 9.186 -6.594 16.422 1.00 90.56 296 TYR A C 1
ATOM 2290 O O . TYR A 1 296 ? 8.498 -6.023 17.270 1.00 90.56 296 TYR A O 1
ATOM 2298 N N . LEU A 1 297 ? 8.908 -6.533 15.119 1.00 93.56 297 LEU A N 1
ATOM 2299 C CA . LEU A 1 297 ? 7.767 -5.791 14.593 1.00 93.56 297 LEU A CA 1
ATOM 2300 C C . LEU A 1 297 ? 6.429 -6.346 15.106 1.00 93.56 297 LEU A C 1
ATOM 2302 O O . LEU A 1 297 ? 5.517 -5.579 15.410 1.00 93.56 297 LEU A O 1
ATOM 2306 N N . ASN A 1 298 ? 6.332 -7.663 15.306 1.00 94.88 298 ASN A N 1
ATOM 2307 C CA . ASN A 1 298 ? 5.140 -8.279 15.890 1.00 94.88 298 ASN A CA 1
ATOM 2308 C C . ASN A 1 298 ? 4.908 -7.807 17.331 1.00 94.88 298 ASN A C 1
ATOM 2310 O O . ASN A 1 298 ? 3.769 -7.559 17.719 1.00 94.88 298 ASN A O 1
ATOM 2314 N N . PHE A 1 299 ? 5.970 -7.654 18.132 1.00 93.00 299 PHE A N 1
ATOM 2315 C CA . PHE A 1 299 ? 5.842 -7.124 19.494 1.00 93.00 299 PHE A CA 1
ATOM 2316 C C . PHE A 1 299 ? 5.370 -5.671 19.498 1.00 93.00 299 PHE A C 1
ATOM 2318 O O . PHE A 1 299 ? 4.504 -5.326 20.301 1.00 93.00 299 PHE A O 1
ATOM 2325 N N . LEU A 1 300 ? 5.882 -4.846 18.580 1.00 92.94 300 LEU A N 1
ATOM 2326 C CA . LEU A 1 300 ? 5.421 -3.469 18.422 1.00 92.94 300 LEU A CA 1
ATOM 2327 C C . LEU A 1 300 ? 3.925 -3.422 18.092 1.00 92.94 300 LEU A C 1
ATOM 2329 O O . LEU A 1 300 ? 3.171 -2.765 18.800 1.00 92.94 300 LEU A O 1
ATOM 2333 N N . TYR A 1 301 ? 3.467 -4.149 17.072 1.00 94.25 301 TYR A N 1
ATOM 2334 C CA . TYR A 1 301 ? 2.048 -4.133 16.704 1.00 94.25 301 TYR A CA 1
ATOM 2335 C C . TYR A 1 301 ? 1.133 -4.723 17.781 1.00 94.25 301 TYR A C 1
ATOM 2337 O O . TYR A 1 301 ? 0.040 -4.201 17.994 1.00 94.25 301 TYR A O 1
ATOM 2345 N N . ARG A 1 302 ? 1.590 -5.733 18.534 1.00 94.81 302 ARG A N 1
ATOM 2346 C CA . ARG A 1 302 ? 0.881 -6.196 19.739 1.00 94.81 302 ARG A CA 1
ATOM 2347 C C . ARG A 1 302 ? 0.755 -5.086 20.783 1.00 94.81 302 ARG A C 1
ATOM 2349 O O . ARG A 1 302 ? -0.321 -4.907 21.343 1.00 94.81 302 ARG A O 1
ATOM 2356 N N . ALA A 1 303 ? 1.811 -4.299 21.006 1.00 92.62 303 ALA A N 1
ATOM 2357 C CA . ALA A 1 303 ? 1.758 -3.136 21.895 1.00 92.62 303 ALA A CA 1
ATOM 2358 C C . ALA A 1 303 ? 0.826 -2.027 21.371 1.00 92.62 303 ALA A C 1
ATOM 2360 O O . ALA A 1 303 ? 0.247 -1.302 22.176 1.00 92.62 303 ALA A O 1
ATOM 2361 N N . LEU A 1 304 ? 0.634 -1.922 20.051 1.00 90.81 304 LEU A N 1
ATOM 2362 C CA . LEU A 1 304 ? -0.348 -1.035 19.409 1.00 90.81 304 LEU A CA 1
ATOM 2363 C C . LEU A 1 304 ? -1.778 -1.619 19.398 1.00 90.81 304 LEU A C 1
ATOM 2365 O O . LEU A 1 304 ? -2.702 -0.959 18.933 1.00 90.81 304 LEU A O 1
ATOM 2369 N N . GLY A 1 305 ? -1.993 -2.830 19.920 1.00 91.75 305 GLY A N 1
ATOM 2370 C CA . GLY A 1 305 ? -3.319 -3.435 20.080 1.00 91.75 305 GLY A CA 1
ATOM 2371 C C . GLY A 1 305 ? -3.709 -4.480 19.030 1.00 91.75 305 GLY A C 1
ATOM 2372 O O . GLY A 1 305 ? -4.830 -4.979 19.083 1.00 91.75 305 GLY A O 1
ATOM 2373 N N . THR A 1 306 ? -2.823 -4.848 18.100 1.00 95.06 306 THR A N 1
ATOM 2374 C CA . THR A 1 306 ? -3.079 -5.948 17.153 1.00 95.06 306 THR A CA 1
ATOM 2375 C C . THR A 1 306 ? -3.006 -7.302 17.857 1.00 95.06 306 THR A C 1
ATOM 2377 O O . THR A 1 306 ? -2.047 -7.590 18.576 1.00 95.06 306 THR A O 1
ATOM 2380 N N . SER A 1 307 ? -3.962 -8.191 17.584 1.00 96.69 307 SER A N 1
ATOM 2381 C CA . SER A 1 307 ? -3.845 -9.601 17.974 1.00 96.69 307 SER A CA 1
ATOM 2382 C C . SER A 1 307 ? -3.016 -10.347 16.926 1.00 96.69 307 SER A C 1
ATOM 2384 O O . SER A 1 307 ? -3.457 -10.476 15.788 1.00 96.69 307 SER A O 1
ATOM 2386 N N . ILE A 1 308 ? -1.803 -10.792 17.276 1.00 97.44 308 ILE A N 1
ATOM 2387 C CA . ILE A 1 308 ? -0.879 -11.483 16.355 1.00 97.44 308 ILE A CA 1
ATOM 2388 C C . ILE A 1 308 ? -0.479 -12.840 16.931 1.00 97.44 308 ILE A C 1
ATOM 2390 O O . ILE A 1 308 ? 0.128 -12.887 18.008 1.00 97.44 308 ILE A O 1
ATOM 2394 N N . GLY A 1 309 ? -0.747 -13.905 16.174 1.00 96.06 309 GLY A N 1
ATOM 2395 C CA . GLY A 1 309 ? -0.383 -15.291 16.467 1.00 96.06 309 GLY A CA 1
ATOM 2396 C C . GLY A 1 309 ? 1.120 -15.599 16.425 1.00 96.06 309 GLY A C 1
ATOM 2397 O O . GLY A 1 309 ? 1.978 -14.710 16.447 1.00 96.06 309 GLY A O 1
ATOM 2398 N N . TYR A 1 310 ? 1.449 -16.886 16.406 1.00 94.94 310 TYR A N 1
ATOM 2399 C CA . TYR A 1 310 ? 2.811 -17.414 16.364 1.00 94.94 310 TYR A CA 1
ATOM 2400 C C . TYR A 1 310 ? 3.381 -17.443 14.936 1.00 94.94 310 TYR A C 1
ATOM 2402 O O . TYR A 1 310 ? 2.652 -17.649 13.972 1.00 94.94 310 TYR A O 1
ATOM 2410 N N . ASP A 1 311 ? 4.700 -17.252 14.801 1.00 95.06 311 ASP A N 1
ATOM 2411 C CA . ASP A 1 311 ? 5.426 -17.316 13.519 1.00 95.06 311 ASP A CA 1
ATOM 2412 C C . ASP A 1 311 ? 4.807 -16.450 12.401 1.00 95.06 311 ASP A C 1
ATOM 2414 O O . ASP A 1 311 ? 4.672 -16.844 11.243 1.00 95.06 311 ASP A O 1
ATOM 2418 N N . VAL A 1 312 ? 4.439 -15.221 12.748 1.00 96.62 312 VAL A N 1
ATOM 2419 C CA . VAL A 1 312 ? 4.004 -14.217 11.773 1.00 96.62 312 VAL A CA 1
ATOM 2420 C C . VAL A 1 312 ? 5.225 -13.446 11.275 1.00 96.62 312 VAL A C 1
ATOM 2422 O O . VAL A 1 312 ? 6.125 -13.141 12.055 1.00 96.62 312 VAL A O 1
ATOM 2425 N N . ILE A 1 313 ? 5.299 -13.132 9.980 1.00 95.19 313 ILE A N 1
ATOM 2426 C CA . ILE A 1 313 ? 6.267 -12.141 9.471 1.00 95.19 313 ILE A CA 1
ATOM 2427 C C . ILE A 1 313 ? 5.500 -11.008 8.815 1.00 95.19 313 ILE A C 1
ATOM 2429 O O . ILE A 1 313 ? 4.706 -11.226 7.899 1.00 95.19 313 ILE A O 1
ATOM 2433 N N . LEU A 1 314 ? 5.798 -9.802 9.280 1.00 95.38 314 LEU A N 1
ATOM 2434 C CA . LEU A 1 314 ? 5.375 -8.546 8.690 1.00 95.38 314 LEU A CA 1
ATOM 2435 C C . LEU A 1 314 ? 6.616 -7.914 8.068 1.00 95.38 314 LEU A C 1
ATOM 2437 O O . LEU A 1 314 ? 7.596 -7.657 8.770 1.00 95.38 314 LEU A O 1
ATOM 2441 N N . HIS A 1 315 ? 6.617 -7.732 6.750 1.00 92.56 315 HIS A N 1
ATOM 2442 C CA . HIS A 1 315 ? 7.801 -7.211 6.077 1.00 92.56 315 HIS A CA 1
ATOM 2443 C C . HIS A 1 315 ? 7.991 -5.716 6.346 1.00 92.56 315 HIS A C 1
ATOM 2445 O O . HIS A 1 315 ? 9.104 -5.309 6.649 1.00 92.56 315 HIS A O 1
ATOM 2451 N N . ASP A 1 316 ? 6.922 -4.916 6.324 1.00 91.19 316 ASP A N 1
ATOM 2452 C CA . ASP A 1 316 ? 7.034 -3.457 6.424 1.00 91.19 316 ASP A CA 1
ATOM 2453 C C . ASP A 1 316 ? 6.388 -2.902 7.698 1.00 91.19 316 ASP A C 1
ATOM 2455 O O . ASP A 1 316 ? 5.316 -3.341 8.120 1.00 91.19 316 ASP A O 1
ATOM 2459 N N . ILE A 1 317 ? 6.990 -1.855 8.266 1.00 89.81 317 ILE A N 1
ATOM 2460 C CA . ILE A 1 317 ? 6.451 -1.101 9.416 1.00 89.81 317 ILE A CA 1
ATOM 2461 C C . ILE A 1 317 ? 5.101 -0.413 9.132 1.00 89.81 317 ILE A C 1
ATOM 2463 O O . ILE A 1 317 ? 4.371 -0.060 10.053 1.00 89.81 317 ILE A O 1
ATOM 2467 N N . SER A 1 318 ? 4.750 -0.241 7.857 1.00 87.75 318 SER A N 1
ATOM 2468 C CA . SER A 1 318 ? 3.481 0.336 7.406 1.00 87.75 318 SER A CA 1
ATOM 2469 C C . SER A 1 318 ? 2.471 -0.725 6.952 1.00 87.75 318 SER A C 1
ATOM 2471 O O . SER A 1 318 ? 1.522 -0.393 6.245 1.00 87.75 318 SER A O 1
ATOM 2473 N N . SER A 1 319 ? 2.680 -2.003 7.298 1.00 90.56 319 SER A N 1
ATOM 2474 C CA . SER A 1 319 ? 1.798 -3.095 6.856 1.00 90.56 319 SER A CA 1
ATOM 2475 C C . SER A 1 319 ? 0.388 -2.965 7.436 1.00 90.56 319 SER A C 1
ATOM 2477 O O . SER A 1 319 ? -0.584 -3.319 6.779 1.00 90.56 319 SER A O 1
ATOM 2479 N N . LEU A 1 320 ? 0.245 -2.465 8.666 1.00 92.75 320 LEU A N 1
ATOM 2480 C CA . LEU A 1 320 ? -1.054 -2.295 9.321 1.00 92.75 320 LEU A CA 1
ATOM 2481 C C . LEU A 1 320 ? -1.327 -0.809 9.541 1.00 92.75 320 LEU A C 1
ATOM 2483 O O . LEU A 1 320 ? -0.620 -0.160 10.313 1.00 92.75 320 LEU A O 1
ATOM 2487 N N . VAL A 1 321 ? -2.355 -0.281 8.874 1.00 88.06 321 VAL A N 1
ATOM 2488 C CA . VAL A 1 321 ? -2.736 1.137 8.979 1.00 88.06 321 VAL A CA 1
ATOM 2489 C C . VAL A 1 321 ? -3.492 1.407 10.281 1.00 88.06 321 VAL A C 1
ATOM 2491 O O . VAL A 1 321 ? -3.225 2.391 10.967 1.00 88.06 321 VAL A O 1
ATOM 2494 N N . ASP A 1 322 ? -4.376 0.483 10.664 1.00 89.38 322 ASP A N 1
ATOM 2495 C CA . ASP A 1 322 ? -5.197 0.567 11.874 1.00 89.38 322 ASP A CA 1
ATOM 2496 C C . ASP A 1 322 ? -4.931 -0.636 12.810 1.00 89.38 322 ASP A C 1
ATOM 2498 O O . ASP A 1 322 ? -5.796 -1.502 12.963 1.00 89.38 322 ASP A O 1
ATOM 2502 N N . PRO A 1 323 ? -3.739 -0.732 13.440 1.00 91.62 323 PRO A N 1
ATOM 2503 C CA . PRO A 1 323 ? -3.316 -1.884 14.245 1.00 91.62 323 PRO A CA 1
ATOM 2504 C C . PRO A 1 323 ? -4.365 -2.464 15.204 1.00 91.62 323 PRO A C 1
ATOM 2506 O O . PRO A 1 323 ? -4.539 -3.681 15.255 1.00 91.62 323 PRO A O 1
ATOM 2509 N N . HIS A 1 324 ? -5.085 -1.610 15.934 1.00 89.88 324 HIS A N 1
ATOM 2510 C CA . HIS A 1 324 ? -6.081 -1.994 16.942 1.00 89.88 324 HIS A CA 1
ATOM 2511 C C . HIS A 1 324 ? -7.329 -2.712 16.386 1.00 89.88 324 HIS A C 1
ATOM 2513 O O . HIS A 1 324 ? -8.122 -3.241 17.161 1.00 89.88 324 HIS A O 1
ATOM 2519 N N . LEU A 1 325 ? -7.525 -2.727 15.062 1.00 92.12 325 LEU A N 1
ATOM 2520 C CA . LEU A 1 325 ? -8.653 -3.382 14.384 1.00 92.12 325 LEU A CA 1
ATOM 2521 C C . LEU A 1 325 ? -8.250 -4.644 13.613 1.00 92.12 325 LEU A C 1
ATOM 2523 O O . LEU A 1 325 ? -9.088 -5.253 12.944 1.00 92.12 325 LEU A O 1
ATOM 2527 N N . VAL A 1 326 ? -6.981 -5.042 13.692 1.00 96.56 326 VAL A N 1
ATOM 2528 C CA . VAL A 1 326 ? -6.444 -6.169 12.932 1.00 96.56 326 VAL A CA 1
ATOM 2529 C C . VAL A 1 326 ? -6.251 -7.383 13.841 1.00 96.56 326 VAL A C 1
ATOM 2531 O O . VAL A 1 326 ? -5.683 -7.295 14.931 1.00 96.56 326 VAL A O 1
ATOM 2534 N N . THR A 1 327 ? -6.699 -8.543 13.363 1.00 98.00 327 THR A N 1
ATOM 2535 C CA . THR A 1 327 ? -6.418 -9.853 13.966 1.00 98.00 327 THR A CA 1
ATOM 2536 C C . THR A 1 327 ? -5.682 -10.734 12.961 1.00 98.00 327 THR A C 1
ATOM 2538 O O . THR A 1 327 ? -6.151 -10.913 11.839 1.00 98.00 327 THR A O 1
ATOM 2541 N N . ILE A 1 328 ? -4.535 -11.285 13.359 1.00 98.12 328 ILE A N 1
ATOM 2542 C CA . ILE A 1 328 ? -3.656 -12.126 12.541 1.00 98.12 328 ILE A CA 1
ATOM 2543 C C . ILE A 1 328 ? -3.421 -13.459 13.258 1.00 98.12 328 ILE A C 1
ATOM 2545 O O . ILE A 1 328 ? -2.924 -13.483 14.383 1.00 98.12 328 ILE A O 1
ATOM 2549 N N . GLY A 1 329 ? -3.758 -14.565 12.598 1.00 97.81 329 GLY A N 1
ATOM 2550 C CA . GLY A 1 329 ? -3.527 -15.928 13.074 1.00 97.81 329 GLY A CA 1
ATOM 2551 C C . GLY A 1 329 ? -2.088 -16.418 12.880 1.00 97.81 329 GLY A C 1
ATOM 2552 O O . GLY A 1 329 ? -1.212 -15.691 12.414 1.00 97.81 329 GLY A O 1
ATOM 2553 N N . ASP A 1 330 ? -1.850 -17.679 13.230 1.00 98.06 330 ASP A N 1
ATOM 2554 C CA . ASP A 1 330 ? -0.514 -18.281 13.203 1.00 98.06 330 ASP A CA 1
ATOM 2555 C C . ASP A 1 330 ? 0.015 -18.492 11.774 1.00 98.06 330 ASP A C 1
ATOM 2557 O O . ASP A 1 330 ? -0.750 -18.745 10.842 1.00 98.06 330 ASP A O 1
ATOM 2561 N N . HIS A 1 331 ? 1.335 -18.440 11.588 1.00 97.38 331 HIS A N 1
ATOM 2562 C CA . HIS A 1 331 ? 2.018 -18.715 10.314 1.00 97.38 331 HIS A CA 1
ATOM 2563 C C . HIS A 1 331 ? 1.594 -17.813 9.141 1.00 97.38 331 HIS A C 1
ATOM 2565 O O . HIS A 1 331 ? 1.680 -18.207 7.976 1.00 97.38 331 HIS A O 1
ATOM 2571 N N . VAL A 1 332 ? 1.121 -16.600 9.431 1.00 97.88 332 VAL A N 1
ATOM 2572 C CA . VAL A 1 332 ? 0.755 -15.612 8.411 1.00 97.88 332 VAL A CA 1
ATOM 2573 C C . VAL A 1 332 ? 1.990 -14.848 7.930 1.00 97.88 332 VAL A C 1
ATOM 2575 O O . VAL A 1 332 ? 2.875 -14.485 8.709 1.00 97.88 332 VAL A O 1
ATOM 2578 N N . ARG A 1 333 ? 2.056 -14.565 6.627 1.00 97.00 333 ARG A N 1
ATOM 2579 C CA . ARG A 1 333 ? 3.153 -13.796 6.018 1.00 97.00 333 ARG A CA 1
ATOM 2580 C C . ARG A 1 333 ? 2.591 -12.626 5.215 1.00 97.00 333 ARG A C 1
ATOM 2582 O O . ARG A 1 333 ? 1.830 -12.839 4.271 1.00 97.00 333 ARG A O 1
ATOM 2589 N N . LEU A 1 334 ? 2.983 -11.405 5.577 1.00 97.19 334 LEU A N 1
ATOM 2590 C CA . LEU A 1 334 ? 2.715 -10.185 4.814 1.00 97.19 334 LEU A CA 1
ATOM 2591 C C . LEU A 1 334 ? 4.013 -9.744 4.142 1.00 97.19 334 LEU A C 1
ATOM 2593 O O . LEU A 1 334 ? 4.962 -9.338 4.814 1.00 97.19 334 LEU A O 1
ATOM 2597 N N . ASN A 1 335 ? 4.054 -9.857 2.816 1.00 95.69 335 ASN A N 1
ATOM 2598 C CA . ASN A 1 335 ? 5.219 -9.497 2.014 1.00 95.69 335 ASN A CA 1
ATOM 2599 C C . ASN A 1 335 ? 5.345 -7.981 1.806 1.00 95.69 335 ASN A C 1
ATOM 2601 O O . ASN A 1 335 ? 4.443 -7.208 2.113 1.00 95.69 335 ASN A O 1
ATOM 2605 N N . ILE A 1 336 ? 6.477 -7.565 1.233 1.00 93.44 336 ILE A N 1
ATOM 2606 C CA . ILE A 1 336 ? 6.803 -6.156 0.982 1.00 93.44 336 ILE A CA 1
ATOM 2607 C C . ILE A 1 336 ? 5.681 -5.400 0.249 1.00 93.44 336 ILE A C 1
ATOM 2609 O O . ILE A 1 336 ? 5.184 -5.813 -0.803 1.00 93.44 336 ILE A O 1
ATOM 2613 N N . GLY A 1 337 ? 5.280 -4.272 0.812 1.00 90.88 337 GLY A N 1
ATOM 2614 C CA . GLY A 1 337 ? 4.222 -3.386 0.353 1.00 90.88 337 GLY A CA 1
ATOM 2615 C C . GLY A 1 337 ? 2.805 -3.904 0.585 1.00 90.88 337 GLY A C 1
ATOM 2616 O O . GLY A 1 337 ? 1.866 -3.201 0.218 1.00 90.88 337 GLY A O 1
ATOM 2617 N N . ALA A 1 338 ? 2.621 -5.112 1.131 1.00 94.75 338 ALA A N 1
ATOM 2618 C CA . ALA A 1 338 ? 1.293 -5.586 1.495 1.00 94.75 338 ALA A CA 1
ATOM 2619 C C . ALA A 1 338 ? 0.772 -4.756 2.670 1.00 94.75 338 ALA A C 1
ATOM 2621 O O . ALA A 1 338 ? 1.467 -4.619 3.678 1.00 94.75 338 ALA A O 1
ATOM 2622 N N . TYR A 1 339 ? -0.440 -4.212 2.551 1.00 92.25 339 TYR A N 1
ATOM 2623 C CA . TYR A 1 339 ? -1.020 -3.417 3.627 1.00 92.25 339 TYR A CA 1
ATOM 2624 C C . TYR A 1 339 ? -2.491 -3.740 3.898 1.00 92.25 339 TYR A C 1
ATOM 2626 O O . TYR A 1 339 ? -3.264 -4.088 3.002 1.00 92.25 339 TYR A O 1
ATOM 2634 N N . VAL A 1 340 ? -2.868 -3.610 5.167 1.00 95.62 340 VAL A N 1
ATOM 2635 C CA . VAL A 1 340 ? -4.213 -3.833 5.696 1.00 95.62 340 VAL A CA 1
ATOM 2636 C C . VAL A 1 340 ? -4.761 -2.504 6.195 1.00 95.62 340 VAL A C 1
ATOM 2638 O O . VAL A 1 340 ? -4.142 -1.843 7.034 1.00 95.62 340 VAL A O 1
ATOM 2641 N N . GLN A 1 341 ? -5.926 -2.117 5.683 1.00 92.19 341 GLN A N 1
ATOM 2642 C CA . GLN A 1 341 ? -6.596 -0.870 6.033 1.00 92.19 341 GLN A CA 1
ATOM 2643 C C . GLN A 1 341 ? -7.995 -1.173 6.561 1.00 92.19 341 GLN A C 1
ATOM 2645 O O . GLN A 1 341 ? -8.842 -1.697 5.841 1.00 92.19 341 GLN A O 1
ATOM 2650 N N . CYS A 1 342 ? -8.249 -0.816 7.818 1.00 90.38 342 CYS A N 1
ATOM 2651 C CA . CYS A 1 342 ? -9.510 -1.092 8.503 1.00 90.38 342 CYS A CA 1
ATOM 2652 C C . CYS A 1 342 ? -10.476 0.092 8.460 1.00 90.38 342 CYS A C 1
ATOM 2654 O O . CYS A 1 342 ? -11.559 0.015 9.035 1.00 90.38 342 CYS A O 1
ATOM 2656 N N . HIS A 1 343 ? -10.135 1.164 7.748 1.00 87.69 343 HIS A N 1
ATOM 2657 C CA . HIS A 1 343 ? -11.035 2.276 7.485 1.00 87.69 343 HIS A CA 1
ATOM 2658 C C . HIS A 1 343 ? -11.330 2.467 5.999 1.00 87.69 343 HIS A C 1
ATOM 2660 O O . HIS A 1 343 ? -10.506 2.218 5.124 1.00 87.69 343 HIS A O 1
ATOM 2666 N N . THR A 1 344 ? -12.510 2.992 5.705 1.00 82.75 344 THR A N 1
ATOM 2667 C CA . THR A 1 344 ? -12.911 3.440 4.366 1.00 82.75 344 THR A CA 1
ATOM 2668 C C . THR A 1 344 ? -13.521 4.824 4.477 1.00 82.75 344 THR A C 1
ATOM 2670 O O . THR A 1 344 ? -14.159 5.147 5.479 1.00 82.75 344 THR A O 1
ATOM 2673 N N . PHE A 1 345 ? -13.303 5.664 3.469 1.00 74.12 345 PHE A N 1
ATOM 2674 C CA . PHE A 1 345 ? -13.918 6.983 3.413 1.00 74.12 345 PHE A CA 1
ATOM 2675 C C . PHE A 1 345 ? -15.134 6.931 2.493 1.00 74.12 345 PHE A C 1
ATOM 2677 O O . PHE A 1 345 ? -15.006 6.862 1.272 1.00 74.12 345 PHE A O 1
ATOM 2684 N N . GLU A 1 346 ? -16.322 6.944 3.086 1.00 70.12 346 GLU A N 1
ATOM 2685 C CA . GLU A 1 346 ? -17.593 6.824 2.380 1.00 70.12 346 GLU A CA 1
ATOM 2686 C C . GLU A 1 346 ? -18.492 7.994 2.763 1.00 70.12 346 GLU A C 1
ATOM 2688 O O . GLU A 1 346 ? -18.726 8.239 3.942 1.00 70.12 346 GLU A O 1
ATOM 2693 N N . GLN A 1 347 ? -19.032 8.716 1.777 1.00 66.12 347 GLN A N 1
ATOM 2694 C CA . GLN A 1 347 ? -20.006 9.793 2.024 1.00 66.12 347 GLN A CA 1
ATOM 2695 C C . GLN A 1 347 ? -19.527 10.840 3.054 1.00 66.12 347 GLN A C 1
ATOM 2697 O O . GLN A 1 347 ? -20.318 11.362 3.832 1.00 66.12 347 GLN A O 1
ATOM 2702 N N . ARG A 1 348 ? -18.225 11.167 3.043 1.00 65.75 348 ARG A N 1
ATOM 2703 C CA . ARG A 1 348 ? -17.555 12.077 3.998 1.00 65.75 348 ARG A CA 1
ATOM 2704 C C . ARG A 1 348 ? -17.431 11.559 5.437 1.00 65.75 348 ARG A C 1
ATOM 2706 O O . ARG A 1 348 ? -16.994 12.304 6.314 1.00 65.75 348 ARG A O 1
ATOM 2713 N N . LEU A 1 349 ? -17.773 10.296 5.670 1.00 68.81 349 LEU A N 1
ATOM 2714 C CA . LEU A 1 349 ? -17.582 9.604 6.935 1.00 68.81 349 LEU A CA 1
ATOM 2715 C C . LEU A 1 349 ? -16.451 8.585 6.805 1.00 68.81 349 LEU A C 1
ATOM 2717 O O . LEU A 1 349 ? -16.365 7.834 5.833 1.00 68.81 349 LEU A O 1
ATOM 2721 N N . LEU A 1 350 ? -15.596 8.548 7.817 1.00 76.56 350 LEU A N 1
ATOM 2722 C CA . LEU A 1 350 ? -14.656 7.468 8.029 1.00 76.56 350 LEU A CA 1
ATOM 2723 C C . LEU A 1 350 ? -15.406 6.300 8.677 1.00 76.56 350 LEU A C 1
ATOM 2725 O O . LEU A 1 350 ? -15.879 6.409 9.810 1.00 76.56 350 LEU A O 1
ATOM 2729 N N . LYS A 1 351 ? -15.524 5.187 7.954 1.00 82.38 351 LYS A N 1
ATOM 2730 C CA . LYS A 1 351 ? -16.121 3.946 8.450 1.00 82.38 351 LYS A CA 1
ATOM 2731 C C . LYS A 1 351 ? -15.031 2.948 8.792 1.00 82.38 351 LYS A C 1
ATOM 2733 O O . LYS A 1 351 ? -14.267 2.556 7.910 1.00 82.38 351 LYS A O 1
ATOM 2738 N N . LEU A 1 352 ? -14.995 2.530 10.049 1.00 86.75 352 LEU A N 1
ATOM 2739 C CA . LEU A 1 352 ? -14.055 1.549 10.575 1.00 86.75 352 LEU A CA 1
ATOM 2740 C C . LEU A 1 352 ? -14.723 0.174 10.652 1.00 86.75 352 LEU A C 1
ATOM 2742 O O . LEU A 1 352 ? -15.849 0.053 11.139 1.00 86.75 352 LEU A O 1
ATOM 2746 N N . ALA A 1 353 ? -14.024 -0.857 10.192 1.00 90.44 353 ALA A N 1
ATOM 2747 C CA . ALA A 1 353 ? -14.435 -2.247 10.343 1.00 90.44 353 ALA A CA 1
ATOM 2748 C C . ALA A 1 353 ? -13.198 -3.147 10.514 1.00 90.44 353 ALA A C 1
ATOM 2750 O O . ALA A 1 353 ? -12.220 -2.970 9.781 1.00 90.44 353 ALA A O 1
ATOM 2751 N N . PRO A 1 354 ? -13.222 -4.097 11.467 1.00 93.94 354 PRO A N 1
ATOM 2752 C CA . PRO A 1 354 ? -12.079 -4.957 11.747 1.00 93.94 354 PRO A CA 1
ATOM 2753 C C . PRO A 1 354 ? -11.740 -5.864 10.564 1.00 93.94 354 PRO A C 1
ATOM 2755 O O . PRO A 1 354 ? -12.608 -6.189 9.756 1.00 93.94 354 PRO A O 1
ATOM 2758 N N . VAL A 1 355 ? -10.477 -6.281 10.481 1.00 97.50 355 VAL A N 1
ATOM 2759 C CA . VAL A 1 355 ? -9.992 -7.245 9.481 1.00 97.50 355 VAL A CA 1
ATOM 2760 C C . VAL A 1 355 ? -9.408 -8.453 10.197 1.00 97.50 355 VAL A C 1
ATOM 2762 O O . VAL A 1 355 ? -8.602 -8.308 11.119 1.00 97.50 355 VAL A O 1
ATOM 2765 N N . THR A 1 356 ? -9.807 -9.649 9.763 1.00 98.19 356 THR A N 1
ATOM 2766 C CA . THR A 1 356 ? -9.311 -10.913 10.325 1.00 98.19 356 THR A CA 1
ATOM 2767 C C . THR A 1 356 ? -8.576 -11.716 9.262 1.00 98.19 356 THR A C 1
ATOM 2769 O O . THR A 1 356 ? -9.147 -12.078 8.236 1.00 98.19 356 THR A O 1
ATOM 2772 N N . ILE A 1 357 ? -7.308 -12.022 9.522 1.00 98.19 357 ILE A N 1
ATOM 2773 C CA . ILE A 1 357 ? -6.466 -12.868 8.679 1.00 98.19 357 ILE A CA 1
ATOM 2774 C C . ILE A 1 357 ? -6.169 -14.147 9.452 1.00 98.19 357 ILE A C 1
ATOM 2776 O O . ILE A 1 357 ? -5.314 -14.152 10.335 1.00 98.19 357 ILE A O 1
ATOM 2780 N N . ASN A 1 358 ? -6.869 -15.237 9.141 1.00 97.94 358 ASN A N 1
ATOM 2781 C CA . ASN A 1 358 ? -6.641 -16.510 9.818 1.00 97.94 358 ASN A CA 1
ATOM 2782 C C . ASN A 1 358 ? -5.341 -17.190 9.364 1.00 97.94 358 ASN A C 1
ATOM 2784 O O . ASN A 1 358 ? -4.673 -16.779 8.410 1.00 97.94 358 ASN A O 1
ATOM 2788 N N . HIS A 1 359 ? -5.011 -18.259 10.086 1.00 97.44 359 HIS A N 1
ATOM 2789 C CA . HIS A 1 359 ? -3.761 -19.001 10.005 1.00 97.44 359 HIS A CA 1
ATOM 2790 C C . HIS A 1 359 ? -3.307 -19.361 8.582 1.00 97.44 359 HIS A C 1
ATOM 2792 O O . HIS A 1 359 ? -4.113 -19.607 7.680 1.00 97.44 359 HIS A O 1
ATOM 2798 N N . SER A 1 360 ? -1.987 -19.429 8.405 1.00 97.62 360 SER A N 1
ATOM 2799 C CA . SER A 1 360 ? -1.306 -19.874 7.181 1.00 97.62 360 SER A CA 1
ATOM 2800 C C . SER A 1 360 ? -1.678 -19.093 5.913 1.00 97.62 360 SER A C 1
ATOM 2802 O O . SER A 1 360 ? -1.455 -19.575 4.803 1.00 97.62 360 SER A O 1
ATOM 2804 N N . SER A 1 361 ? -2.248 -17.896 6.057 1.00 98.12 361 SER A N 1
ATOM 2805 C CA . SER A 1 361 ? -2.554 -17.019 4.928 1.00 98.12 361 SER A CA 1
ATOM 2806 C C . SER A 1 361 ? -1.311 -16.248 4.479 1.00 98.12 361 SER A C 1
ATOM 2808 O O . SER A 1 361 ? -0.484 -15.818 5.286 1.00 98.12 361 SER A O 1
ATOM 2810 N N . LEU A 1 362 ? -1.191 -16.051 3.171 1.00 97.94 362 LEU A N 1
ATOM 2811 C CA . LEU A 1 362 ? -0.083 -15.370 2.518 1.00 97.94 362 LEU A CA 1
ATOM 2812 C C . LEU A 1 362 ? -0.605 -14.151 1.761 1.00 97.94 362 LEU A C 1
ATOM 2814 O O . LEU A 1 362 ? -1.369 -14.282 0.803 1.00 97.94 362 LEU A O 1
ATOM 2818 N N . LEU A 1 363 ? -0.143 -12.973 2.166 1.00 98.00 363 LEU A N 1
ATOM 2819 C CA . LEU A 1 363 ? -0.383 -11.715 1.472 1.00 98.00 363 LEU A CA 1
ATOM 2820 C C . LEU A 1 363 ? 0.873 -11.376 0.672 1.00 98.00 363 LEU A C 1
ATOM 2822 O O . LEU A 1 363 ? 1.932 -11.084 1.235 1.00 98.00 363 LEU A O 1
ATOM 2826 N N . MET A 1 364 ? 0.781 -11.486 -0.651 1.00 96.94 364 MET A N 1
ATOM 2827 C CA . MET A 1 364 ? 1.899 -11.217 -1.548 1.00 96.94 364 MET A CA 1
ATOM 2828 C C . MET A 1 364 ? 2.164 -9.720 -1.712 1.00 96.94 364 MET A C 1
ATOM 2830 O O . MET A 1 364 ? 1.396 -8.866 -1.278 1.00 96.94 364 MET A O 1
ATOM 2834 N N . SER A 1 365 ? 3.292 -9.393 -2.341 1.00 94.94 365 SER A N 1
ATOM 2835 C CA . SER A 1 365 ? 3.776 -8.020 -2.422 1.00 94.94 365 SER A CA 1
ATOM 2836 C C . SER A 1 365 ? 2.740 -7.051 -2.983 1.00 94.94 365 SER A C 1
ATOM 2838 O O . SER A 1 365 ? 2.148 -7.304 -4.034 1.00 94.94 365 SER A O 1
ATOM 2840 N N . ARG A 1 366 ? 2.560 -5.918 -2.298 1.00 92.88 366 ARG A N 1
ATOM 2841 C CA . ARG A 1 366 ? 1.596 -4.871 -2.678 1.00 92.88 366 ARG A CA 1
ATOM 2842 C C . ARG A 1 366 ? 0.144 -5.366 -2.774 1.00 92.88 366 ARG A C 1
ATOM 2844 O O . ARG A 1 366 ? -0.649 -4.788 -3.506 1.00 92.88 366 ARG A O 1
ATOM 2851 N N . SER A 1 367 ? -0.224 -6.454 -2.093 1.00 95.62 367 SER A N 1
ATOM 2852 C CA . SER A 1 367 ? -1.637 -6.807 -1.933 1.00 95.62 367 SER A CA 1
ATOM 2853 C C . SER A 1 367 ? -2.302 -5.900 -0.902 1.00 95.62 367 SER A C 1
ATOM 2855 O O . SER A 1 367 ? -1.677 -5.548 0.100 1.00 95.62 367 SER A O 1
ATOM 2857 N N . VAL A 1 368 ? -3.576 -5.587 -1.105 1.00 94.75 368 VAL A N 1
ATOM 2858 C CA . VAL A 1 368 ? -4.352 -4.719 -0.220 1.00 94.75 368 VAL A CA 1
ATOM 2859 C C . VAL A 1 368 ? -5.580 -5.420 0.283 1.00 94.75 368 VAL A C 1
ATOM 2861 O O . VAL A 1 368 ? -6.328 -6.009 -0.493 1.00 94.75 368 VAL A O 1
ATOM 2864 N N . VAL A 1 369 ? -5.787 -5.302 1.589 1.00 96.56 369 VAL A N 1
ATOM 2865 C CA . VAL A 1 369 ? -6.946 -5.848 2.280 1.00 96.56 369 VAL A CA 1
ATOM 2866 C C . VAL A 1 369 ? -7.720 -4.709 2.928 1.00 96.56 369 VAL A C 1
ATOM 2868 O O . VAL A 1 369 ? -7.190 -3.998 3.784 1.00 96.56 369 VAL A O 1
ATOM 2871 N N . LEU A 1 370 ? -8.955 -4.504 2.462 1.00 94.44 370 LEU A N 1
ATOM 2872 C CA . LEU A 1 370 ? -9.844 -3.444 2.935 1.00 94.44 370 LEU A CA 1
ATOM 2873 C C . LEU A 1 370 ? -10.690 -3.881 4.138 1.00 94.44 370 LEU A C 1
ATOM 2875 O O . LEU A 1 370 ? -10.752 -5.057 4.501 1.00 94.44 370 LEU A O 1
ATOM 2879 N N . SER A 1 371 ? -11.340 -2.899 4.757 1.00 93.06 371 SER A N 1
ATOM 2880 C CA . SER A 1 371 ? -12.045 -3.047 6.026 1.00 93.06 371 SER A CA 1
ATOM 2881 C C . SER A 1 371 ? -13.180 -4.076 5.977 1.00 93.06 371 SER A C 1
ATOM 2883 O O . SER A 1 371 ? -13.806 -4.285 4.941 1.00 93.06 371 SER A O 1
ATOM 2885 N N . GLY A 1 372 ? -13.430 -4.755 7.099 1.00 93.56 372 GLY A N 1
ATOM 2886 C CA . GLY A 1 372 ? -14.502 -5.753 7.224 1.00 93.56 372 GLY A CA 1
ATOM 2887 C C . GLY A 1 372 ? -14.214 -7.112 6.578 1.00 93.56 372 GLY A C 1
ATOM 2888 O O . GLY A 1 372 ? -14.994 -8.047 6.753 1.00 93.56 372 GLY A O 1
ATOM 2889 N N . SER A 1 373 ? -13.107 -7.252 5.846 1.00 96.69 373 SER A N 1
ATOM 2890 C CA . SER A 1 373 ? -12.760 -8.509 5.184 1.00 96.69 373 SER A CA 1
ATOM 2891 C C . SER A 1 373 ? -12.252 -9.580 6.157 1.00 96.69 373 SER A C 1
ATOM 2893 O O . SER A 1 373 ? -11.626 -9.297 7.188 1.00 96.69 373 SER A O 1
ATOM 2895 N N . ILE A 1 374 ? -12.526 -10.840 5.817 1.00 98.00 374 ILE A N 1
ATOM 2896 C CA . ILE A 1 374 ? -12.099 -12.013 6.582 1.00 98.00 374 ILE A CA 1
ATOM 2897 C C . ILE A 1 374 ? -11.480 -13.032 5.628 1.00 98.00 374 ILE A C 1
ATOM 2899 O O . ILE A 1 374 ? -12.134 -13.544 4.718 1.00 98.00 374 ILE A O 1
ATOM 2903 N N . LEU A 1 375 ? -10.215 -13.360 5.870 1.00 97.94 375 LEU A N 1
ATOM 2904 C CA . LEU A 1 375 ? -9.509 -14.454 5.212 1.00 97.94 375 LEU A CA 1
ATOM 2905 C C . LEU A 1 375 ? -9.642 -15.680 6.114 1.00 97.94 375 LEU A C 1
ATOM 2907 O O . LEU A 1 375 ? -9.095 -15.687 7.218 1.00 97.94 375 LEU A O 1
ATOM 2911 N N . GLN A 1 376 ? -10.393 -16.696 5.677 1.00 96.88 376 GLN A N 1
ATOM 2912 C CA . GLN A 1 376 ? -10.745 -17.847 6.514 1.00 96.88 376 GLN A CA 1
ATOM 2913 C C . GLN A 1 376 ? -9.558 -18.755 6.876 1.00 96.88 376 GLN A C 1
ATOM 2915 O O . GLN A 1 376 ? -9.652 -19.481 7.867 1.00 96.88 376 GLN A O 1
ATOM 2920 N N . GLY A 1 377 ? -8.439 -18.676 6.153 1.00 96.00 377 GLY A N 1
ATOM 2921 C CA . GLY A 1 377 ? -7.199 -19.408 6.430 1.00 96.00 377 GLY A CA 1
ATOM 2922 C C . GLY A 1 377 ? -6.645 -20.082 5.178 1.00 96.00 377 GLY A C 1
ATOM 2923 O O . GLY A 1 377 ? -7.390 -20.391 4.247 1.00 96.00 377 GLY A O 1
ATOM 2924 N N . GLN A 1 378 ? -5.328 -20.293 5.138 1.00 97.06 378 GLN A N 1
ATOM 2925 C CA . GLN A 1 378 ? -4.606 -20.817 3.965 1.00 97.06 378 GLN A CA 1
ATOM 2926 C C . GLN A 1 378 ? -4.866 -20.027 2.666 1.00 97.06 378 GLN A C 1
ATOM 2928 O O . GLN A 1 378 ? -4.694 -20.538 1.561 1.00 97.06 378 GLN A O 1
ATOM 2933 N N . ASN A 1 379 ? -5.290 -18.767 2.772 1.00 97.81 379 ASN A N 1
ATOM 2934 C CA . ASN A 1 379 ? -5.570 -17.938 1.607 1.00 97.81 379 ASN A CA 1
ATOM 2935 C C . ASN A 1 379 ? -4.272 -17.416 1.001 1.00 97.81 379 ASN A C 1
ATOM 2937 O O . ASN A 1 379 ? -3.393 -16.956 1.728 1.00 97.81 379 ASN A O 1
ATOM 2941 N N . ARG A 1 380 ? -4.165 -17.410 -0.330 1.00 97.88 380 ARG A N 1
ATOM 2942 C CA . ARG A 1 380 ? -3.036 -16.786 -1.033 1.00 97.88 380 ARG A CA 1
ATOM 2943 C C . ARG A 1 380 ? -3.537 -1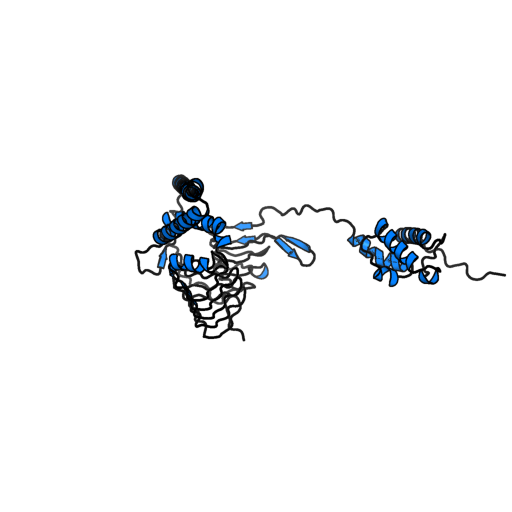5.601 -1.841 1.00 97.88 380 ARG A C 1
ATOM 2945 O O . ARG A 1 380 ? -4.168 -15.765 -2.883 1.00 97.88 380 ARG A O 1
ATOM 2952 N N . ILE A 1 381 ? -3.241 -14.402 -1.361 1.00 98.00 381 ILE A N 1
ATOM 2953 C CA . ILE A 1 381 ? -3.549 -13.157 -2.061 1.00 98.00 381 ILE A CA 1
ATOM 2954 C C . ILE A 1 381 ? -2.347 -12.819 -2.937 1.00 98.00 381 ILE A C 1
ATOM 2956 O O . ILE A 1 381 ? -1.264 -12.573 -2.412 1.00 98.00 381 ILE A O 1
ATOM 2960 N N . LEU A 1 382 ? -2.507 -12.863 -4.261 1.00 97.00 382 LEU A N 1
ATOM 2961 C CA . LEU A 1 382 ? -1.423 -12.656 -5.227 1.00 97.00 382 LEU A CA 1
ATOM 2962 C C . LEU A 1 382 ? -0.956 -11.186 -5.278 1.00 97.00 382 LEU A C 1
ATOM 2964 O O . LEU A 1 382 ? -1.654 -10.300 -4.775 1.00 97.00 382 LEU A O 1
ATOM 2968 N N . PRO A 1 383 ? 0.227 -10.892 -5.861 1.00 95.44 383 PRO A N 1
ATOM 2969 C CA . PRO A 1 383 ? 0.758 -9.531 -5.886 1.00 95.44 383 PRO A CA 1
ATOM 2970 C C . PRO A 1 383 ? -0.217 -8.521 -6.501 1.00 95.44 383 PRO A C 1
ATOM 2972 O O . PRO A 1 383 ? -0.953 -8.865 -7.426 1.00 95.44 383 PRO A O 1
ATOM 2975 N N . CYS A 1 384 ? -0.200 -7.280 -6.005 1.00 92.50 384 CYS A N 1
ATOM 2976 C CA . CYS A 1 384 ? -1.040 -6.179 -6.506 1.00 92.50 384 CYS A CA 1
ATOM 2977 C C . CYS A 1 384 ? -2.554 -6.487 -6.530 1.00 92.50 384 CYS A C 1
ATOM 2979 O O . CYS A 1 384 ? -3.292 -5.935 -7.345 1.00 92.50 384 CYS A O 1
ATOM 2981 N N . THR A 1 385 ? -3.019 -7.389 -5.663 1.00 94.81 385 THR A N 1
ATOM 2982 C CA . THR A 1 385 ? -4.434 -7.777 -5.571 1.00 94.81 385 THR A CA 1
ATOM 2983 C C . THR A 1 385 ? -5.161 -6.915 -4.550 1.00 94.81 385 THR A C 1
ATOM 2985 O O . THR A 1 385 ? -4.640 -6.691 -3.459 1.00 94.81 385 THR A O 1
ATOM 2988 N N . LEU A 1 386 ? -6.371 -6.467 -4.885 1.00 94.56 386 LEU A N 1
ATOM 2989 C CA . LEU A 1 386 ? -7.233 -5.675 -4.007 1.00 94.56 386 LEU A CA 1
ATOM 2990 C C . LEU A 1 386 ? -8.397 -6.529 -3.495 1.00 94.56 386 LEU A C 1
ATOM 2992 O O . LEU A 1 386 ? -9.364 -6.746 -4.225 1.00 94.56 386 LEU A O 1
ATOM 2996 N N . VAL A 1 387 ? -8.315 -6.978 -2.244 1.00 96.06 387 VAL A N 1
ATOM 2997 C CA . VAL A 1 387 ? -9.440 -7.585 -1.522 1.00 96.06 387 VAL A CA 1
ATOM 2998 C C . VAL A 1 387 ? -10.401 -6.475 -1.113 1.00 96.06 387 VAL A C 1
ATOM 3000 O O . VAL A 1 387 ? -9.996 -5.498 -0.474 1.00 96.06 387 VAL A O 1
ATOM 3003 N N . MET A 1 388 ? -11.661 -6.603 -1.525 1.00 93.06 388 MET A N 1
ATOM 3004 C CA . MET A 1 388 ? -12.660 -5.566 -1.323 1.00 93.06 388 MET A CA 1
ATOM 3005 C C . MET A 1 388 ? -13.182 -5.564 0.112 1.00 93.06 388 MET A C 1
ATOM 3007 O O . MET A 1 388 ? -12.957 -6.473 0.911 1.00 93.06 388 MET A O 1
ATOM 3011 N N . LYS A 1 389 ? -13.857 -4.466 0.446 1.00 90.81 389 LYS A N 1
ATOM 3012 C CA . LYS A 1 389 ? -14.511 -4.291 1.736 1.00 90.81 389 LYS A CA 1
ATOM 3013 C C . LYS A 1 389 ? -15.528 -5.411 1.969 1.00 90.81 389 LYS A C 1
ATOM 3015 O O . LYS A 1 389 ? -16.259 -5.760 1.047 1.00 90.81 389 LYS A O 1
ATOM 3020 N N . ASP A 1 390 ? -15.586 -5.911 3.199 1.00 93.56 390 ASP A N 1
ATOM 3021 C CA . ASP A 1 390 ? -16.525 -6.948 3.648 1.00 93.56 390 ASP A CA 1
ATOM 3022 C C . ASP A 1 390 ? -16.387 -8.309 2.917 1.00 93.56 390 ASP A C 1
ATOM 3024 O O . ASP A 1 390 ? -17.198 -9.212 3.137 1.00 93.56 390 ASP A O 1
ATOM 3028 N N . ASP A 1 391 ? -15.340 -8.501 2.099 1.00 95.06 391 ASP A N 1
ATOM 3029 C CA . ASP A 1 391 ? -15.080 -9.767 1.406 1.00 95.06 391 ASP A CA 1
ATOM 3030 C C . ASP A 1 391 ? -14.778 -10.900 2.397 1.00 95.06 391 ASP A C 1
ATOM 3032 O O . ASP A 1 391 ? -13.950 -10.779 3.304 1.00 95.06 391 ASP A O 1
ATOM 3036 N N . GLN A 1 392 ? -15.411 -12.048 2.169 1.00 96.56 392 GLN A N 1
ATOM 3037 C CA . GLN A 1 392 ? -15.189 -13.283 2.917 1.00 96.56 392 GLN A CA 1
ATOM 3038 C C . GLN A 1 392 ? -14.477 -14.280 2.004 1.00 96.56 392 GLN A C 1
ATOM 3040 O O . GLN A 1 392 ? -15.108 -14.888 1.138 1.00 96.56 392 GLN A O 1
ATOM 3045 N N . LEU A 1 393 ? -13.163 -14.444 2.170 1.00 97.19 393 LEU A N 1
ATOM 3046 C CA . LEU A 1 393 ? -12.376 -15.328 1.308 1.00 97.19 393 LEU A CA 1
ATOM 3047 C C . LEU A 1 393 ? -12.406 -16.756 1.874 1.00 97.19 393 LEU A C 1
ATOM 3049 O O . LEU A 1 393 ? -11.904 -16.965 2.984 1.00 97.19 393 LEU A O 1
ATOM 3053 N N . PRO A 1 394 ? -12.972 -17.742 1.147 1.00 96.81 394 PRO A N 1
ATOM 3054 C CA . PRO A 1 394 ? -13.115 -19.109 1.636 1.00 96.81 394 PRO A CA 1
ATOM 3055 C C . PRO A 1 394 ? -11.773 -19.767 1.932 1.00 96.81 394 PRO A C 1
ATOM 3057 O O . PRO A 1 394 ? -10.771 -19.436 1.302 1.00 96.81 394 PRO A O 1
ATOM 3060 N N . TYR A 1 395 ? -11.753 -20.732 2.845 1.00 97.12 395 TYR A N 1
ATOM 3061 C CA . TYR A 1 395 ? -10.538 -21.456 3.221 1.00 97.12 395 TYR A CA 1
ATOM 3062 C C . TYR A 1 395 ? -9.770 -22.035 2.017 1.00 97.12 395 TYR A C 1
ATOM 3064 O O . TYR A 1 395 ? -10.378 -22.611 1.115 1.00 97.12 395 TYR A O 1
ATOM 3072 N N . ASN A 1 396 ? -8.438 -21.927 2.036 1.00 97.19 396 ASN A N 1
ATOM 3073 C CA . ASN A 1 396 ? -7.526 -22.514 1.045 1.00 97.19 396 ASN A CA 1
ATOM 3074 C C . ASN A 1 396 ? -7.828 -22.103 -0.411 1.00 97.19 396 ASN A C 1
ATOM 3076 O O . ASN A 1 396 ? -7.966 -22.935 -1.308 1.00 97.19 396 ASN A O 1
ATOM 3080 N N . THR A 1 397 ? -7.960 -20.798 -0.646 1.00 97.50 397 THR A N 1
ATOM 3081 C CA . THR A 1 397 ? -8.226 -20.236 -1.980 1.00 97.50 397 THR A CA 1
ATOM 3082 C C . THR A 1 397 ? -7.185 -19.198 -2.394 1.00 97.50 397 THR A C 1
ATOM 3084 O O . THR A 1 397 ? -6.644 -18.460 -1.561 1.00 97.50 397 THR A O 1
ATOM 3087 N N . ASN A 1 398 ? -6.931 -19.118 -3.702 1.00 97.62 398 ASN A N 1
ATOM 3088 C CA . ASN A 1 398 ? -6.011 -18.162 -4.312 1.00 97.62 398 ASN A CA 1
ATOM 3089 C C . ASN A 1 398 ? -6.796 -17.006 -4.941 1.00 97.62 398 ASN A C 1
ATOM 3091 O O . ASN A 1 398 ? -7.832 -17.236 -5.563 1.00 97.62 398 ASN A O 1
ATOM 3095 N N . TRP A 1 399 ? -6.300 -15.774 -4.821 1.00 97.56 399 TRP A N 1
ATOM 3096 C CA . TRP A 1 399 ? -7.004 -14.578 -5.295 1.00 97.56 399 TRP A CA 1
ATOM 3097 C C . TRP A 1 399 ? -6.086 -13.627 -6.045 1.00 97.56 399 TRP A C 1
ATOM 3099 O O . TRP A 1 399 ? -4.965 -13.372 -5.607 1.00 97.56 399 TRP A O 1
ATOM 3109 N N . SER A 1 400 ? -6.572 -13.080 -7.161 1.00 96.00 400 SER A N 1
ATOM 3110 C CA . SER A 1 400 ? -5.825 -12.147 -8.003 1.00 96.00 400 SER A CA 1
ATOM 3111 C C . SER A 1 400 ? -6.694 -11.038 -8.583 1.00 96.00 400 SER A C 1
ATOM 3113 O O . SER A 1 400 ? -7.850 -11.271 -8.933 1.00 96.00 400 SER A O 1
ATOM 3115 N N . GLY A 1 401 ? -6.112 -9.851 -8.747 1.00 90.62 401 GLY A N 1
ATOM 3116 C CA . GLY A 1 401 ? -6.696 -8.758 -9.523 1.00 90.62 401 GLY A CA 1
ATOM 3117 C C . GLY A 1 401 ? -7.239 -7.593 -8.697 1.00 90.62 401 GLY A C 1
ATOM 3118 O O . GLY A 1 401 ? -7.188 -7.575 -7.468 1.00 90.62 401 GLY A O 1
ATOM 3119 N N . VAL A 1 402 ? -7.748 -6.590 -9.412 1.00 90.38 402 VAL A N 1
ATOM 3120 C CA . VAL A 1 402 ? -8.324 -5.359 -8.857 1.00 90.38 402 VAL A CA 1
ATOM 3121 C C . VAL A 1 402 ? -9.705 -5.162 -9.505 1.00 90.38 402 VAL A C 1
ATOM 3123 O O . VAL A 1 402 ? -9.776 -4.639 -10.620 1.00 90.38 402 VAL A O 1
ATOM 3126 N N . PRO A 1 403 ? -10.804 -5.634 -8.885 1.00 90.06 403 PRO A N 1
ATOM 3127 C CA . PRO A 1 403 ? -10.876 -6.275 -7.570 1.00 90.06 403 PRO A CA 1
ATOM 3128 C C . PRO A 1 403 ? -10.420 -7.742 -7.609 1.00 90.06 403 PRO A C 1
ATOM 3130 O O . PRO A 1 403 ? -10.337 -8.348 -8.683 1.00 90.06 403 PRO A O 1
ATOM 3133 N N . ALA A 1 404 ? -10.149 -8.305 -6.433 1.00 93.31 404 ALA A N 1
ATOM 3134 C CA . ALA A 1 404 ? -9.752 -9.692 -6.268 1.00 93.31 404 ALA A CA 1
ATOM 3135 C C . ALA A 1 404 ? -10.801 -10.648 -6.852 1.00 93.31 404 ALA A C 1
ATOM 3137 O O . ALA A 1 404 ? -12.000 -10.534 -6.598 1.00 93.31 404 ALA A O 1
ATOM 3138 N N . ARG A 1 405 ? -10.338 -11.627 -7.626 1.00 94.31 405 ARG A N 1
ATOM 3139 C CA . ARG A 1 405 ? -11.130 -12.760 -8.104 1.00 94.31 405 ARG A CA 1
ATOM 3140 C C . ARG A 1 405 ? -10.410 -14.048 -7.769 1.00 94.31 405 ARG A C 1
ATOM 3142 O O . ARG A 1 405 ? -9.180 -14.101 -7.831 1.00 94.31 405 ARG A O 1
ATOM 3149 N N . GLN A 1 406 ? -11.180 -15.072 -7.430 1.00 95.75 406 GLN A N 1
ATOM 3150 C CA . GLN A 1 406 ? -10.617 -16.378 -7.146 1.00 95.75 406 GLN A CA 1
ATOM 3151 C C . GLN A 1 406 ? -9.951 -16.934 -8.408 1.00 95.75 406 GLN A C 1
ATOM 3153 O O . GLN A 1 406 ? -10.512 -16.868 -9.504 1.00 95.75 406 GLN A O 1
ATOM 3158 N N . VAL A 1 407 ? -8.752 -17.474 -8.239 1.00 94.50 407 VAL A N 1
ATOM 3159 C CA . VAL A 1 407 ? -7.992 -18.175 -9.273 1.00 94.50 407 VAL A CA 1
ATOM 3160 C C . VAL A 1 407 ? -7.708 -19.600 -8.807 1.00 94.50 407 VAL A C 1
ATOM 3162 O O . VAL A 1 407 ? -7.734 -19.881 -7.606 1.00 94.50 407 VAL A O 1
ATOM 3165 N N . SER A 1 408 ? -7.505 -20.499 -9.769 1.00 83.19 408 SER A N 1
ATOM 3166 C CA . SER A 1 408 ? -7.189 -21.912 -9.525 1.00 83.19 408 SER A CA 1
ATOM 3167 C C . SER A 1 408 ? -5.867 -22.088 -8.791 1.00 83.19 408 SER A C 1
ATOM 3169 O O . SER A 1 408 ? -4.901 -21.387 -9.177 1.00 83.19 408 SER A O 1
#

Secondary structure (DSSP, 8-state):
---S-------PPPHHHHHHHHHHHHHTT-SS--TTSBGGGTT--HHHHHHHHHHHHHHT-TT--HHHHHHS-BHHHHHHHHHHHHHHHS--------PPS--EEE-TT-EE-TT-EE-SEEE-TTSPEEE--EEE-TT-EE-TT-EE-TT-EEPTT-EEPTT-EE-GGG---STT-EEETTTTEE-SSPPPS---------------HHHHHHHHHHHHHHHHHHHHHHHHS-HHHHHHHHHHHHHHHHHHHS-TT---SEEEHHHHS-HHHHHHHHHHHHHHHHTHHHHTTSHHHHHHHHHTT-EE-SS-EE--TTSBSSGGGEEE-TT-EE-TT-EE--EEEETTEEEE--EEE-TT-EE-TT-EE-TT-EE-SS-EE-TT-EEPTT-EEPTT-EEETTTTEEE-

pLDDT: mean 82.6, std 14.83, range [30.67, 98.19]

Radius of gyration: 33.24 Å; chains: 1; bounding box: 82×55×99 Å

Sequence (408 aa):
MLNDTDNSDSMTLTPLEERIRSIYAKAFHNERPNVNVAFGQMGGTSLDAIQALSLIRQQICKSVDATILFANPSIRELARAIQPLLALQEEVPLAIIRFPSNLLKIEYGVTAFGGIMFTSFEMTPKGLCRTNEIHLGSGTNLGNWCVVMPGARLAAKTIVGVYTLVTQETNNCDAGIVLLGIPARKMPFVMPNNIHSTSNMSSFEALSISTILFTSLSFLIGKIIFIAPYTWLPCTAALFVHTALFCTAYHCSIPHKEKRTHFTYSEVINSAQQFFSIFIVDFHYCIGPFLSGTQYLNFLYRALGTSIGYDVILHDISSLVDPHLVTIGDHVRLNIGAYVQCHTFEQRLLKLAPVTINHSSLLMSRSVVLSGSILQGQNRILPCTLVMKDDQLPYNTNWSGVPARQVS